Protein AF-K7S851-F1 (afdb_monomer_lite)

Radius of gyration: 23.48 Å; chains: 1; bounding box: 52×54×75 Å

Foldseek 3Di:
DFAAQVFWCWKDQQLAETFRHADDPCCCCFQFVFHAYQAWDWFALLRRQAQKIWTATNVPLKIKMKHFQLVQRDQQFPAQDGPSQAGQKIWTQADNVRTGDTDIDGRDCPGPPNDDDVPDDDDTDIDMDMDNDDVLVVLLCSLCPPLNLVLLVVVFAFPDDPVVLLVLLVVVCLDPLVCKDWDDAPNAIAIDSFQADDCLLVLVVSCVVPVDCCSVPVPNRRPVVVLVQQAACDPDLRWLFRQEHGHDPSGHWHVCVVVVHDAFTWTFLQRLLPSQLVNLLSVCVRVVPPPSSLVSLVRSLVSSVVQQDPQLWGQGTAGPVGRVDGRCPPDTQLALSLLSLVSNCVNVVDCVSLVSSVSNLVVNCVPCLNGVRHFAPHPNSPRHDFPCLLVQLVSLVSNCVVPVDVSSVVSSLSSLSSCSSFFHSDNRFDQDWHQHNNDTGGRSLLDSGLFGAGHGRDRGCSSPQNGFLPLVQLVVLVVSCVVPVSCSSNSSSCSSPTNNCQQAAPRSSDGDGTSSCGNPVPDPPD

Structure (mmCIF, N/CA/C/O backbone):
data_AF-K7S851-F1
#
_entry.id   AF-K7S851-F1
#
loop_
_atom_site.group_PDB
_atom_site.id
_atom_site.type_symbol
_atom_site.label_atom_id
_atom_site.label_alt_id
_atom_site.label_comp_id
_atom_site.label_asym_id
_atom_site.label_entity_id
_atom_site.label_seq_id
_atom_site.pdbx_PDB_ins_code
_atom_site.Cartn_x
_atom_site.Cartn_y
_atom_site.Cartn_z
_atom_site.occupancy
_atom_site.B_iso_or_equiv
_atom_site.auth_seq_id
_atom_site.auth_comp_id
_atom_site.auth_asym_id
_atom_site.auth_atom_id
_atom_site.pdbx_PDB_model_num
ATOM 1 N N . MET A 1 1 ? -15.948 -12.733 27.374 1.00 77.50 1 MET A N 1
ATOM 2 C CA . MET A 1 1 ? -16.079 -14.044 26.696 1.00 77.50 1 MET A CA 1
ATOM 3 C C . MET A 1 1 ? -14.698 -14.449 26.226 1.00 77.50 1 MET A C 1
ATOM 5 O O . MET A 1 1 ? -14.023 -13.599 25.668 1.00 77.50 1 MET A O 1
ATOM 9 N N . THR A 1 2 ? -14.264 -15.684 26.476 1.00 90.19 2 THR A N 1
ATOM 10 C CA . THR A 1 2 ? -12.914 -16.140 26.118 1.00 90.19 2 THR A CA 1
ATOM 11 C C . THR A 1 2 ? -12.945 -17.190 25.012 1.00 90.19 2 THR A C 1
ATOM 13 O O . THR A 1 2 ? -13.870 -18.002 24.938 1.00 90.19 2 THR A O 1
ATOM 16 N N . VAL A 1 3 ? -11.921 -17.178 24.162 1.00 92.69 3 VAL A N 1
ATOM 17 C CA . VAL A 1 3 ? -11.652 -18.208 23.149 1.00 92.69 3 VAL A CA 1
ATOM 18 C C . VAL A 1 3 ? -10.383 -18.946 23.577 1.00 92.69 3 VAL A C 1
ATOM 20 O O . VAL A 1 3 ? -9.446 -18.330 24.073 1.00 92.69 3 VAL A O 1
ATOM 23 N N . ALA A 1 4 ? -10.331 -20.271 23.456 1.00 94.25 4 ALA A N 1
ATOM 24 C CA . ALA A 1 4 ? -9.075 -20.981 23.697 1.00 94.25 4 ALA A CA 1
ATOM 25 C C . ALA A 1 4 ? -8.138 -20.788 22.496 1.00 94.25 4 ALA A C 1
ATOM 27 O O . ALA A 1 4 ? -8.605 -20.786 21.361 1.00 94.25 4 ALA A O 1
ATOM 28 N N . ASP A 1 5 ? -6.823 -20.713 22.708 1.00 94.81 5 ASP A N 1
ATOM 29 C CA . ASP A 1 5 ? -5.848 -20.523 21.618 1.00 94.81 5 ASP A CA 1
ATOM 30 C C . ASP A 1 5 ? -5.997 -21.562 20.490 1.00 94.81 5 ASP A C 1
ATOM 32 O O . ASP A 1 5 ? -5.941 -21.219 19.310 1.00 94.81 5 ASP A O 1
ATOM 36 N N . ARG A 1 6 ? -6.288 -22.824 20.836 1.00 94.88 6 ARG A N 1
ATOM 37 C CA . ARG A 1 6 ? -6.556 -23.901 19.861 1.00 94.88 6 ARG A CA 1
ATOM 38 C C . ARG A 1 6 ? -7.828 -23.688 19.027 1.00 94.88 6 ARG A C 1
ATOM 40 O O . ARG A 1 6 ? -7.929 -24.207 17.918 1.00 94.88 6 ARG A O 1
ATOM 47 N N . ASP A 1 7 ? -8.777 -22.926 19.559 1.00 95.44 7 ASP A N 1
ATOM 48 C CA . ASP A 1 7 ? -10.079 -22.660 18.953 1.00 95.44 7 ASP A CA 1
ATOM 49 C C . ASP A 1 7 ? -10.088 -21.326 18.178 1.00 95.44 7 ASP A C 1
ATOM 51 O O . ASP A 1 7 ? -11.099 -20.995 17.567 1.00 95.44 7 ASP A O 1
ATOM 55 N N . LEU A 1 8 ? -8.986 -20.561 18.147 1.00 95.62 8 LEU A N 1
ATOM 56 C CA . LEU A 1 8 ? -8.885 -19.279 17.433 1.00 95.62 8 LEU A CA 1
ATOM 57 C C . LEU A 1 8 ? -9.081 -19.455 15.924 1.00 95.62 8 LEU A C 1
ATOM 59 O O . LEU A 1 8 ? -8.150 -19.870 15.246 1.00 95.62 8 LEU A O 1
ATOM 63 N N . ALA A 1 9 ? -10.228 -19.079 15.362 1.00 95.06 9 ALA A N 1
ATOM 64 C CA . ALA A 1 9 ? -10.413 -19.031 13.911 1.00 95.06 9 ALA A CA 1
ATOM 65 C C . ALA A 1 9 ? -9.713 -17.819 13.299 1.00 95.06 9 ALA A C 1
ATOM 67 O O . ALA A 1 9 ? -8.955 -17.991 12.346 1.00 95.06 9 ALA A O 1
ATOM 68 N N . TRP A 1 10 ? -9.964 -16.638 13.872 1.00 96.44 10 TRP A N 1
ATOM 69 C CA . TRP A 1 10 ? -9.387 -15.351 13.482 1.00 96.44 10 TRP A CA 1
ATOM 70 C C . TRP A 1 10 ? -9.315 -14.409 14.682 1.00 96.44 10 TRP A C 1
ATOM 72 O O . TRP A 1 10 ? -10.234 -14.379 15.497 1.00 96.44 10 TRP A O 1
ATOM 82 N N . GLY A 1 11 ? -8.248 -13.620 14.767 1.00 97.31 11 GLY A N 1
ATOM 83 C CA . GLY A 1 11 ? -8.153 -12.461 15.647 1.00 97.31 11 GLY A CA 1
ATOM 84 C C . GLY A 1 11 ? -7.817 -11.226 14.829 1.00 97.31 11 GLY A C 1
ATOM 85 O O . GLY A 1 11 ? -6.876 -11.265 14.033 1.00 97.31 11 GLY A O 1
ATOM 86 N N . VAL A 1 12 ? -8.612 -10.168 14.990 1.00 98.12 12 VAL A N 1
ATOM 87 C CA . VAL A 1 12 ? -8.534 -8.948 14.184 1.00 98.12 12 VAL A CA 1
ATOM 88 C C . VAL A 1 12 ? -8.573 -7.697 15.059 1.00 98.12 12 VAL A C 1
ATOM 90 O O . VAL A 1 12 ? -9.517 -7.497 15.822 1.00 98.12 12 VAL A O 1
ATOM 93 N N . VAL A 1 13 ? -7.567 -6.841 14.895 1.00 98.44 13 VAL A N 1
ATOM 94 C CA . VAL A 1 13 ? -7.595 -5.424 15.271 1.00 98.44 13 VAL A CA 1
ATOM 95 C C . VAL A 1 13 ? -7.208 -4.632 14.018 1.00 98.44 13 VAL A C 1
ATOM 97 O O . VAL A 1 13 ? -6.073 -4.776 13.550 1.00 98.44 13 VAL A O 1
ATOM 100 N N . PRO A 1 14 ? -8.131 -3.854 13.424 1.00 97.69 14 PRO A N 1
ATOM 101 C CA . PRO A 1 14 ? -7.869 -3.104 12.197 1.00 97.69 14 PRO A CA 1
ATOM 102 C C . PRO A 1 14 ? -6.628 -2.207 12.324 1.00 97.69 14 PRO A C 1
ATOM 104 O O . PRO A 1 14 ? -6.408 -1.591 13.362 1.00 97.69 14 PRO A O 1
ATOM 107 N N . GLY A 1 15 ? -5.780 -2.197 11.291 1.00 96.56 15 GLY A N 1
ATOM 108 C CA . GLY A 1 15 ? -4.475 -1.522 11.288 1.00 96.56 15 GLY A CA 1
ATOM 109 C C . GLY A 1 15 ? -3.341 -2.199 12.069 1.00 96.56 15 GLY A C 1
ATOM 110 O O . GLY A 1 15 ? -2.198 -1.752 11.993 1.00 96.56 15 GLY A O 1
ATOM 111 N N . TYR A 1 16 ? -3.618 -3.318 12.745 1.00 97.12 16 TYR A N 1
ATOM 112 C CA . TYR A 1 16 ? -2.612 -4.136 13.418 1.00 97.12 16 TYR A CA 1
ATOM 113 C C . TYR A 1 16 ? -2.701 -5.595 12.961 1.00 97.12 16 TYR A C 1
ATOM 115 O O . TYR A 1 16 ? -2.183 -5.973 11.905 1.00 97.12 16 TYR A O 1
ATOM 123 N N . TRP A 1 17 ? -3.381 -6.437 13.731 1.00 96.81 17 TRP A N 1
ATOM 124 C CA . TRP A 1 17 ? -3.398 -7.879 13.519 1.00 96.81 17 TRP A CA 1
ATOM 125 C C . TRP A 1 17 ? -4.641 -8.314 12.764 1.00 96.81 17 TRP A C 1
ATOM 127 O O . TRP A 1 17 ? -5.736 -7.806 12.972 1.00 96.81 17 TRP A O 1
ATOM 137 N N . ALA A 1 18 ? -4.471 -9.316 11.919 1.00 95.75 18 ALA A N 1
ATOM 138 C CA . ALA A 1 18 ? -5.557 -10.059 11.311 1.00 95.75 18 ALA A CA 1
ATOM 139 C C . ALA A 1 18 ? -4.988 -11.430 10.988 1.00 95.75 18 ALA A C 1
ATOM 141 O O . ALA A 1 18 ? -4.297 -11.569 9.993 1.00 95.75 18 ALA A O 1
ATOM 142 N N . SER A 1 19 ? -5.162 -12.421 11.856 1.00 95.31 19 SER A N 1
ATOM 143 C CA . SER A 1 19 ? -4.559 -13.736 11.626 1.00 95.31 19 SER A CA 1
ATOM 144 C C . SER A 1 19 ? -5.373 -14.867 12.228 1.00 95.31 19 SER A C 1
ATOM 146 O O . SER A 1 19 ? -6.111 -14.687 13.194 1.00 95.31 19 SER A O 1
ATOM 148 N N . SER A 1 20 ? -5.221 -16.049 11.641 1.00 93.19 20 SER A N 1
ATOM 149 C CA . SER A 1 20 ? -5.881 -17.286 12.057 1.00 93.19 20 SER A CA 1
ATOM 150 C C . SER A 1 20 ? -5.022 -18.151 12.983 1.00 93.19 20 SER A C 1
ATOM 152 O O . SER A 1 20 ? -5.406 -19.277 13.319 1.00 93.19 20 SER A O 1
ATOM 154 N N . ARG A 1 21 ? -3.838 -17.649 13.361 1.00 93.50 21 ARG A N 1
ATOM 155 C CA . ARG A 1 21 ? -2.824 -18.353 14.151 1.00 93.50 21 ARG A CA 1
ATOM 156 C C . ARG A 1 21 ? -2.205 -17.413 15.173 1.00 93.50 21 ARG A C 1
ATOM 158 O O . ARG A 1 21 ? -2.046 -16.227 14.904 1.00 93.50 21 ARG A O 1
ATOM 165 N N . THR A 1 22 ? -1.826 -17.959 16.320 1.00 95.38 22 THR A N 1
ATOM 166 C CA . THR A 1 22 ? -0.988 -17.254 17.292 1.00 95.38 22 THR A CA 1
ATOM 167 C C . THR A 1 22 ? 0.465 -17.230 16.830 1.00 95.38 22 THR A C 1
ATOM 169 O O . THR A 1 22 ? 0.929 -18.216 16.256 1.00 95.38 22 THR A O 1
ATOM 172 N N . GLU A 1 23 ? 1.190 -16.166 17.147 1.00 95.19 23 GLU A N 1
ATOM 173 C CA . GLU A 1 23 ? 2.628 -16.041 16.906 1.00 95.19 23 GLU A CA 1
ATOM 174 C C . GLU A 1 23 ? 3.342 -15.721 18.225 1.00 95.19 23 GLU A C 1
ATOM 176 O O . GLU A 1 23 ? 2.871 -14.907 19.019 1.00 95.19 23 GLU A O 1
ATOM 181 N N . LYS A 1 24 ? 4.439 -16.443 18.472 1.00 95.44 24 LYS A N 1
ATOM 182 C CA . LYS A 1 24 ? 5.243 -16.362 19.702 1.00 95.44 24 LYS A CA 1
ATOM 183 C C . LYS A 1 24 ? 6.456 -15.459 19.535 1.00 95.44 24 LYS A C 1
ATOM 185 O O . LYS A 1 24 ? 7.070 -15.087 20.527 1.00 95.44 24 LYS A O 1
ATOM 190 N N . ASN A 1 25 ? 6.857 -15.188 18.296 1.00 94.94 25 ASN A N 1
ATOM 191 C CA . ASN A 1 25 ? 7.916 -14.241 18.022 1.00 94.94 25 ASN A CA 1
ATOM 192 C C . ASN A 1 25 ? 7.365 -12.815 18.165 1.00 94.94 25 ASN A C 1
ATOM 194 O O . ASN A 1 25 ? 6.592 -12.337 17.329 1.00 94.94 25 ASN A O 1
ATOM 198 N N . ASP A 1 26 ? 7.787 -12.143 19.232 1.00 91.88 26 ASP A N 1
ATOM 199 C CA . ASP A 1 26 ? 7.382 -10.772 19.531 1.00 91.88 26 ASP A CA 1
ATOM 200 C C . ASP A 1 26 ? 7.793 -9.797 18.419 1.00 91.88 26 ASP A C 1
ATOM 202 O O . ASP A 1 26 ? 7.025 -8.903 18.089 1.00 91.88 26 ASP A O 1
ATOM 206 N N . GLU A 1 27 ? 8.931 -10.008 17.749 1.00 90.44 27 GLU A N 1
ATOM 207 C CA . GLU A 1 27 ? 9.349 -9.177 16.613 1.00 90.44 27 GLU A CA 1
ATOM 208 C C . GLU A 1 27 ? 8.354 -9.288 15.448 1.00 90.44 27 GLU A C 1
ATOM 210 O O . GLU A 1 27 ? 7.947 -8.284 14.866 1.00 90.44 27 GLU A O 1
ATOM 215 N N . LEU A 1 28 ? 7.900 -10.505 15.130 1.00 93.75 28 LEU A N 1
ATOM 216 C CA . LEU A 1 28 ? 6.938 -10.729 14.047 1.00 93.75 28 LEU A CA 1
ATOM 217 C C . LEU A 1 28 ? 5.560 -10.141 14.370 1.00 93.75 28 LEU A C 1
ATOM 219 O O . LEU A 1 28 ? 4.929 -9.543 13.497 1.00 93.75 28 LEU A O 1
ATOM 223 N N . THR A 1 29 ? 5.100 -10.275 15.613 1.00 94.31 29 THR A N 1
ATOM 224 C CA . THR A 1 29 ? 3.786 -9.754 16.029 1.00 94.31 29 THR A CA 1
ATOM 225 C C . THR A 1 29 ? 3.780 -8.247 16.239 1.00 94.31 29 THR A C 1
ATOM 227 O O . THR A 1 29 ? 2.793 -7.597 15.895 1.00 94.31 29 T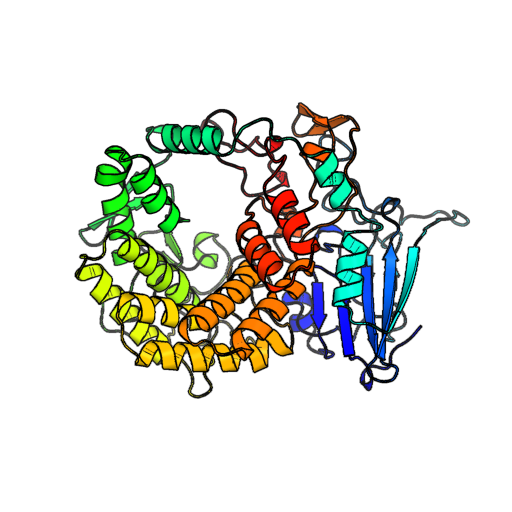HR A O 1
ATOM 230 N N . TYR A 1 30 ? 4.849 -7.681 16.793 1.00 94.00 30 TYR A N 1
ATOM 231 C CA . TYR A 1 30 ? 4.932 -6.263 17.121 1.00 94.00 30 TYR A CA 1
ATOM 232 C C . TYR A 1 30 ? 5.309 -5.434 15.887 1.00 94.00 30 TYR A C 1
ATOM 234 O O . TYR A 1 30 ? 4.546 -4.543 15.507 1.00 94.00 30 TYR A O 1
ATOM 242 N N . ASN A 1 31 ? 6.408 -5.776 15.199 1.00 90.88 31 ASN A N 1
ATOM 243 C CA . ASN A 1 31 ? 6.916 -4.979 14.074 1.00 90.88 31 ASN A CA 1
ATOM 244 C C . ASN A 1 31 ? 6.137 -5.238 12.781 1.00 90.88 31 ASN A C 1
ATOM 246 O O . ASN A 1 31 ? 5.752 -4.292 12.107 1.00 90.88 31 ASN A O 1
ATOM 250 N N . TYR A 1 32 ? 5.859 -6.500 12.441 1.00 93.44 32 TYR A N 1
ATOM 251 C CA . TYR A 1 32 ? 5.257 -6.869 11.144 1.00 93.44 32 TYR A CA 1
ATOM 252 C C . TYR A 1 32 ? 3.764 -7.218 11.228 1.00 93.44 32 TYR A C 1
ATOM 254 O O . TYR A 1 32 ? 3.105 -7.474 10.214 1.00 93.44 32 TYR A O 1
ATOM 262 N N . GLN A 1 33 ? 3.223 -7.257 12.449 1.00 94.06 33 GLN A N 1
ATOM 263 C CA . GLN A 1 33 ? 1.842 -7.635 12.743 1.00 94.06 33 GLN A CA 1
ATOM 264 C C . GLN A 1 33 ? 1.443 -9.002 12.163 1.00 94.06 33 GLN A C 1
ATOM 266 O O . GLN A 1 33 ? 0.302 -9.208 11.728 1.00 94.06 33 GLN A O 1
ATOM 271 N N . PHE A 1 34 ? 2.392 -9.940 12.145 1.00 94.69 34 PHE A N 1
ATOM 272 C CA . PHE A 1 34 ? 2.172 -11.324 11.743 1.00 94.69 34 PHE A CA 1
ATOM 273 C C . PHE A 1 34 ? 1.689 -12.149 12.928 1.00 94.69 34 PHE A C 1
ATOM 275 O O . PHE A 1 34 ? 2.313 -12.168 13.985 1.00 94.69 34 PHE A O 1
ATOM 282 N N . GLY A 1 35 ? 0.584 -12.866 12.726 1.00 94.81 35 GLY A N 1
ATOM 283 C CA . GLY A 1 35 ? -0.027 -13.682 13.772 1.00 94.81 35 GLY A CA 1
ATOM 284 C C . GLY A 1 35 ? -0.707 -12.879 14.887 1.00 94.81 35 GLY A C 1
ATOM 285 O O . GLY A 1 35 ? -0.561 -11.667 15.020 1.00 94.81 35 GLY A O 1
ATOM 286 N N . VAL A 1 36 ? -1.506 -13.583 15.685 1.00 96.75 36 VAL A N 1
ATOM 287 C CA . VAL A 1 36 ? -2.118 -13.056 16.908 1.00 96.75 36 VAL A CA 1
ATOM 288 C C . VAL A 1 36 ? -1.092 -13.135 18.046 1.00 96.75 36 VAL A C 1
ATOM 290 O O . VAL A 1 36 ? -0.610 -14.239 18.318 1.00 96.75 36 VAL A O 1
ATOM 293 N N . PRO A 1 37 ? -0.775 -12.026 18.741 1.00 96.88 37 PRO A N 1
ATOM 294 C CA . PRO A 1 37 ? 0.180 -12.040 19.846 1.00 96.88 37 PRO A CA 1
ATOM 295 C C . PRO A 1 37 ? -0.201 -13.051 20.929 1.00 96.88 37 PRO A C 1
ATOM 297 O O . PRO A 1 37 ? -1.386 -13.239 21.221 1.00 96.88 37 PRO A O 1
ATOM 300 N N . THR A 1 38 ? 0.782 -13.691 21.566 1.00 96.06 38 THR A N 1
ATOM 301 C CA . THR A 1 38 ? 0.547 -14.548 22.748 1.00 96.06 38 THR A CA 1
ATOM 302 C C . THR A 1 38 ? 0.476 -13.781 24.068 1.00 96.06 38 THR A C 1
ATOM 304 O O . THR A 1 38 ? 0.142 -14.364 25.096 1.00 96.06 38 THR A O 1
ATOM 307 N N . VAL A 1 39 ? 0.735 -12.474 24.035 1.00 95.19 39 VAL A N 1
ATOM 308 C CA . VAL A 1 39 ? 0.687 -11.550 25.178 1.00 95.19 39 VAL A CA 1
ATOM 309 C C . VAL A 1 39 ? -0.351 -10.443 24.930 1.00 95.19 39 VAL A C 1
ATOM 311 O O . VAL A 1 39 ? -0.714 -10.205 23.774 1.00 95.19 39 VAL A O 1
ATOM 314 N N . PRO A 1 40 ? -0.880 -9.773 25.971 1.00 95.38 40 PRO A N 1
ATOM 315 C CA . PRO A 1 40 ? -1.896 -8.733 25.811 1.00 95.38 40 PRO A CA 1
ATOM 316 C C . PRO A 1 40 ? -1.294 -7.401 25.340 1.00 95.38 40 PRO A C 1
ATOM 318 O O . PRO A 1 40 ? -1.225 -6.433 26.093 1.00 95.38 40 PRO A O 1
ATOM 321 N N . LEU A 1 41 ? -0.862 -7.349 24.077 1.00 96.00 41 LEU A N 1
ATOM 322 C CA . LEU A 1 41 ? -0.453 -6.099 23.434 1.00 96.00 41 LEU A CA 1
ATOM 323 C C . LEU A 1 41 ? -1.668 -5.186 23.248 1.00 96.00 41 LEU A C 1
ATOM 325 O O . LEU A 1 41 ? -2.724 -5.643 22.803 1.00 96.00 41 LEU A O 1
ATOM 329 N N . VAL A 1 42 ? -1.509 -3.909 23.588 1.00 95.75 42 VAL A N 1
ATOM 330 C CA . VAL A 1 42 ? -2.531 -2.866 23.431 1.00 95.75 42 VAL A CA 1
ATOM 331 C C . VAL A 1 42 ? -2.136 -1.981 22.259 1.00 95.75 42 VAL A C 1
ATOM 333 O O . VAL A 1 42 ? -0.983 -1.560 22.171 1.00 95.75 42 VAL A O 1
ATOM 336 N N . THR A 1 43 ? -3.053 -1.745 21.327 1.00 95.88 43 THR A N 1
ATOM 337 C CA . THR A 1 43 ? -2.800 -0.903 20.153 1.00 95.88 43 THR A CA 1
ATOM 338 C C . THR A 1 43 ? -2.808 0.583 20.483 1.00 95.88 43 THR A C 1
ATOM 340 O O . THR A 1 43 ? -3.437 1.016 21.450 1.00 95.88 43 THR A O 1
ATOM 343 N N . ASN A 1 44 ? -2.161 1.367 19.622 1.00 93.69 44 ASN A N 1
ATOM 344 C CA . ASN A 1 44 ? -2.291 2.815 19.614 1.00 93.69 44 ASN A CA 1
ATOM 345 C C . ASN A 1 44 ? -3.519 3.190 18.782 1.00 93.69 44 ASN A C 1
ATOM 347 O O . ASN A 1 44 ? -3.774 2.606 17.722 1.00 93.69 44 ASN A O 1
ATOM 351 N N . GLU A 1 45 ? -4.261 4.204 19.217 1.00 94.00 45 GLU A N 1
ATOM 352 C CA . GLU A 1 45 ? -5.459 4.654 18.501 1.00 94.00 45 GLU A CA 1
ATOM 353 C C . GLU A 1 45 ? -5.135 5.153 17.084 1.00 94.00 45 GLU A C 1
ATOM 355 O O . GLU A 1 45 ? -5.892 4.925 16.145 1.00 94.00 45 GLU A O 1
ATOM 360 N N . VAL A 1 46 ? -3.971 5.786 16.918 1.00 92.81 46 VAL A N 1
ATOM 361 C CA . VAL A 1 46 ? -3.551 6.452 15.678 1.00 92.81 46 VAL A CA 1
ATOM 362 C C . VAL A 1 46 ? -3.512 5.540 14.452 1.00 92.81 46 VAL A C 1
ATOM 364 O O . VAL A 1 46 ? -3.862 5.989 13.365 1.00 92.81 46 VAL A O 1
ATOM 367 N N . THR A 1 47 ? -3.119 4.275 14.600 1.00 94.38 47 THR A N 1
ATOM 368 C CA . THR A 1 47 ? -3.105 3.287 13.508 1.00 94.38 47 THR A CA 1
ATOM 369 C C . THR A 1 47 ? -4.241 2.280 13.613 1.00 94.38 47 THR A C 1
ATOM 371 O O . THR A 1 47 ? -4.443 1.511 12.680 1.00 94.38 47 THR A O 1
ATOM 374 N N . THR A 1 48 ? -5.035 2.306 14.687 1.00 96.69 48 THR A N 1
ATOM 375 C CA . THR A 1 48 ? -6.237 1.474 14.801 1.00 96.69 48 THR A CA 1
ATOM 376 C C . THR A 1 48 ? -7.331 2.059 13.905 1.00 96.69 48 THR A C 1
ATOM 378 O O . THR A 1 48 ? -8.019 2.993 14.296 1.00 96.69 48 THR A O 1
ATOM 381 N N . THR A 1 49 ? -7.493 1.543 12.6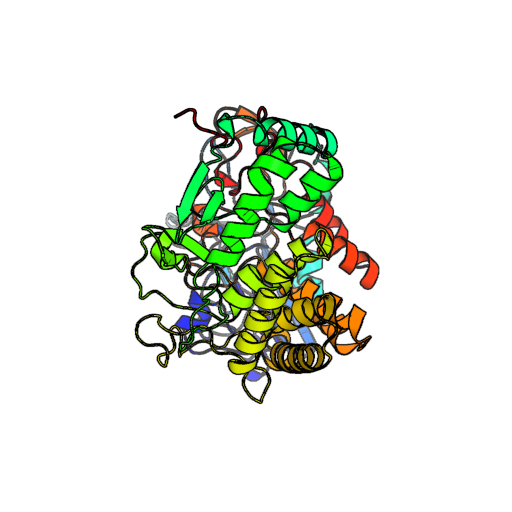86 1.00 96.62 49 THR A N 1
ATOM 382 C CA . THR A 1 49 ? -8.343 2.149 11.634 1.00 96.62 49 THR A CA 1
ATOM 383 C C . THR A 1 49 ? -9.851 2.055 11.890 1.00 96.62 49 THR A C 1
ATOM 385 O O . THR A 1 49 ? -10.597 2.886 11.378 1.00 96.62 49 THR A O 1
ATOM 388 N N . SER A 1 50 ? -10.273 1.114 12.739 1.00 97.06 50 SER A N 1
ATOM 389 C CA . SER A 1 50 ? -11.582 1.078 13.404 1.00 97.06 50 SER A CA 1
ATOM 390 C C . SER A 1 50 ? -11.377 0.620 14.846 1.00 97.06 50 SER A C 1
ATOM 392 O O . SER A 1 50 ? -10.696 -0.387 15.058 1.00 97.06 50 SER A O 1
ATOM 394 N N . LEU A 1 51 ? -11.971 1.290 15.844 1.00 97.25 51 LEU A N 1
ATOM 395 C CA . LEU A 1 51 ? -11.745 0.975 17.271 1.00 97.25 51 LEU A CA 1
ATOM 396 C C . LEU A 1 51 ? -12.558 -0.247 17.722 1.00 97.25 51 LEU A C 1
ATOM 398 O O . LEU A 1 51 ? -13.505 -0.171 18.511 1.00 97.25 51 LEU A O 1
ATOM 402 N N . VAL A 1 52 ? -12.180 -1.402 17.183 1.00 97.94 52 VAL A N 1
ATOM 403 C CA . VAL A 1 52 ? -12.805 -2.694 17.438 1.00 97.94 52 VAL A CA 1
ATOM 404 C C . VAL A 1 52 ? -11.747 -3.783 17.576 1.00 97.94 52 VAL A C 1
ATOM 406 O O . VAL A 1 52 ? -10.779 -3.843 16.821 1.00 97.94 52 VAL A O 1
ATOM 409 N N . SER A 1 53 ? -11.964 -4.685 18.526 1.00 98.31 53 SER A N 1
ATOM 410 C CA . SER A 1 53 ? -11.245 -5.954 18.629 1.00 98.31 53 SER A CA 1
ATOM 411 C C . SER A 1 53 ? -12.209 -7.092 18.330 1.00 98.31 53 SER A C 1
ATOM 413 O O . SER A 1 53 ? -13.296 -7.124 18.908 1.00 98.31 53 SER A O 1
ATOM 415 N N . ILE A 1 54 ? -11.846 -8.007 17.428 1.00 98.12 54 ILE A N 1
ATOM 416 C CA . ILE A 1 54 ? -12.709 -9.098 16.957 1.00 98.12 54 ILE A CA 1
ATOM 417 C C . ILE A 1 54 ? -11.992 -10.435 17.143 1.00 98.12 54 ILE A C 1
ATOM 419 O O . ILE A 1 54 ? -10.856 -10.610 16.701 1.00 98.12 54 ILE A O 1
ATOM 423 N N . LEU A 1 55 ? -12.681 -11.408 17.734 1.00 97.62 55 LEU A N 1
ATOM 424 C CA . LEU A 1 55 ? -12.277 -12.809 17.762 1.00 97.62 55 LEU A CA 1
ATOM 425 C C . LEU A 1 55 ? -13.344 -13.677 17.112 1.00 97.62 55 LEU A C 1
ATOM 427 O O . LEU A 1 55 ? -14.521 -13.564 17.435 1.00 97.62 55 LEU A O 1
ATOM 431 N N . GLN A 1 56 ? -12.922 -14.600 16.261 1.00 96.44 56 GLN A N 1
ATOM 432 C CA . GLN A 1 56 ? -13.762 -15.667 15.739 1.00 96.44 56 GLN A CA 1
ATOM 433 C C . GLN A 1 56 ? -13.304 -17.005 16.317 1.00 96.44 56 GLN A C 1
ATOM 435 O O . GLN A 1 56 ? -12.108 -17.299 16.347 1.00 96.44 56 GLN A O 1
ATOM 440 N N . SER A 1 57 ? -14.252 -17.828 16.754 1.00 94.88 57 SER A N 1
ATOM 441 C CA . SER A 1 57 ? -14.014 -19.147 17.344 1.00 94.88 57 SER A CA 1
ATOM 442 C C . SER A 1 57 ? -14.367 -20.255 16.350 1.00 94.88 57 SER A C 1
ATOM 444 O O . SER A 1 57 ? -15.452 -20.276 15.771 1.00 94.88 57 SER A O 1
ATOM 446 N N . ARG A 1 58 ? -13.447 -21.206 16.140 1.00 93.31 58 ARG A N 1
ATOM 447 C CA . ARG A 1 58 ? -13.675 -22.407 15.312 1.00 93.31 58 ARG A CA 1
ATOM 448 C C . ARG A 1 58 ? -14.652 -23.367 15.973 1.00 93.31 58 ARG A C 1
ATOM 450 O O . ARG A 1 58 ? -15.346 -24.093 15.274 1.00 93.31 58 ARG A O 1
ATOM 457 N N . ARG A 1 59 ? -14.671 -23.393 17.308 1.00 92.50 59 ARG A N 1
ATOM 458 C CA . ARG A 1 59 ? -15.432 -24.366 18.096 1.00 92.50 59 ARG A CA 1
ATOM 459 C C . ARG A 1 59 ? -16.937 -24.164 17.962 1.00 92.50 59 ARG A C 1
ATOM 461 O O . ARG A 1 59 ? -17.674 -25.135 17.863 1.00 92.50 59 ARG A O 1
ATOM 468 N N . ASP A 1 60 ? -17.378 -22.913 18.009 1.00 89.81 60 ASP A N 1
ATOM 469 C CA . ASP A 1 60 ? -18.797 -22.540 18.006 1.00 89.81 60 ASP A CA 1
ATOM 470 C C . ASP A 1 60 ? -19.206 -21.764 16.742 1.00 89.81 60 ASP A C 1
ATOM 472 O O . ASP A 1 60 ? -20.396 -21.559 16.513 1.00 89.81 60 ASP A O 1
ATOM 476 N N . GLY A 1 61 ? -18.246 -21.370 15.896 1.00 90.38 61 GLY A N 1
ATOM 477 C CA . GLY A 1 61 ? -18.506 -20.616 14.670 1.00 90.38 61 GLY A CA 1
ATOM 478 C C . GLY A 1 61 ? -18.933 -19.167 14.916 1.00 90.38 61 GLY A C 1
ATOM 479 O O . GLY A 1 61 ? -19.368 -18.499 13.977 1.00 90.38 61 GLY A O 1
ATOM 480 N N . LEU A 1 62 ? -18.822 -18.673 16.154 1.00 93.94 62 LEU A N 1
ATOM 481 C CA . LEU A 1 62 ? -19.212 -17.319 16.522 1.00 93.94 62 LEU A CA 1
ATOM 482 C C . LEU A 1 62 ? -18.049 -16.349 16.346 1.00 93.94 62 LEU A C 1
ATOM 484 O O . LEU A 1 62 ? -16.898 -16.649 16.677 1.00 93.94 62 LEU A O 1
ATOM 488 N N . SER A 1 63 ? -18.384 -15.149 15.884 1.00 95.81 63 SER A N 1
ATOM 489 C CA . SER A 1 63 ? -17.519 -13.981 15.991 1.00 95.81 63 SER A CA 1
ATOM 490 C C . SER A 1 63 ? -18.014 -13.077 17.115 1.00 95.81 63 SER A C 1
ATOM 492 O O . SER A 1 63 ? -19.212 -12.813 17.243 1.00 95.81 63 SER A O 1
ATOM 494 N N . VAL A 1 64 ? -17.077 -12.607 17.929 1.00 95.50 64 VAL A N 1
ATOM 495 C CA . VAL A 1 64 ? -17.299 -11.743 19.085 1.00 95.50 64 VAL A CA 1
ATOM 496 C C . VAL A 1 64 ? -16.430 -10.517 18.921 1.00 95.50 64 VAL A C 1
ATOM 498 O O . VAL A 1 64 ? -15.234 -10.648 18.666 1.00 95.50 64 VAL A O 1
ATOM 501 N N . ALA A 1 65 ? -17.000 -9.336 19.112 1.00 97.06 65 ALA A N 1
ATOM 502 C CA . ALA A 1 65 ? -16.246 -8.099 19.060 1.00 97.06 65 ALA A CA 1
ATOM 503 C C . ALA A 1 65 ? -16.533 -7.191 20.248 1.00 97.06 65 ALA A C 1
ATOM 505 O O . ALA A 1 65 ? -17.667 -7.129 20.721 1.00 97.06 65 ALA A O 1
ATOM 506 N N . ALA A 1 66 ? -15.502 -6.477 20.688 1.00 97.56 66 ALA A N 1
ATOM 507 C CA . ALA A 1 66 ? -15.606 -5.335 21.580 1.00 97.56 66 ALA A CA 1
ATOM 508 C C . ALA A 1 66 ? -15.357 -4.078 20.743 1.00 97.56 66 ALA A C 1
ATOM 510 O O . ALA A 1 66 ? -14.274 -3.914 20.183 1.00 97.56 66 ALA A O 1
ATOM 511 N N . LEU A 1 67 ? -16.376 -3.234 20.628 1.00 97.25 67 LEU A N 1
ATOM 512 C CA . LEU A 1 67 ? -16.399 -2.044 19.782 1.00 97.25 67 LEU A CA 1
ATOM 513 C C . LEU A 1 67 ? -16.570 -0.795 20.647 1.00 97.25 67 LEU A C 1
ATOM 515 O O . LEU A 1 67 ? -17.512 -0.730 21.438 1.00 97.25 67 LEU A O 1
ATOM 519 N N . ALA A 1 68 ? -15.687 0.190 20.505 1.00 97.38 68 ALA A N 1
ATOM 520 C CA . ALA A 1 68 ? -15.834 1.455 21.213 1.00 97.38 68 ALA A CA 1
ATOM 521 C C . ALA A 1 68 ? -17.005 2.256 20.627 1.00 97.38 68 ALA A C 1
ATOM 523 O O . ALA A 1 68 ? -17.233 2.246 19.417 1.00 97.38 68 ALA A O 1
ATOM 524 N N . GLU A 1 69 ? -17.757 2.973 21.466 1.00 95.88 69 GLU A N 1
ATOM 525 C CA . GLU A 1 69 ? -18.698 3.960 20.928 1.00 95.88 69 GLU A CA 1
ATOM 526 C C . GLU A 1 69 ? -17.926 5.069 20.190 1.00 95.88 69 GLU A C 1
ATOM 528 O O . GLU A 1 69 ? -16.918 5.539 20.724 1.00 95.88 69 GLU A O 1
ATOM 533 N N . PRO A 1 70 ? -18.407 5.571 19.031 1.00 95.00 70 PRO A N 1
ATOM 534 C CA . PRO A 1 70 ? -17.683 6.575 18.246 1.00 95.00 70 PRO A CA 1
ATOM 535 C C . PRO A 1 70 ? -17.288 7.836 19.022 1.00 95.00 70 PRO A C 1
ATOM 537 O O . PRO A 1 70 ? -16.270 8.446 18.726 1.00 95.00 70 PRO A O 1
ATOM 540 N N . ARG A 1 71 ? -18.060 8.201 20.054 1.00 92.81 71 ARG A N 1
ATOM 541 C CA . ARG A 1 71 ? -17.779 9.343 20.942 1.00 92.81 71 ARG A CA 1
ATOM 542 C C . ARG A 1 71 ? -16.510 9.203 21.790 1.00 92.81 71 ARG A C 1
ATOM 544 O O . ARG A 1 71 ? -16.129 10.172 22.432 1.00 92.81 71 ARG A O 1
ATOM 551 N N . LEU A 1 72 ? -15.934 8.003 21.876 1.00 94.44 72 LEU A N 1
ATOM 552 C CA . LEU A 1 72 ? -14.673 7.768 22.579 1.00 94.44 72 LEU A CA 1
ATOM 553 C C . LEU A 1 72 ? -13.453 8.009 21.686 1.00 94.44 72 LEU A C 1
ATOM 555 O O . LEU A 1 72 ? -12.367 8.187 22.228 1.00 94.44 72 LEU A O 1
ATOM 559 N N . ALA A 1 73 ? -13.620 8.014 20.358 1.00 93.69 73 ALA A N 1
ATOM 560 C CA . ALA A 1 73 ? -12.531 8.310 19.434 1.00 93.69 73 ALA A CA 1
ATOM 561 C C . ALA A 1 73 ? -12.018 9.734 19.670 1.00 93.69 73 ALA A C 1
ATOM 563 O O . ALA A 1 73 ? -12.810 10.653 19.911 1.00 93.69 73 ALA A O 1
ATOM 564 N N . ARG A 1 74 ? -10.706 9.936 19.591 1.00 93.25 74 ARG A N 1
ATOM 565 C CA . ARG A 1 74 ? -10.126 11.270 19.709 1.00 93.25 74 ARG A CA 1
ATOM 566 C C . ARG A 1 74 ? -10.498 12.112 18.491 1.00 93.25 74 ARG A C 1
ATOM 568 O O . ARG A 1 74 ? -10.564 11.640 17.352 1.00 93.25 74 ARG A O 1
ATOM 575 N N . ASP A 1 75 ? -10.592 13.407 18.721 1.00 92.38 75 ASP A N 1
ATOM 576 C CA . ASP A 1 75 ? -10.579 14.389 17.653 1.00 92.38 75 ASP A CA 1
ATOM 577 C C . ASP A 1 75 ? -9.127 14.617 17.192 1.00 92.38 75 ASP A C 1
ATOM 579 O O . ASP A 1 75 ? -8.358 15.121 18.003 1.00 92.38 75 ASP A O 1
ATOM 583 N N . PRO A 1 76 ? -8.718 14.262 15.950 1.00 90.62 76 PRO A N 1
ATOM 584 C CA . PRO A 1 76 ? -7.336 14.382 15.464 1.00 90.62 76 PRO A CA 1
ATOM 585 C C . PRO A 1 76 ? -6.823 15.825 15.365 1.00 90.62 76 PRO A C 1
ATOM 587 O O . PRO A 1 76 ? -5.619 16.016 15.162 1.00 90.62 76 PRO A O 1
ATOM 590 N N . TRP A 1 77 ? -7.726 16.808 15.430 1.00 90.56 77 TRP A N 1
ATOM 591 C CA . TRP A 1 77 ? -7.449 18.233 15.251 1.00 90.56 77 TRP A CA 1
ATOM 592 C C . TRP A 1 77 ? -8.401 19.075 16.116 1.00 90.56 77 TRP A C 1
ATOM 594 O O . TRP A 1 77 ? -9.167 19.904 15.625 1.00 90.56 77 TRP A O 1
ATOM 604 N N . GLU A 1 78 ? -8.417 18.798 17.422 1.00 89.88 78 GLU A N 1
ATOM 605 C CA . GLU A 1 78 ? -9.297 19.486 18.381 1.00 89.88 78 GLU A CA 1
ATOM 606 C C . GLU A 1 78 ? -9.000 20.992 18.492 1.00 89.88 78 GLU A C 1
ATOM 608 O O . GLU A 1 78 ? -9.897 21.805 18.722 1.00 89.88 78 GLU A O 1
ATOM 613 N N . SER A 1 79 ? -7.736 21.356 18.292 1.00 89.94 79 SER A N 1
ATOM 614 C CA . SER A 1 79 ? -7.235 22.727 18.203 1.00 89.94 79 SER A CA 1
ATOM 615 C C . SER A 1 79 ? -6.458 22.895 16.895 1.00 89.94 79 SER A C 1
ATOM 617 O O . SER A 1 79 ? -6.404 21.960 16.099 1.00 89.94 79 SER A O 1
ATOM 619 N N . ASP A 1 80 ? -5.827 24.049 16.664 1.00 91.94 80 ASP A N 1
ATOM 620 C CA . ASP A 1 80 ? -4.941 24.257 15.507 1.00 91.94 80 ASP A CA 1
ATOM 621 C C . ASP A 1 80 ? -3.585 23.532 15.657 1.00 91.94 80 ASP A C 1
ATOM 623 O O . ASP A 1 80 ? -2.506 24.090 15.470 1.00 91.94 80 ASP A O 1
ATOM 627 N N . ALA A 1 81 ? -3.644 22.278 16.094 1.00 89.81 81 ALA A N 1
ATOM 628 C CA . ALA A 1 81 ? -2.523 21.394 16.317 1.00 89.81 81 ALA A CA 1
ATOM 629 C C . ALA A 1 81 ? -3.001 19.943 16.254 1.00 89.81 81 ALA A C 1
ATOM 631 O O . ALA A 1 81 ? -4.122 19.598 16.638 1.00 89.81 81 ALA A O 1
ATOM 632 N N . THR A 1 82 ? -2.105 19.071 15.803 1.00 89.56 82 THR A N 1
ATOM 633 C CA . THR A 1 82 ? -2.395 17.645 15.740 1.00 89.56 82 THR A CA 1
ATOM 634 C C . THR A 1 82 ? -2.456 17.010 17.126 1.00 89.56 82 THR A C 1
ATOM 636 O O . THR A 1 82 ? -1.560 17.203 17.944 1.00 89.56 82 THR A O 1
ATOM 639 N N . THR A 1 83 ? -3.458 16.165 17.351 1.00 90.75 83 THR A N 1
ATOM 640 C CA . THR A 1 83 ? -3.567 15.286 18.530 1.00 90.75 83 THR A CA 1
ATOM 641 C C . THR A 1 83 ? -3.322 13.821 18.153 1.00 90.75 83 THR A C 1
ATOM 643 O O . THR A 1 83 ? -3.685 12.914 18.895 1.00 90.75 83 THR A O 1
ATOM 646 N N . LEU A 1 84 ? -2.710 13.547 16.987 1.00 88.19 84 LEU A N 1
ATOM 647 C CA . LEU A 1 84 ? -2.492 12.183 16.480 1.00 88.19 84 LEU A CA 1
ATOM 648 C C . LEU A 1 84 ? -1.879 11.243 17.536 1.00 88.19 84 LEU A C 1
ATOM 650 O O . LEU A 1 84 ? -2.265 10.078 17.582 1.00 88.19 84 LEU A O 1
ATOM 654 N N . SER A 1 85 ? -0.971 11.750 18.377 1.00 87.19 85 SER A N 1
ATOM 655 C CA . SER A 1 85 ? -0.277 11.001 19.433 1.00 87.19 85 SER A CA 1
ATOM 656 C C . SER A 1 85 ? -1.074 10.797 20.724 1.00 87.19 85 SER A C 1
ATOM 658 O O . SER A 1 85 ? -0.622 10.039 21.573 1.00 87.19 85 SER A O 1
ATOM 660 N N . THR A 1 86 ? -2.218 11.458 20.890 1.00 89.69 86 THR A N 1
ATOM 661 C CA . THR A 1 86 ? -3.126 11.239 22.019 1.00 89.69 86 THR A CA 1
ATOM 662 C C . THR A 1 86 ? -3.934 9.974 21.756 1.00 89.69 86 THR A C 1
ATOM 664 O O . THR A 1 86 ? -4.542 9.865 20.696 1.00 89.69 86 THR A O 1
ATOM 667 N N . TRP A 1 87 ? -3.969 9.008 22.676 1.00 90.69 87 TRP A N 1
ATOM 668 C CA . TRP A 1 87 ? -4.818 7.814 22.523 1.00 90.69 87 TRP A CA 1
ATOM 669 C C . TRP A 1 87 ? -5.880 7.768 23.612 1.00 90.69 87 TRP A C 1
ATOM 671 O O . TRP A 1 87 ? -5.566 7.709 24.798 1.00 90.69 87 TRP A O 1
ATOM 681 N N . HIS A 1 88 ? -7.145 7.747 23.214 1.00 94.00 88 HIS A N 1
ATOM 682 C CA . HIS A 1 88 ? -8.259 7.563 24.132 1.00 94.00 88 HIS A CA 1
ATOM 683 C C . HIS A 1 88 ? -8.569 6.080 24.305 1.00 94.00 88 HIS A C 1
ATOM 685 O O . HIS A 1 88 ? -8.756 5.617 25.432 1.00 94.00 88 HIS A O 1
ATOM 691 N N . VAL A 1 89 ? -8.600 5.330 23.201 1.00 96.12 89 VAL A N 1
ATOM 692 C CA . VAL A 1 89 ? -8.973 3.912 23.178 1.00 96.12 89 VAL A CA 1
ATOM 693 C C . VAL A 1 89 ? -7.832 3.058 22.636 1.00 96.12 89 VAL A C 1
ATOM 695 O O . VAL A 1 89 ? -7.383 3.232 21.506 1.00 96.12 89 VAL A O 1
ATOM 698 N N . GLY A 1 90 ? -7.423 2.065 23.421 1.00 96.56 90 GLY A N 1
ATOM 699 C CA . GLY A 1 90 ? -6.577 0.964 22.963 1.00 96.56 90 GLY A CA 1
ATOM 700 C C . GLY A 1 90 ? -7.404 -0.296 22.717 1.00 96.56 90 GLY A C 1
ATOM 701 O O . GLY A 1 90 ? -8.430 -0.508 23.367 1.00 96.56 90 GLY A O 1
ATOM 702 N N . ALA A 1 91 ? -6.956 -1.167 21.815 1.00 97.62 91 ALA A N 1
ATOM 703 C CA . ALA A 1 91 ? -7.574 -2.470 21.574 1.00 97.62 91 ALA A CA 1
ATOM 704 C C . ALA A 1 91 ? -6.570 -3.610 21.790 1.00 97.62 91 ALA A C 1
ATOM 706 O O . ALA A 1 91 ? -5.368 -3.453 21.593 1.00 97.62 91 ALA A O 1
ATOM 707 N N . SER A 1 92 ? -7.061 -4.780 22.196 1.00 97.62 92 SER A N 1
ATOM 708 C CA . SER A 1 92 ? -6.259 -6.000 22.306 1.00 97.62 92 SER A CA 1
ATOM 709 C C . SER A 1 92 ? -7.073 -7.233 21.937 1.00 97.62 92 SER A C 1
ATOM 711 O O . SER A 1 92 ? -8.292 -7.280 22.123 1.00 97.62 92 SER A O 1
ATOM 713 N N . LEU A 1 93 ? -6.389 -8.259 21.431 1.00 97.94 93 LEU A N 1
ATOM 714 C CA . LEU A 1 93 ? -6.963 -9.586 21.174 1.00 97.94 93 LEU A CA 1
ATOM 715 C C . LEU A 1 93 ? -6.985 -10.473 22.425 1.00 97.94 93 LEU A C 1
ATOM 717 O O . LEU A 1 93 ? -7.560 -11.565 22.401 1.00 97.94 93 LEU A O 1
ATOM 721 N N . ARG A 1 94 ? -6.362 -10.020 23.516 1.00 97.62 94 ARG A N 1
ATOM 722 C CA . ARG A 1 94 ? -6.317 -10.723 24.796 1.00 97.62 94 ARG A CA 1
ATOM 723 C C . ARG A 1 94 ? -6.813 -9.818 25.910 1.00 97.62 94 ARG A C 1
ATOM 725 O O . ARG A 1 94 ? -6.591 -8.611 25.899 1.00 97.62 94 ARG A O 1
ATOM 732 N N . ALA A 1 95 ? -7.453 -10.429 26.899 1.00 96.69 95 ALA A N 1
ATOM 733 C CA . ALA A 1 95 ? -7.653 -9.764 28.175 1.00 96.69 95 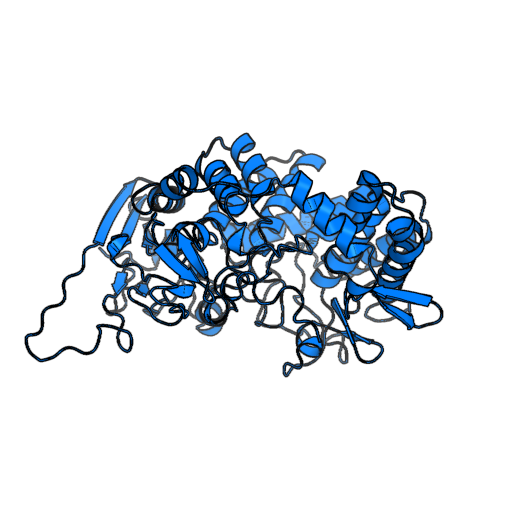ALA A CA 1
ATOM 734 C C . ALA A 1 95 ? -6.285 -9.441 28.788 1.00 96.69 95 ALA A C 1
ATOM 736 O O . ALA A 1 95 ? -5.331 -10.192 28.589 1.00 96.69 95 ALA A O 1
ATOM 737 N N . LEU A 1 96 ? -6.199 -8.390 29.608 1.00 92.69 96 LEU A N 1
ATOM 738 C CA . LEU A 1 96 ? -4.956 -8.047 30.318 1.00 92.69 96 LEU A CA 1
ATOM 739 C C . LEU A 1 96 ? -4.466 -9.178 31.246 1.00 92.69 96 LEU A C 1
ATOM 741 O O . LEU A 1 96 ? -3.294 -9.227 31.598 1.00 92.69 96 LEU A O 1
ATOM 745 N N . SER A 1 97 ? -5.346 -10.123 31.595 1.00 94.88 97 SER A N 1
ATOM 746 C CA . SER A 1 97 ? -5.011 -11.354 32.318 1.00 94.88 97 SER A CA 1
ATOM 747 C C . SER A 1 97 ? -4.403 -12.469 31.449 1.00 94.88 97 SER A C 1
ATOM 749 O O . SER A 1 97 ? -3.970 -13.479 31.999 1.00 94.88 97 SER A O 1
ATOM 751 N N . GLY A 1 98 ? -4.374 -12.329 30.116 1.00 95.06 98 GLY A N 1
ATOM 752 C CA . GLY A 1 98 ? -3.714 -13.245 29.172 1.00 95.06 98 GLY A CA 1
ATOM 753 C C . GLY A 1 98 ? -4.611 -14.026 28.187 1.00 95.06 98 GLY A C 1
ATOM 754 O O . GLY A 1 98 ? -4.209 -14.191 27.031 1.00 95.06 98 GLY A O 1
ATOM 755 N N . PRO A 1 99 ? -5.804 -14.535 28.551 1.00 96.69 99 PRO A N 1
ATOM 756 C CA . PRO A 1 99 ? -6.641 -15.309 27.625 1.00 96.69 99 PRO A CA 1
ATOM 757 C C . PRO A 1 99 ? -7.110 -14.506 26.405 1.00 96.69 99 PRO A C 1
ATOM 759 O O . PRO A 1 99 ? -7.351 -13.303 26.517 1.00 96.69 99 PRO A O 1
ATOM 762 N N . LEU A 1 100 ? -7.322 -15.173 25.261 1.00 97.62 100 LEU A N 1
ATOM 763 C CA . LEU A 1 100 ? -7.957 -14.540 24.100 1.00 97.62 100 LEU A CA 1
ATOM 764 C C . LEU A 1 100 ? -9.365 -14.071 24.474 1.00 97.62 100 LEU A C 1
ATOM 766 O O . LEU A 1 100 ? -10.232 -14.866 24.844 1.00 97.62 100 LEU A O 1
ATOM 770 N N . SER A 1 101 ? -9.572 -12.765 24.376 1.00 97.00 101 SER A N 1
ATOM 771 C CA . SER A 1 101 ? -10.838 -12.077 24.605 1.00 97.00 101 SER A CA 1
ATOM 772 C C . SER A 1 101 ? -10.754 -10.734 23.889 1.00 97.00 101 SER A C 1
ATOM 774 O O . SER A 1 101 ? -9.782 -10.010 24.134 1.00 97.00 101 SER A O 1
ATOM 776 N N . PRO A 1 102 ? -11.738 -10.358 23.049 1.00 96.88 102 PRO A N 1
ATOM 777 C CA . PRO A 1 102 ? -11.726 -9.032 22.456 1.00 96.88 102 PRO A CA 1
ATOM 778 C C . PRO A 1 102 ? -11.801 -8.001 23.582 1.00 96.88 102 PRO A C 1
ATOM 780 O O . PRO A 1 102 ? -12.683 -8.077 24.441 1.00 96.88 102 PRO A O 1
ATOM 783 N N . THR A 1 103 ? -10.830 -7.095 23.621 1.00 97.38 103 THR A N 1
ATOM 784 C CA . THR A 1 103 ? -10.611 -6.189 24.750 1.00 97.38 103 THR A CA 1
ATOM 785 C C . THR A 1 103 ? -10.410 -4.773 24.236 1.00 97.38 103 THR A C 1
ATOM 787 O O . THR A 1 103 ? -9.692 -4.558 23.260 1.00 97.38 103 THR A O 1
ATOM 790 N N . LEU A 1 104 ? -11.039 -3.818 24.916 1.00 97.12 104 LEU A N 1
ATOM 791 C CA . LEU A 1 104 ? -10.796 -2.388 24.766 1.00 97.12 104 LEU A CA 1
ATOM 792 C C . LEU A 1 104 ? -10.237 -1.848 26.082 1.00 97.12 104 LEU A C 1
ATOM 794 O O . LEU A 1 104 ? -10.628 -2.310 27.155 1.00 97.12 104 LEU A O 1
ATOM 798 N N . VAL A 1 105 ? -9.344 -0.871 25.992 1.00 95.94 105 VAL A N 1
ATOM 799 C CA . VAL A 1 105 ? -8.716 -0.194 27.128 1.00 95.94 105 VAL A CA 1
ATOM 800 C C . VAL A 1 105 ? -9.069 1.287 27.047 1.00 95.94 105 VAL A C 1
ATOM 802 O O . VAL A 1 105 ? -8.769 1.931 26.046 1.00 95.94 105 VAL A O 1
ATOM 805 N N . TYR A 1 106 ? -9.725 1.807 28.086 1.00 94.75 106 TYR A N 1
ATOM 806 C CA . TYR A 1 106 ? -10.080 3.219 28.231 1.00 94.75 106 TYR A CA 1
ATOM 807 C C . TYR A 1 106 ? -10.136 3.594 29.726 1.00 94.75 106 TYR A C 1
ATOM 809 O O . TYR A 1 106 ? -10.780 2.867 30.490 1.00 94.75 106 TYR A O 1
ATOM 817 N N . PRO A 1 107 ? -9.536 4.719 30.154 1.00 93.06 107 PRO A N 1
ATOM 818 C CA . PRO A 1 107 ? -8.549 5.489 29.398 1.00 93.06 107 PRO A CA 1
ATOM 819 C C . PRO A 1 107 ? -7.277 4.644 29.226 1.00 93.06 107 PRO A C 1
ATOM 821 O O . PRO A 1 107 ? -7.017 3.731 30.016 1.00 93.06 107 PRO A O 1
ATOM 824 N N . VAL A 1 108 ? -6.487 4.902 28.186 1.00 93.69 108 VAL A N 1
ATOM 825 C CA . VAL A 1 108 ? -5.230 4.165 27.987 1.00 93.69 108 VAL A CA 1
ATOM 826 C C . VAL A 1 108 ? -4.209 4.611 29.045 1.00 93.69 108 VAL A C 1
ATOM 828 O O . VAL A 1 108 ? -3.938 5.805 29.143 1.00 93.69 108 VAL A O 1
ATOM 831 N N . PRO A 1 109 ? -3.624 3.704 29.854 1.00 89.81 109 PRO A N 1
ATOM 832 C CA . PRO A 1 109 ? -2.628 4.086 30.853 1.00 89.81 109 PRO A CA 1
ATOM 833 C C . PRO A 1 109 ? -1.462 4.878 30.249 1.00 89.81 109 PRO A C 1
ATOM 835 O O . PRO A 1 109 ? -0.880 4.465 29.247 1.00 89.81 109 PRO A O 1
ATOM 838 N N . GLY A 1 110 ? -1.121 6.010 30.867 1.00 90.62 110 GLY A N 1
ATOM 839 C CA . GLY A 1 110 ? -0.077 6.917 30.377 1.00 90.62 110 GLY A CA 1
ATOM 840 C C . GLY A 1 110 ? -0.538 7.882 29.280 1.00 90.62 110 GLY A C 1
ATOM 841 O O . GLY A 1 110 ? 0.277 8.657 28.790 1.00 90.62 110 GLY A O 1
ATOM 842 N N . GLN A 1 111 ? -1.820 7.854 28.907 1.00 92.81 111 GLN A N 1
ATOM 843 C CA . GLN A 1 111 ? -2.432 8.761 27.933 1.00 92.81 111 GLN A CA 1
ATOM 844 C C . GLN A 1 111 ? -3.429 9.716 28.598 1.00 92.81 111 GLN A C 1
ATOM 846 O O . GLN A 1 111 ? -3.654 9.676 29.815 1.00 92.81 111 GLN A O 1
ATOM 851 N N . GLU A 1 112 ? -4.019 10.595 27.792 1.00 88.19 112 GLU A N 1
ATOM 852 C CA . GLU A 1 112 ? -5.013 11.565 28.238 1.00 88.19 112 GLU A CA 1
ATOM 853 C C . GLU A 1 112 ? -6.172 10.901 29.001 1.00 88.19 112 GLU A C 1
ATOM 855 O O . GLU A 1 112 ? -6.660 9.825 28.653 1.00 88.19 112 GLU A O 1
ATOM 860 N N . GLY A 1 113 ? -6.574 11.529 30.108 1.00 88.38 113 GLY A N 1
ATOM 861 C CA . GLY A 1 113 ? -7.638 11.034 30.982 1.00 88.38 113 GLY A CA 1
ATOM 862 C C . GLY A 1 113 ? -7.264 9.845 31.877 1.00 88.38 113 GLY A C 1
ATOM 863 O O . GLY A 1 113 ? -8.109 9.416 32.658 1.00 88.38 113 GLY A O 1
ATOM 864 N N . SER A 1 114 ? -6.034 9.312 31.808 1.00 92.38 114 SER A N 1
ATOM 865 C CA . SER A 1 114 ? -5.630 8.135 32.602 1.00 92.38 114 SER A CA 1
ATOM 866 C C . SER A 1 114 ? -5.102 8.425 34.007 1.00 92.38 114 SER A C 1
ATOM 868 O O . SER A 1 114 ? -5.090 7.523 34.846 1.00 92.38 114 SER A O 1
ATOM 870 N N . HIS A 1 115 ? -4.701 9.666 34.293 1.00 93.38 115 HIS A N 1
ATOM 871 C CA . HIS A 1 115 ? -4.356 10.092 35.647 1.00 93.38 115 HIS A CA 1
ATOM 872 C C . HIS A 1 115 ? -5.638 10.419 36.422 1.00 93.38 115 HIS A C 1
ATOM 874 O O . HIS A 1 115 ? -6.312 11.401 36.111 1.00 93.38 115 HIS A O 1
ATOM 880 N N . LEU A 1 116 ? -5.971 9.590 37.413 1.00 91.88 116 LEU A N 1
ATOM 881 C CA . LEU A 1 116 ? -7.210 9.680 38.184 1.00 91.88 116 LEU A CA 1
ATOM 882 C C . LEU A 1 116 ? -6.920 9.848 39.673 1.00 91.88 116 LEU A C 1
ATOM 884 O O . LEU A 1 116 ? -6.092 9.127 40.232 1.00 91.88 116 LEU A O 1
ATOM 888 N N . ASP A 1 117 ? -7.660 10.742 40.319 1.00 94.81 117 ASP A N 1
ATOM 889 C CA . ASP A 1 117 ? -7.653 10.865 41.773 1.00 94.81 117 ASP A CA 1
ATOM 890 C C . ASP A 1 117 ? -8.418 9.707 42.432 1.00 94.81 117 ASP A C 1
ATOM 892 O O . ASP A 1 117 ? -9.310 9.083 41.846 1.00 94.81 117 ASP A O 1
ATOM 896 N N . ALA A 1 118 ? -8.102 9.420 43.696 1.00 94.62 118 ALA A N 1
ATOM 897 C CA . ALA A 1 118 ? -8.813 8.398 44.457 1.00 94.62 118 ALA A CA 1
ATOM 898 C C . ALA A 1 118 ? -10.319 8.722 44.538 1.00 94.62 118 ALA A C 1
ATOM 900 O O . ALA A 1 118 ? -10.719 9.779 45.018 1.00 94.62 118 ALA A O 1
ATOM 901 N N . GLY A 1 119 ? -11.159 7.792 44.076 1.00 94.75 119 GLY A N 1
ATOM 902 C CA . GLY A 1 119 ? -12.614 7.969 44.014 1.00 94.75 119 GLY A CA 1
ATOM 903 C C . GLY A 1 119 ? -13.122 8.680 42.753 1.00 94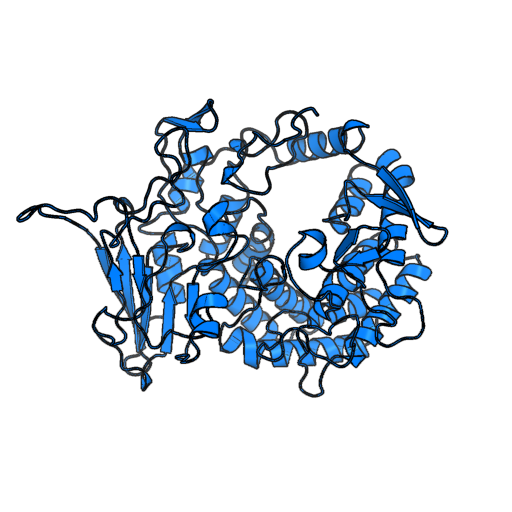.75 119 GLY A C 1
ATOM 904 O O . GLY A 1 119 ? -14.336 8.728 42.541 1.00 94.75 119 GLY A O 1
ATOM 905 N N . GLN A 1 120 ? -12.236 9.174 41.882 1.00 95.12 120 GLN A N 1
ATOM 906 C CA . GLN A 1 120 ? -12.632 9.696 40.578 1.00 95.12 120 GLN A CA 1
ATOM 907 C C . GLN A 1 120 ? -13.203 8.566 39.716 1.00 95.12 120 GLN A C 1
ATOM 909 O O . GLN A 1 120 ? -12.617 7.494 39.574 1.00 95.12 120 GLN A O 1
ATOM 914 N N . THR A 1 121 ? -14.376 8.808 39.139 1.00 92.81 121 THR A N 1
ATOM 915 C CA . THR A 1 121 ? -15.052 7.840 38.271 1.00 92.81 121 THR A CA 1
ATOM 916 C C . THR A 1 121 ? -14.758 8.152 36.811 1.00 92.81 121 THR A C 1
ATOM 918 O O . THR A 1 121 ? -14.851 9.304 36.391 1.00 92.81 121 THR A O 1
ATOM 921 N N . VAL A 1 122 ? -14.487 7.114 36.021 1.00 90.81 122 VAL A N 1
ATOM 922 C CA . VAL A 1 122 ? -14.455 7.195 34.558 1.00 90.81 122 VAL A CA 1
ATOM 923 C C . VAL A 1 122 ? -15.620 6.403 33.987 1.00 90.81 122 VAL A C 1
ATOM 925 O O . VAL A 1 122 ? -15.925 5.305 34.446 1.00 90.81 122 VAL A O 1
ATOM 928 N N . THR A 1 123 ? -16.281 6.966 32.977 1.00 91.44 123 THR A N 1
ATOM 929 C CA . THR A 1 123 ? -17.372 6.301 32.261 1.00 91.44 123 THR A CA 1
ATOM 930 C C . THR A 1 123 ? -16.977 6.087 30.810 1.00 91.44 123 THR A C 1
ATOM 932 O O . THR A 1 123 ? -16.668 7.040 30.102 1.00 91.44 123 THR A O 1
ATOM 935 N N . ALA A 1 124 ? -17.063 4.842 30.352 1.00 92.62 124 ALA A N 1
ATOM 936 C CA . ALA A 1 124 ? -16.907 4.471 28.954 1.00 92.62 124 ALA A CA 1
ATOM 937 C C . ALA A 1 124 ? -18.162 3.744 28.469 1.00 92.62 124 ALA A C 1
ATOM 939 O O . ALA A 1 124 ? -18.858 3.087 29.245 1.00 92.62 124 ALA A O 1
ATOM 940 N N . SER A 1 125 ? -18.445 3.834 27.173 1.00 94.50 125 SER A N 1
ATOM 941 C CA . SER A 1 125 ? -19.458 2.999 26.533 1.00 94.50 125 SER A CA 1
ATOM 942 C C . SER A 1 125 ? -18.855 2.245 25.367 1.00 94.50 125 SER A C 1
ATOM 944 O O . SER A 1 125 ? -18.069 2.783 24.592 1.00 94.50 125 SER A O 1
ATOM 946 N N . TYR A 1 126 ? -19.255 0.992 25.256 1.00 94.06 126 TYR A N 1
ATOM 947 C CA . TYR A 1 126 ? -18.811 0.070 24.231 1.00 94.06 126 TYR A CA 1
ATOM 948 C C . TYR A 1 126 ? -19.975 -0.852 23.872 1.00 94.06 126 TYR A C 1
ATOM 950 O O . TYR A 1 126 ? -20.942 -0.988 24.628 1.00 94.06 126 TYR A O 1
ATOM 958 N N . ARG A 1 127 ? -19.860 -1.520 22.730 1.00 94.69 127 ARG A N 1
ATOM 959 C CA . ARG A 1 127 ? -20.800 -2.537 22.266 1.00 94.69 127 ARG A CA 1
ATOM 960 C C . ARG A 1 127 ? -20.097 -3.880 22.213 1.00 94.69 127 ARG A C 1
ATOM 962 O O . ARG A 1 127 ? -18.983 -3.981 21.698 1.00 94.69 127 ARG A O 1
ATOM 969 N N . TYR A 1 128 ? -20.777 -4.913 22.697 1.00 93.38 128 TYR A N 1
ATOM 970 C CA . TYR A 1 128 ? -20.430 -6.280 22.343 1.00 93.38 128 TYR A CA 1
ATOM 971 C C . TYR A 1 128 ? -21.259 -6.704 21.141 1.00 93.38 128 TYR A C 1
ATOM 973 O O . TYR A 1 128 ? -22.487 -6.639 21.172 1.00 93.38 128 TYR A O 1
ATOM 981 N N . ILE A 1 129 ? -20.582 -7.156 20.093 1.00 93.38 129 ILE A N 1
ATOM 982 C CA . ILE A 1 129 ? -21.224 -7.786 18.942 1.00 93.38 129 ILE A CA 1
ATOM 983 C C . ILE A 1 129 ? -20.968 -9.280 19.067 1.00 93.38 129 ILE A C 1
ATOM 985 O O . ILE A 1 129 ? -19.819 -9.694 19.191 1.00 93.38 129 ILE A O 1
ATOM 989 N N . VAL A 1 130 ? -22.027 -10.083 19.034 1.00 93.00 130 VAL A N 1
ATOM 990 C CA . VAL A 1 130 ? -21.943 -11.545 18.965 1.00 93.00 130 VAL A CA 1
ATOM 991 C C . VAL A 1 130 ? -22.779 -11.974 17.774 1.00 93.00 130 VAL A C 1
ATOM 993 O O . VAL A 1 130 ? -23.970 -11.674 17.725 1.00 93.00 130 VAL A O 1
ATOM 996 N N . SER A 1 131 ? -22.160 -12.633 16.800 1.00 91.31 131 SER A N 1
ATOM 997 C CA . SER A 1 131 ? -22.848 -13.014 15.568 1.00 91.31 131 SER A CA 1
ATOM 998 C C . SER A 1 131 ? -22.365 -14.365 15.039 1.00 91.31 131 SER A C 1
ATOM 1000 O O . SER A 1 131 ? -21.153 -14.617 15.049 1.00 91.31 131 SER A O 1
ATOM 1002 N N . PRO A 1 132 ? -23.273 -15.225 14.534 1.00 88.12 132 PRO A N 1
ATOM 1003 C CA . PRO A 1 132 ? -22.892 -16.295 13.625 1.00 88.12 132 PRO A CA 1
ATOM 1004 C C . PRO A 1 132 ? -22.466 -15.653 12.300 1.00 88.12 132 PRO A C 1
ATOM 1006 O O . PRO A 1 132 ? -23.286 -15.131 11.548 1.00 88.12 132 PRO A O 1
ATOM 1009 N N . GLY A 1 133 ? -21.169 -15.627 12.021 1.00 75.19 133 GLY A N 1
ATOM 1010 C CA . GLY A 1 133 ? -20.656 -14.918 10.854 1.00 75.19 133 GLY A CA 1
ATOM 1011 C C . GLY A 1 133 ? -19.156 -14.703 10.918 1.00 75.19 133 GLY A C 1
ATOM 1012 O O . GLY A 1 133 ? -18.503 -15.032 11.910 1.00 75.19 133 GLY A O 1
ATOM 1013 N N . SER A 1 134 ? -18.604 -14.170 9.834 1.00 90.00 134 SER A N 1
ATOM 1014 C CA . SER A 1 134 ? -17.171 -13.943 9.709 1.00 90.00 134 SER A CA 1
ATOM 1015 C C . SER A 1 134 ? -16.769 -12.571 10.252 1.00 90.00 134 SER A C 1
ATOM 1017 O O . SER A 1 134 ? -17.572 -11.631 10.285 1.00 90.00 134 SER A O 1
ATOM 1019 N N . TRP A 1 135 ? -15.512 -12.439 10.673 1.00 93.56 135 TRP A N 1
ATOM 1020 C CA . TRP A 1 135 ? -14.973 -11.162 11.140 1.00 93.56 135 TRP A CA 1
ATOM 1021 C C . TRP A 1 135 ? -15.088 -10.064 10.068 1.00 93.56 135 TRP A C 1
ATOM 1023 O O . TRP A 1 135 ? -15.271 -8.902 10.420 1.00 93.56 135 TRP A O 1
ATOM 1033 N N . GLU A 1 136 ? -15.048 -10.415 8.775 1.00 94.38 136 GLU A N 1
ATOM 1034 C CA . GLU A 1 136 ? -15.197 -9.468 7.662 1.00 94.38 136 GLU A CA 1
ATOM 1035 C C . GLU A 1 136 ? -16.557 -8.767 7.701 1.00 94.38 136 GLU A C 1
ATOM 1037 O O . GLU A 1 136 ? -16.643 -7.567 7.444 1.00 94.38 136 GLU A O 1
ATOM 1042 N N . GLN A 1 137 ? -17.623 -9.501 8.040 1.00 92.62 137 GLN A N 1
ATOM 1043 C CA . GLN A 1 137 ? -18.960 -8.925 8.155 1.00 92.62 137 GLN A CA 1
ATOM 1044 C C . GLN A 1 137 ? -19.043 -7.961 9.339 1.00 92.62 137 GLN A C 1
ATOM 1046 O O . GLN A 1 137 ? -19.635 -6.890 9.203 1.00 92.62 137 GLN A O 1
ATOM 1051 N N . ILE A 1 138 ? -18.441 -8.315 10.482 1.00 94.81 138 ILE A N 1
ATOM 1052 C CA . ILE A 1 138 ? -18.380 -7.424 11.648 1.00 94.81 138 ILE A CA 1
ATOM 1053 C C . ILE A 1 138 ? -17.588 -6.164 11.303 1.00 94.81 138 ILE A C 1
ATOM 1055 O O . ILE A 1 138 ? -18.091 -5.073 11.537 1.00 94.81 138 ILE A O 1
ATOM 1059 N N . ALA A 1 139 ? -16.407 -6.294 10.692 1.00 95.31 139 ALA A N 1
ATOM 1060 C CA . ALA A 1 139 ? -15.591 -5.153 10.282 1.00 95.31 139 ALA A CA 1
ATOM 1061 C C . ALA A 1 139 ? -16.359 -4.219 9.333 1.00 95.31 139 ALA A C 1
ATOM 1063 O O . ALA A 1 139 ? -16.473 -3.027 9.603 1.00 95.31 139 ALA A O 1
ATOM 1064 N N . ALA A 1 140 ? -16.973 -4.759 8.275 1.00 94.25 140 ALA A N 1
ATOM 1065 C CA . ALA A 1 140 ? -17.773 -3.961 7.347 1.00 94.25 140 ALA A CA 1
ATOM 1066 C C . ALA A 1 140 ? -18.979 -3.295 8.032 1.00 94.25 140 ALA A C 1
ATOM 1068 O O . ALA A 1 140 ? -19.287 -2.142 7.736 1.00 94.25 140 ALA A O 1
ATOM 1069 N N . THR A 1 141 ? -19.641 -4.000 8.958 1.00 92.06 141 THR A N 1
ATOM 1070 C CA . THR A 1 141 ? -20.764 -3.449 9.729 1.00 92.06 141 THR A CA 1
ATOM 1071 C C . THR A 1 141 ? -20.289 -2.287 10.586 1.00 92.06 141 THR A C 1
ATOM 1073 O O . THR A 1 141 ? -20.837 -1.206 10.422 1.00 92.06 141 THR A O 1
ATOM 1076 N N . THR A 1 142 ? -19.225 -2.464 11.375 1.00 94.25 142 THR A N 1
ATOM 1077 C CA . THR A 1 142 ? -18.614 -1.430 12.227 1.00 94.25 142 THR A CA 1
ATOM 1078 C C . THR A 1 142 ? -18.348 -0.130 11.465 1.00 94.25 142 THR A C 1
ATOM 1080 O O . THR A 1 142 ? -18.752 0.940 11.927 1.00 94.25 142 THR A O 1
ATOM 1083 N N . MET A 1 143 ? -17.763 -0.221 10.263 1.00 95.56 143 MET A N 1
ATOM 1084 C CA . MET A 1 143 ? -17.497 0.947 9.410 1.00 95.56 143 MET A CA 1
ATOM 1085 C C . MET A 1 143 ? -18.787 1.661 8.974 1.00 95.56 143 MET A C 1
ATOM 1087 O O . MET A 1 143 ? -18.835 2.886 8.839 1.00 95.56 143 MET A O 1
ATOM 1091 N N . THR A 1 144 ? -19.862 0.910 8.725 1.00 91.94 144 THR A N 1
ATOM 1092 C CA . THR A 1 144 ? -21.151 1.475 8.292 1.00 91.94 144 THR A CA 1
ATOM 1093 C C . THR A 1 144 ? -22.043 1.952 9.437 1.00 91.94 144 THR A C 1
ATOM 1095 O O . THR A 1 144 ? -22.767 2.927 9.254 1.00 91.94 144 THR A O 1
ATOM 1098 N N . ASP A 1 145 ? -21.992 1.288 10.587 1.00 90.38 145 ASP A N 1
ATOM 1099 C CA . ASP A 1 145 ? -22.768 1.526 11.803 1.00 90.38 145 ASP A CA 1
ATOM 1100 C C . ASP A 1 145 ? -22.023 0.840 12.968 1.00 90.38 145 ASP A C 1
ATOM 1102 O O . ASP A 1 145 ? -21.878 -0.388 12.957 1.00 90.38 145 ASP A O 1
ATOM 1106 N N . PRO A 1 146 ? -21.505 1.585 13.962 1.00 91.62 146 PRO A N 1
ATOM 1107 C CA . PRO A 1 146 ? -21.866 2.955 14.337 1.00 91.62 146 PRO A CA 1
ATOM 1108 C C . PRO A 1 146 ? -20.988 4.077 13.785 1.00 91.62 146 PRO A C 1
ATOM 1110 O O . PRO A 1 146 ? -21.393 5.234 13.896 1.00 91.62 146 PRO A O 1
ATOM 1113 N N . TYR A 1 147 ? -19.816 3.797 13.207 1.00 93.06 147 TYR A N 1
ATOM 1114 C CA . TYR A 1 147 ? -18.906 4.871 12.776 1.00 93.06 147 TYR A CA 1
ATOM 1115 C C . TYR A 1 147 ? -19.453 5.690 11.607 1.00 93.06 147 TYR A C 1
ATOM 1117 O O . TYR A 1 147 ? -19.286 6.914 11.560 1.00 93.06 147 TYR A O 1
ATOM 1125 N N . GLY A 1 148 ? -20.198 5.035 10.716 1.00 88.12 148 GLY A N 1
ATOM 1126 C CA . GLY A 1 148 ? -21.042 5.721 9.753 1.00 88.12 148 GLY A CA 1
ATOM 1127 C C . GLY A 1 148 ? -20.274 6.395 8.625 1.00 88.12 148 GLY A C 1
ATOM 1128 O O . GLY A 1 148 ? -20.518 7.570 8.361 1.00 88.12 148 GLY A O 1
ATOM 1129 N N . VAL A 1 149 ? -19.440 5.662 7.874 1.00 93.06 149 VAL A N 1
ATOM 1130 C CA . VAL A 1 149 ? -18.761 6.159 6.647 1.00 93.06 149 VAL A CA 1
ATOM 1131 C C . VAL A 1 149 ? -19.711 6.934 5.714 1.00 93.06 149 VAL A C 1
ATOM 1133 O O . VAL A 1 149 ? -19.338 7.930 5.095 1.00 93.06 149 VAL A O 1
ATOM 1136 N N . ARG A 1 150 ? -20.987 6.538 5.636 1.00 92.06 150 ARG A N 1
ATOM 1137 C CA . ARG A 1 150 ? -21.998 7.239 4.825 1.00 92.06 150 ARG A CA 1
ATOM 1138 C C . ARG A 1 150 ? -22.289 8.666 5.284 1.00 92.06 150 ARG A C 1
ATOM 1140 O O . ARG A 1 150 ? -22.655 9.490 4.450 1.00 92.06 150 ARG A O 1
ATOM 1147 N N . ARG A 1 151 ? -22.112 8.974 6.568 1.00 92.25 151 ARG A N 1
ATOM 1148 C CA . ARG A 1 151 ? -22.242 10.332 7.101 1.00 92.25 151 ARG A CA 1
ATOM 1149 C C . ARG A 1 151 ? -21.180 11.248 6.506 1.00 92.25 151 ARG A C 1
ATOM 1151 O O . ARG A 1 151 ? -21.523 12.341 6.073 1.00 92.25 151 ARG A O 1
ATOM 1158 N N . TYR A 1 152 ? -19.937 10.776 6.369 1.00 94.81 152 TYR A N 1
ATOM 1159 C CA . TYR A 1 152 ? -18.916 11.513 5.621 1.00 94.81 152 TYR A CA 1
ATOM 1160 C C . TYR A 1 152 ? -19.376 11.785 4.186 1.00 94.81 152 TYR A C 1
ATOM 1162 O O . TYR A 1 152 ? -19.365 12.927 3.748 1.00 94.81 152 TYR A O 1
ATOM 1170 N N . LEU A 1 153 ? -19.877 10.774 3.470 1.00 95.06 153 LEU A N 1
ATOM 1171 C CA . LEU A 1 153 ? -20.335 10.938 2.082 1.00 95.06 153 LEU A CA 1
ATOM 1172 C C . LEU A 1 153 ? -21.499 11.931 1.917 1.00 95.06 153 LEU A C 1
ATOM 1174 O O . LEU A 1 153 ? -21.636 12.541 0.853 1.00 95.06 153 LEU A O 1
ATOM 1178 N N . GLN A 1 154 ? -22.342 12.084 2.942 1.00 95.31 154 GLN A N 1
ATOM 1179 C CA . GLN A 1 154 ? -23.413 13.084 2.978 1.00 95.31 154 GLN A CA 1
ATOM 1180 C C . GLN A 1 154 ? -22.873 14.503 3.178 1.00 95.31 154 GLN A C 1
ATOM 1182 O O . GLN A 1 154 ? -23.473 15.444 2.656 1.00 95.31 154 GLN A O 1
ATOM 1187 N N . LEU A 1 155 ? -21.742 14.661 3.869 1.00 95.38 155 LEU A N 1
ATOM 1188 C CA . LEU A 1 155 ? -21.076 15.943 4.116 1.00 95.38 155 LEU A CA 1
ATOM 1189 C C . LEU A 1 155 ? -20.116 16.333 2.988 1.00 95.38 155 LEU A C 1
ATOM 1191 O O . LEU A 1 155 ? -20.127 17.480 2.559 1.00 95.38 155 LEU A O 1
ATOM 1195 N N . ALA A 1 156 ? -19.350 15.378 2.460 1.00 93.75 156 ALA A N 1
ATOM 1196 C CA . ALA A 1 156 ? -18.282 15.605 1.496 1.00 93.75 156 ALA A CA 1
ATOM 1197 C C . ALA A 1 156 ? -18.788 16.332 0.242 1.00 93.75 156 ALA A C 1
ATOM 1199 O O . ALA A 1 156 ? -19.677 15.857 -0.482 1.00 93.75 156 ALA A O 1
ATOM 1200 N N . ARG A 1 157 ? -18.210 17.498 -0.030 1.00 92.06 157 ARG A N 1
ATOM 1201 C CA . ARG A 1 157 ? -18.415 18.285 -1.251 1.00 92.06 157 ARG A CA 1
ATOM 1202 C C . ARG A 1 157 ? -17.056 18.531 -1.880 1.00 92.06 157 ARG A C 1
ATOM 1204 O O . ARG A 1 157 ? -16.118 18.824 -1.155 1.00 92.06 157 ARG A O 1
ATOM 1211 N N . ALA A 1 158 ? -16.976 18.353 -3.193 1.00 90.19 158 ALA A N 1
ATOM 1212 C CA . ALA A 1 158 ? -15.813 18.783 -3.949 1.00 90.19 158 ALA A CA 1
ATOM 1213 C C . ALA A 1 158 ? -16.001 20.270 -4.250 1.00 90.19 158 ALA A C 1
ATOM 1215 O O . ALA A 1 158 ? -17.039 20.646 -4.801 1.00 90.19 158 ALA A O 1
ATOM 1216 N N . GLU A 1 159 ? -15.051 21.088 -3.824 1.00 89.25 159 GLU A N 1
ATOM 1217 C CA . GLU A 1 159 ? -15.014 22.515 -4.170 1.00 89.25 159 GLU A CA 1
ATOM 1218 C C . GLU A 1 159 ? -14.385 22.715 -5.541 1.00 89.25 159 GLU A C 1
ATOM 1220 O O . GLU A 1 159 ? -14.773 23.619 -6.278 1.00 89.25 159 GLU A O 1
ATOM 1225 N N . ASP A 1 160 ? -13.486 21.804 -5.903 1.00 87.44 160 ASP A N 1
ATOM 1226 C CA . ASP A 1 160 ? -12.848 21.756 -7.195 1.00 87.44 160 ASP A CA 1
ATOM 1227 C C . ASP A 1 160 ? -13.159 20.446 -7.933 1.00 87.44 160 ASP A C 1
ATOM 1229 O O . ASP A 1 160 ? -13.204 19.353 -7.359 1.00 87.44 160 ASP A O 1
ATOM 1233 N N . SER A 1 161 ? -13.399 20.540 -9.240 1.00 88.88 161 SER A N 1
ATOM 1234 C CA . SER A 1 161 ? -13.626 19.345 -10.054 1.00 88.88 161 SER A CA 1
ATOM 1235 C C . SER A 1 161 ? -12.302 18.632 -10.326 1.00 88.88 161 SER A C 1
ATOM 1237 O O . SER A 1 161 ? -11.282 19.275 -10.561 1.00 88.88 161 SER A O 1
ATOM 1239 N N . LEU A 1 162 ? -12.318 17.296 -10.387 1.00 86.25 162 LEU A N 1
ATOM 1240 C CA . LEU A 1 162 ? -11.110 16.526 -10.701 1.00 86.25 162 LEU A CA 1
ATOM 1241 C C . LEU A 1 162 ? -10.495 16.938 -12.051 1.00 86.25 162 LEU A C 1
ATOM 1243 O O . LEU A 1 162 ? -9.278 16.995 -12.169 1.00 86.25 162 LEU A O 1
ATOM 1247 N N . SER A 1 163 ? -11.319 17.273 -13.048 1.00 89.12 163 SER A N 1
ATOM 1248 C CA . SER A 1 163 ? -10.844 17.750 -14.352 1.00 89.12 163 SER A CA 1
ATOM 1249 C C . SER A 1 163 ? -10.143 19.103 -14.254 1.00 89.12 163 SER A C 1
ATOM 1251 O O . SER A 1 163 ? -9.057 19.261 -14.794 1.00 89.12 163 SER A O 1
ATOM 1253 N N . HIS A 1 164 ? -10.728 20.077 -13.552 1.00 91.44 164 HIS A N 1
ATOM 1254 C CA . HIS A 1 164 ? -10.081 21.377 -13.349 1.00 91.44 164 HIS A CA 1
ATOM 1255 C C . HIS A 1 164 ? -8.774 21.235 -12.557 1.00 91.44 164 HIS A C 1
ATOM 1257 O O . HIS A 1 164 ? -7.773 21.854 -12.904 1.00 91.44 164 HIS A O 1
ATOM 1263 N N . ARG A 1 165 ? -8.744 20.337 -11.570 1.00 90.88 165 ARG A N 1
ATOM 1264 C CA . ARG A 1 165 ? -7.532 19.994 -10.828 1.00 90.88 165 ARG A CA 1
ATOM 1265 C C . ARG A 1 165 ? -6.437 19.374 -11.703 1.00 90.88 165 ARG A C 1
ATOM 1267 O O . ARG A 1 165 ? -5.283 19.760 -11.573 1.00 90.88 165 ARG A O 1
ATOM 1274 N N . ILE A 1 166 ? -6.788 18.443 -12.595 1.00 90.06 166 ILE A N 1
ATOM 1275 C CA . ILE A 1 166 ? -5.847 17.844 -13.559 1.00 90.06 166 ILE A CA 1
ATOM 1276 C C . ILE A 1 166 ? -5.256 18.917 -14.482 1.00 90.06 166 ILE A C 1
ATOM 1278 O O . ILE A 1 166 ? -4.056 18.885 -14.726 1.00 90.06 166 ILE A O 1
ATOM 1282 N N . HIS A 1 167 ? -6.057 19.886 -14.943 1.00 92.00 167 HIS A N 1
ATOM 1283 C CA . HIS A 1 167 ? -5.539 21.002 -15.741 1.00 92.00 167 HIS A CA 1
ATOM 1284 C C . HIS A 1 167 ? -4.555 21.871 -14.950 1.00 92.00 167 HIS A C 1
ATOM 1286 O O . HIS A 1 167 ? -3.491 22.171 -15.467 1.00 92.00 167 HIS A O 1
ATOM 1292 N N . ARG A 1 168 ? -4.826 22.199 -13.678 1.00 92.81 168 ARG A N 1
ATOM 1293 C CA . ARG A 1 168 ? -3.840 22.934 -12.863 1.00 92.81 168 ARG A CA 1
ATOM 1294 C C . ARG A 1 168 ? -2.555 22.147 -12.631 1.00 92.81 168 ARG A C 1
ATOM 1296 O O . ARG A 1 168 ? -1.480 22.724 -12.730 1.00 92.81 168 ARG A O 1
ATOM 1303 N N . MET A 1 169 ? -2.657 20.835 -12.388 1.00 91.94 169 MET A N 1
ATOM 1304 C CA . MET A 1 169 ? -1.471 19.978 -12.303 1.00 91.94 169 MET A CA 1
ATOM 1305 C C . MET A 1 169 ? -0.680 20.027 -13.604 1.00 91.94 169 MET A C 1
ATOM 1307 O O . MET A 1 169 ? 0.527 20.209 -13.552 1.00 91.94 169 MET A O 1
ATOM 1311 N N . HIS A 1 170 ? -1.348 19.888 -14.753 1.00 92.94 170 HIS A N 1
ATOM 1312 C CA . HIS A 1 170 ? -0.732 20.018 -16.070 1.00 92.94 170 HIS A CA 1
ATOM 1313 C C . HIS A 1 170 ? -0.011 21.364 -16.230 1.00 92.94 170 HIS A C 1
ATOM 1315 O O . HIS A 1 170 ? 1.182 21.393 -16.528 1.00 92.94 170 HIS A O 1
ATOM 1321 N N . ASP A 1 171 ? -0.724 22.463 -15.986 1.00 92.44 171 ASP A N 1
ATOM 1322 C CA . ASP A 1 171 ? -0.206 23.817 -16.158 1.00 92.44 171 ASP A CA 1
ATOM 1323 C C . ASP A 1 171 ? 0.998 24.046 -15.252 1.00 92.44 171 ASP A C 1
ATOM 1325 O O . ASP A 1 171 ? 2.011 24.564 -15.703 1.00 92.44 171 ASP A O 1
ATOM 1329 N N . PHE A 1 172 ? 0.934 23.587 -14.002 1.00 91.69 172 PHE A N 1
ATOM 1330 C CA . PHE A 1 172 ? 2.045 23.678 -13.070 1.00 91.69 172 PHE A CA 1
ATOM 1331 C C . PHE A 1 172 ? 3.238 22.838 -13.503 1.00 91.69 172 PHE A C 1
ATOM 1333 O O . PHE A 1 172 ? 4.366 23.334 -13.488 1.00 91.69 172 PHE A O 1
ATOM 1340 N N . ILE A 1 173 ? 3.016 21.572 -13.885 1.00 88.75 173 ILE A N 1
ATOM 1341 C CA . ILE A 1 173 ? 4.141 20.708 -14.215 1.00 88.75 173 ILE A CA 1
ATOM 1342 C C . ILE A 1 173 ? 4.916 21.326 -15.363 1.00 88.75 173 ILE A C 1
ATOM 1344 O O . ILE A 1 173 ? 6.124 21.328 -15.244 1.00 88.75 173 ILE A O 1
ATOM 1348 N N . VAL A 1 174 ? 4.311 21.920 -16.394 1.00 90.12 174 VAL A N 1
ATOM 1349 C CA . VAL A 1 174 ? 5.056 22.484 -17.539 1.00 90.12 174 VAL A CA 1
ATOM 1350 C C . VAL A 1 174 ? 5.819 23.787 -17.246 1.00 90.12 174 VAL A C 1
ATOM 1352 O O . VAL A 1 174 ? 6.602 24.228 -18.087 1.00 90.12 174 VAL A O 1
ATOM 1355 N N . LEU A 1 175 ? 5.674 24.375 -16.054 1.00 88.50 175 LEU A N 1
ATOM 1356 C CA . LEU A 1 175 ? 6.412 25.573 -15.642 1.00 88.50 175 LEU A CA 1
ATOM 1357 C C . LEU A 1 175 ? 7.833 25.257 -15.137 1.00 88.50 175 LEU A C 1
ATOM 1359 O O . LEU A 1 175 ? 8.100 24.145 -14.663 1.00 88.50 175 LEU A O 1
ATOM 1363 N N . PRO A 1 176 ? 8.743 26.255 -15.150 1.00 83.81 176 PRO A N 1
ATOM 1364 C CA . PRO A 1 176 ? 10.047 26.159 -14.485 1.00 83.81 176 PRO A CA 1
ATOM 1365 C C . PRO A 1 176 ? 9.961 25.806 -12.989 1.00 83.81 176 PRO A C 1
ATOM 1367 O O . PRO A 1 176 ? 10.863 25.162 -12.457 1.00 83.81 176 PRO A O 1
ATOM 1370 N N . ASP A 1 177 ? 8.857 26.163 -12.329 1.00 84.19 177 ASP A N 1
ATOM 1371 C CA . ASP A 1 177 ? 8.643 25.977 -10.886 1.00 84.19 177 ASP A CA 1
ATOM 1372 C C . ASP A 1 177 ? 8.345 24.520 -10.490 1.00 84.19 177 ASP A C 1
ATOM 1374 O O . ASP A 1 177 ? 8.362 24.171 -9.309 1.00 84.19 177 ASP A O 1
ATOM 1378 N N . SER A 1 178 ? 8.161 23.633 -11.472 1.00 84.19 178 SER A N 1
ATOM 1379 C CA . SER A 1 178 ? 7.933 22.194 -11.280 1.00 84.19 178 SER A CA 1
ATOM 1380 C C . SER A 1 178 ? 9.128 21.417 -10.718 1.00 84.19 178 SER A C 1
ATOM 1382 O O . SER A 1 178 ? 9.072 20.191 -10.649 1.00 84.19 178 SER A O 1
ATOM 1384 N N . LYS A 1 179 ? 10.226 22.104 -10.360 1.00 86.62 179 LYS A N 1
ATOM 1385 C CA . LYS A 1 179 ? 11.488 21.535 -9.841 1.00 86.62 179 LYS A CA 1
ATOM 1386 C C . LYS A 1 179 ? 12.113 20.465 -10.749 1.00 86.62 179 LYS A C 1
ATOM 1388 O O . LYS A 1 179 ? 12.996 19.712 -10.330 1.00 86.62 179 LYS A O 1
ATOM 1393 N N . TRP A 1 180 ? 11.689 20.417 -12.010 1.00 91.19 180 TRP A N 1
ATOM 1394 C CA . TRP A 1 180 ? 12.244 19.526 -13.013 1.00 91.19 180 TRP A CA 1
ATOM 1395 C C . TRP A 1 180 ? 13.722 19.835 -13.246 1.00 91.19 180 TRP A C 1
ATOM 1397 O O . TRP A 1 180 ? 14.099 20.979 -13.499 1.00 91.19 180 TRP A O 1
ATOM 1407 N N . HIS A 1 181 ? 14.561 18.807 -13.199 1.00 91.75 181 HIS A N 1
ATOM 1408 C CA . HIS A 1 181 ? 15.976 18.933 -13.509 1.00 91.75 181 HIS A CA 1
ATOM 1409 C C . HIS A 1 181 ? 16.480 17.734 -14.297 1.00 91.75 181 HIS A C 1
ATOM 1411 O O . HIS A 1 181 ? 15.946 16.626 -14.225 1.00 91.75 181 HIS A O 1
ATOM 1417 N N . THR A 1 182 ? 17.558 17.978 -15.036 1.00 95.00 182 THR A N 1
ATOM 1418 C CA . THR A 1 182 ? 18.262 16.970 -15.820 1.00 95.00 182 THR A CA 1
ATOM 1419 C C . THR A 1 182 ? 19.720 16.886 -15.410 1.00 95.00 182 THR A C 1
ATOM 1421 O O . THR A 1 182 ? 20.326 17.893 -15.038 1.00 95.00 182 THR A O 1
ATOM 1424 N N . TRP A 1 183 ? 20.304 15.699 -15.518 1.00 95.69 183 TRP A N 1
ATOM 1425 C CA . TRP A 1 183 ? 21.718 15.477 -15.225 1.00 95.69 183 TRP A CA 1
ATOM 1426 C C . TRP A 1 183 ? 22.304 14.378 -16.107 1.00 95.69 183 TRP A C 1
ATOM 1428 O O . TRP A 1 183 ? 21.585 13.515 -16.609 1.00 95.69 183 TRP A O 1
ATOM 1438 N N . GLU A 1 184 ? 23.624 14.396 -16.274 1.00 97.00 184 GLU A N 1
ATOM 1439 C CA . GLU A 1 184 ? 24.344 13.376 -17.034 1.00 97.00 184 GLU A CA 1
ATOM 1440 C C . GLU A 1 184 ? 24.704 12.178 -16.154 1.00 97.00 184 GLU A C 1
ATOM 1442 O O . GLU A 1 184 ? 25.260 12.325 -15.064 1.00 97.00 184 GLU A O 1
ATOM 1447 N N . TYR A 1 185 ? 24.438 10.975 -16.655 1.00 96.31 185 TYR A N 1
ATOM 1448 C CA . TYR A 1 185 ? 24.833 9.720 -16.028 1.00 96.31 185 TYR A CA 1
ATOM 1449 C C . TYR A 1 185 ? 25.163 8.676 -17.093 1.00 96.31 185 TYR A C 1
ATOM 1451 O O . TYR A 1 185 ? 24.324 8.332 -17.922 1.00 96.31 185 TYR A O 1
ATOM 1459 N N . GLN A 1 186 ? 26.397 8.162 -17.076 1.00 93.50 186 GLN A N 1
ATOM 1460 C CA . GLN A 1 186 ? 26.862 7.109 -17.995 1.00 93.50 186 GLN A CA 1
ATOM 1461 C C . GLN A 1 186 ? 26.562 7.396 -19.485 1.00 93.50 186 GLN A C 1
ATOM 1463 O O . GLN A 1 186 ? 26.191 6.502 -20.244 1.00 93.50 186 GLN A O 1
ATOM 1468 N N . GLY A 1 187 ? 26.718 8.655 -19.910 1.00 94.88 187 GLY A N 1
ATOM 1469 C CA . GLY A 1 187 ? 26.482 9.078 -21.296 1.00 94.88 187 GLY A CA 1
ATOM 1470 C C . GLY A 1 187 ? 25.005 9.205 -21.686 1.00 94.88 187 GLY A C 1
ATOM 1471 O O . GLY A 1 187 ? 24.695 9.215 -22.877 1.00 94.88 187 GLY A O 1
ATOM 1472 N N . LYS A 1 188 ? 24.095 9.267 -20.708 1.00 95.94 188 LYS A N 1
ATOM 1473 C CA . LYS A 1 188 ? 22.679 9.588 -20.899 1.00 95.94 188 LYS A CA 1
ATOM 1474 C C . LYS A 1 188 ? 22.308 10.800 -20.052 1.00 95.94 188 LYS A C 1
ATOM 1476 O O . LYS A 1 188 ? 22.647 10.854 -18.871 1.00 95.94 188 LYS A O 1
ATOM 1481 N N . THR A 1 189 ? 21.491 11.679 -20.614 1.00 97.81 189 THR A N 1
ATOM 1482 C CA . THR A 1 189 ? 20.774 12.696 -19.845 1.00 97.81 189 THR A CA 1
ATOM 1483 C C . THR A 1 189 ? 19.557 12.052 -19.179 1.00 97.81 189 THR A C 1
ATOM 1485 O O . THR A 1 189 ? 18.688 11.500 -19.865 1.00 97.81 189 THR A O 1
ATOM 1488 N N . LEU A 1 190 ? 19.507 12.079 -17.849 1.00 96.94 190 LEU A N 1
ATOM 1489 C CA . LEU A 1 190 ? 18.376 11.631 -17.031 1.00 96.94 190 LEU A CA 1
ATOM 1490 C C . LEU A 1 190 ? 17.548 12.843 -16.587 1.00 96.94 190 LEU A C 1
ATOM 1492 O O . LEU A 1 190 ? 18.050 13.965 -16.627 1.00 96.94 190 LEU A O 1
ATOM 1496 N N . GLY A 1 191 ? 16.306 12.624 -16.143 1.00 94.38 191 GLY A N 1
ATOM 1497 C CA . GLY A 1 191 ? 15.456 13.707 -15.645 1.00 94.38 191 GLY A CA 1
ATOM 1498 C C . GLY A 1 191 ? 14.370 13.251 -14.675 1.00 94.38 191 GLY A C 1
ATOM 1499 O O . GLY A 1 191 ? 13.790 12.174 -14.842 1.00 94.38 191 GLY A O 1
ATOM 1500 N N . ALA A 1 192 ? 14.130 14.075 -13.654 1.00 92.38 192 ALA A N 1
ATOM 1501 C CA . ALA A 1 192 ? 13.118 13.903 -12.610 1.00 92.38 192 ALA A CA 1
ATOM 1502 C C . ALA A 1 192 ? 12.924 15.221 -11.820 1.00 92.38 192 ALA A C 1
ATOM 1504 O O . ALA A 1 192 ? 13.672 16.178 -12.001 1.00 92.38 192 ALA A O 1
ATOM 1505 N N . GLU A 1 193 ? 11.927 15.274 -10.927 1.00 84.50 193 GLU A N 1
ATOM 1506 C CA . GLU A 1 193 ? 11.738 16.388 -9.970 1.00 84.50 193 GLU A CA 1
ATOM 1507 C C . GLU A 1 193 ? 12.729 16.328 -8.787 1.00 84.50 193 GLU A C 1
ATOM 1509 O O . GLU A 1 193 ? 13.066 17.334 -8.167 1.00 84.50 193 GLU A O 1
ATOM 1514 N N . SER A 1 194 ? 13.216 15.128 -8.462 1.00 82.12 194 SER A N 1
ATOM 1515 C CA . SER A 1 194 ? 14.166 14.829 -7.380 1.00 82.12 194 SER A CA 1
ATOM 1516 C C . SER A 1 194 ? 15.009 13.611 -7.777 1.00 82.12 194 SER A C 1
ATOM 1518 O O . SER A 1 194 ? 15.200 13.329 -8.954 1.00 82.12 194 SER A O 1
ATOM 1520 N N . GLY A 1 195 ? 15.457 12.809 -6.814 1.00 84.56 195 GLY A N 1
ATOM 1521 C CA . GLY A 1 195 ? 16.173 11.561 -7.083 1.00 84.56 195 GLY A CA 1
ATOM 1522 C C . GLY A 1 195 ? 15.345 10.465 -7.773 1.00 84.56 195 GLY A C 1
ATOM 1523 O O . GLY A 1 195 ? 15.896 9.400 -8.038 1.00 84.56 195 GLY A O 1
ATOM 1524 N N . LYS A 1 196 ? 14.044 10.652 -8.046 1.00 88.62 196 LYS A N 1
ATOM 1525 C CA . LYS A 1 196 ? 13.148 9.616 -8.596 1.00 88.62 196 LYS A CA 1
ATOM 1526 C C . LYS A 1 196 ? 11.948 10.218 -9.350 1.00 88.62 196 LYS A C 1
ATOM 1528 O O . LYS A 1 196 ? 11.337 11.151 -8.835 1.00 88.62 196 LYS A O 1
ATOM 1533 N N . PRO A 1 197 ? 11.554 9.666 -10.515 1.00 89.25 197 PRO A N 1
ATOM 1534 C CA . PRO A 1 197 ? 10.224 9.862 -11.087 1.00 89.25 197 PRO A CA 1
ATOM 1535 C C . PRO A 1 197 ? 9.238 8.862 -10.453 1.00 89.25 197 PRO A C 1
ATOM 1537 O O . PRO A 1 197 ? 9.368 7.652 -10.659 1.00 89.25 197 PRO A O 1
ATOM 1540 N N . SER A 1 198 ? 8.290 9.353 -9.649 1.00 75.56 198 SER A N 1
ATOM 1541 C CA . SER A 1 198 ? 7.447 8.504 -8.786 1.00 75.56 198 SER A CA 1
ATOM 1542 C C . SER A 1 198 ? 6.339 7.738 -9.521 1.00 75.56 198 SER A C 1
ATOM 1544 O O . SER A 1 198 ? 6.145 6.567 -9.218 1.00 75.56 198 SER A O 1
ATOM 1546 N N . ASP A 1 199 ? 5.667 8.344 -10.510 1.00 84.19 199 ASP A N 1
ATOM 1547 C CA . ASP A 1 199 ? 4.540 7.728 -11.235 1.00 84.19 199 ASP A CA 1
ATOM 1548 C C . ASP A 1 199 ? 4.713 7.820 -12.760 1.00 84.19 199 ASP A C 1
ATOM 1550 O O . ASP A 1 199 ? 4.086 8.629 -13.448 1.00 84.19 199 ASP A O 1
ATOM 1554 N N . VAL A 1 200 ? 5.564 6.958 -13.323 1.00 91.06 200 VAL A N 1
ATOM 1555 C CA . VAL A 1 200 ? 5.899 6.985 -14.761 1.00 91.06 200 VAL A CA 1
ATOM 1556 C C . VAL A 1 200 ? 4.682 6.771 -15.660 1.00 91.06 200 VAL A C 1
ATOM 1558 O O . VAL A 1 200 ? 4.526 7.468 -16.659 1.00 91.06 200 VAL A O 1
ATOM 1561 N N . GLY A 1 201 ? 3.772 5.864 -15.293 1.00 89.88 201 GLY A N 1
ATOM 1562 C CA . GLY A 1 201 ? 2.544 5.652 -16.065 1.00 89.88 201 GLY A CA 1
ATOM 1563 C C . GLY A 1 201 ? 1.676 6.912 -16.158 1.00 89.88 201 GLY A C 1
ATOM 1564 O O . GLY A 1 201 ? 1.134 7.204 -17.223 1.00 89.88 201 GLY A O 1
ATOM 1565 N N . ALA A 1 202 ? 1.594 7.697 -15.078 1.00 90.94 202 ALA A N 1
ATOM 1566 C CA . ALA A 1 202 ? 0.817 8.934 -15.056 1.00 90.94 202 ALA A CA 1
ATOM 1567 C C . ALA A 1 202 ? 1.408 10.005 -15.984 1.00 90.94 202 ALA A C 1
ATOM 1569 O O . ALA A 1 202 ? 0.652 10.745 -16.607 1.00 90.94 202 ALA A O 1
ATOM 1570 N N . MET A 1 203 ? 2.736 10.053 -16.139 1.00 93.31 203 MET A N 1
ATOM 1571 C CA . MET A 1 203 ? 3.393 10.997 -17.052 1.00 93.31 203 MET A CA 1
ATOM 1572 C C . MET A 1 203 ? 3.011 10.738 -18.515 1.00 93.31 203 MET A C 1
ATOM 1574 O O . MET A 1 203 ? 2.652 11.673 -19.228 1.00 93.31 203 MET A O 1
ATOM 1578 N N . TRP A 1 204 ? 3.014 9.472 -18.948 1.00 94.62 204 TRP A N 1
ATOM 1579 C CA . TRP A 1 204 ? 2.582 9.104 -20.302 1.00 94.62 204 TRP A CA 1
ATOM 1580 C C . TRP A 1 204 ? 1.076 9.282 -20.505 1.00 94.62 204 TRP A C 1
ATOM 1582 O O . TRP A 1 204 ? 0.649 9.724 -21.570 1.00 94.62 204 TRP A O 1
ATOM 1592 N N . MET A 1 205 ? 0.261 8.993 -19.484 1.00 93.44 205 MET A N 1
ATOM 1593 C CA . MET A 1 205 ? -1.174 9.289 -19.533 1.00 93.44 205 MET A CA 1
ATOM 1594 C C . MET A 1 205 ? -1.427 10.791 -19.688 1.00 93.44 205 MET A C 1
ATOM 1596 O O . MET A 1 205 ? -2.238 11.170 -20.526 1.00 93.44 205 MET A O 1
ATOM 1600 N N . MET A 1 206 ? -0.721 11.639 -18.932 1.00 92.50 206 MET A N 1
ATOM 1601 C CA . MET A 1 206 ? -0.836 13.094 -19.042 1.00 92.50 206 MET A CA 1
ATOM 1602 C C . MET A 1 206 ? -0.445 13.568 -20.442 1.00 92.50 206 MET A C 1
ATOM 1604 O O . MET A 1 206 ? -1.238 14.241 -21.089 1.00 92.50 206 MET A O 1
ATOM 1608 N N . ALA A 1 207 ? 0.711 13.130 -20.952 1.00 94.12 207 ALA A N 1
ATOM 1609 C CA . ALA A 1 207 ? 1.147 13.451 -22.309 1.00 94.12 207 ALA A CA 1
ATOM 1610 C C . ALA A 1 207 ? 0.105 13.044 -23.359 1.00 94.12 207 ALA A C 1
ATOM 1612 O O . ALA A 1 207 ? -0.195 13.807 -24.272 1.00 94.12 207 ALA A O 1
ATOM 1613 N N . LYS A 1 208 ? -0.506 11.861 -23.209 1.00 92.88 208 LYS A N 1
ATOM 1614 C CA . LYS A 1 208 ? -1.532 11.387 -24.142 1.00 92.88 208 LYS A CA 1
ATOM 1615 C C . LYS A 1 208 ? -2.839 12.178 -24.056 1.00 92.88 208 LYS A C 1
ATOM 1617 O O . LYS A 1 208 ? -3.551 12.266 -25.055 1.00 92.88 208 LYS A O 1
ATOM 1622 N N . LEU A 1 209 ? -3.173 12.692 -22.875 1.00 92.19 209 LEU A N 1
ATOM 1623 C CA . LEU A 1 209 ? -4.375 13.490 -22.645 1.00 92.19 209 LEU A CA 1
ATOM 1624 C C . LEU A 1 209 ? -4.230 14.926 -23.158 1.00 92.19 209 LEU A C 1
ATOM 1626 O O . LEU A 1 209 ? -5.237 15.494 -23.576 1.00 92.19 209 LEU A O 1
ATOM 1630 N N . THR A 1 210 ? -3.025 15.503 -23.119 1.00 92.94 210 THR A N 1
ATOM 1631 C CA . THR A 1 210 ? -2.814 16.934 -23.401 1.00 92.94 210 THR A CA 1
ATOM 1632 C C . THR A 1 210 ? -2.073 17.230 -24.700 1.00 92.94 210 THR A C 1
ATOM 1634 O O . THR A 1 210 ? -2.211 18.335 -25.213 1.00 92.94 210 THR A O 1
ATOM 1637 N N . ASP A 1 211 ? -1.333 16.263 -25.251 1.00 94.38 211 ASP A N 1
ATOM 1638 C CA . ASP A 1 211 ? -0.447 16.443 -26.415 1.00 94.38 211 ASP A CA 1
ATOM 1639 C C . ASP A 1 211 ? 0.583 17.576 -26.216 1.00 94.38 211 ASP A C 1
ATOM 1641 O O . ASP A 1 211 ? 1.007 18.247 -27.158 1.00 94.38 211 ASP A O 1
ATOM 1645 N N . ASP A 1 212 ? 0.969 17.821 -24.957 1.00 96.00 212 ASP A N 1
ATOM 1646 C CA . ASP A 1 212 ? 1.837 18.937 -24.597 1.00 96.00 212 ASP A CA 1
ATOM 1647 C C . ASP A 1 212 ? 3.302 18.674 -25.014 1.00 96.00 212 ASP A C 1
ATOM 1649 O O . ASP A 1 212 ? 3.907 17.675 -24.592 1.00 96.00 212 ASP A O 1
ATOM 1653 N N . PRO A 1 213 ? 3.915 19.570 -25.813 1.00 96.06 213 PRO A N 1
ATOM 1654 C CA . PRO A 1 213 ? 5.252 19.357 -26.351 1.00 96.06 213 PRO A CA 1
ATOM 1655 C C . PRO A 1 213 ? 6.359 19.427 -25.295 1.00 96.06 213 PRO A C 1
ATOM 1657 O O . PRO A 1 213 ? 7.395 18.800 -25.505 1.00 96.06 213 PRO A O 1
ATOM 1660 N N . ILE A 1 214 ? 6.170 20.138 -24.178 1.00 95.06 214 ILE A N 1
ATOM 1661 C CA . ILE A 1 214 ? 7.150 20.181 -23.082 1.00 95.06 214 ILE A CA 1
ATOM 1662 C C . ILE A 1 214 ? 7.183 18.816 -22.401 1.00 95.06 214 ILE A C 1
ATOM 1664 O O . ILE A 1 214 ? 8.256 18.277 -22.138 1.00 95.06 214 ILE A O 1
ATOM 1668 N N . ILE A 1 215 ? 6.024 18.207 -22.143 1.00 95.19 215 ILE A N 1
ATOM 1669 C CA . ILE A 1 215 ? 5.991 16.858 -21.567 1.00 95.19 215 ILE A CA 1
ATOM 1670 C C . ILE A 1 215 ? 6.627 15.863 -22.544 1.00 95.19 215 ILE A C 1
ATOM 1672 O O . ILE A 1 215 ? 7.554 15.140 -22.169 1.00 95.19 215 ILE A O 1
ATOM 1676 N N . ILE A 1 216 ? 6.167 15.858 -23.797 1.00 96.62 216 ILE A N 1
ATOM 1677 C CA . ILE A 1 216 ? 6.562 14.871 -24.811 1.00 96.62 216 ILE A CA 1
ATOM 1678 C C . ILE A 1 216 ? 8.046 14.974 -25.174 1.00 96.62 216 ILE A C 1
ATOM 1680 O O . ILE A 1 216 ? 8.718 13.946 -25.228 1.00 96.62 216 ILE A O 1
ATOM 1684 N N . ASN A 1 217 ? 8.567 16.178 -25.416 1.00 95.75 217 ASN A N 1
ATOM 1685 C CA . ASN A 1 217 ? 9.923 16.354 -25.945 1.00 95.75 217 ASN A CA 1
ATOM 1686 C C . ASN A 1 217 ? 10.956 16.629 -24.849 1.00 95.75 217 ASN A C 1
ATOM 1688 O O . ASN A 1 217 ? 12.087 16.156 -24.952 1.00 95.75 217 ASN A O 1
ATOM 1692 N N . ASP A 1 218 ? 10.563 17.324 -23.777 1.00 93.62 218 ASP A N 1
ATOM 1693 C CA . ASP A 1 218 ? 11.512 17.842 -22.785 1.00 93.62 218 ASP A CA 1
ATOM 1694 C C . ASP A 1 218 ? 11.479 17.067 -21.457 1.00 93.62 218 ASP A C 1
ATOM 1696 O O . ASP A 1 218 ? 12.233 17.392 -20.536 1.00 93.62 218 ASP A O 1
ATOM 1700 N N . ARG A 1 219 ? 10.631 16.031 -21.326 1.00 94.62 219 ARG A N 1
ATOM 1701 C CA . ARG A 1 219 ? 10.534 15.217 -20.094 1.00 94.62 219 ARG A CA 1
ATOM 1702 C C . ARG A 1 219 ? 10.562 13.725 -20.333 1.00 94.62 219 ARG A C 1
ATOM 1704 O O . ARG A 1 219 ? 11.447 13.051 -19.804 1.00 94.62 219 ARG A O 1
ATOM 1711 N N . LEU A 1 220 ? 9.611 13.197 -21.106 1.00 96.25 220 LEU A N 1
ATOM 1712 C CA . LEU A 1 220 ? 9.473 11.749 -21.296 1.00 96.25 220 LEU A CA 1
ATOM 1713 C C . LEU A 1 220 ? 10.776 11.074 -21.774 1.00 96.25 220 LEU A C 1
ATOM 1715 O O . LEU A 1 220 ? 11.122 10.033 -21.206 1.00 96.25 220 LEU A O 1
ATOM 1719 N N . PRO A 1 221 ? 11.576 11.654 -22.699 1.00 97.38 221 PRO A N 1
ATOM 1720 C CA . PRO A 1 221 ? 12.841 11.049 -23.121 1.00 97.38 221 PRO A CA 1
ATOM 1721 C C . PRO A 1 221 ? 13.851 10.895 -21.975 1.00 97.38 221 PRO A C 1
ATOM 1723 O O . PRO A 1 221 ? 14.572 9.897 -21.902 1.00 97.38 221 PRO A O 1
ATOM 1726 N N . TYR A 1 222 ? 13.875 11.840 -21.034 1.00 97.38 222 TYR A N 1
ATOM 1727 C CA . TYR A 1 222 ? 14.781 11.804 -19.887 1.00 97.38 222 TYR A CA 1
ATOM 1728 C C . TYR A 1 222 ? 14.299 10.847 -18.789 1.00 97.38 222 TYR A C 1
ATOM 1730 O O . TYR A 1 222 ? 15.120 10.175 -18.164 1.00 97.38 222 TYR A O 1
ATOM 1738 N N . VAL A 1 223 ? 12.981 10.694 -18.603 1.00 97.06 223 VAL A N 1
ATOM 1739 C CA . VAL A 1 223 ? 12.410 9.646 -17.730 1.00 97.06 223 VAL A CA 1
ATOM 1740 C C . VAL A 1 223 ? 12.667 8.257 -18.302 1.00 97.06 223 VAL A C 1
ATOM 1742 O O . VAL A 1 223 ? 13.055 7.340 -17.577 1.00 97.06 223 VAL A O 1
ATOM 1745 N N . ARG A 1 224 ? 12.511 8.094 -19.619 1.00 97.38 224 ARG A N 1
ATOM 1746 C CA . ARG A 1 224 ? 12.881 6.868 -20.333 1.00 97.38 224 ARG A CA 1
ATOM 1747 C C . ARG A 1 224 ? 14.348 6.520 -20.074 1.00 97.38 224 ARG A C 1
ATOM 1749 O O . ARG A 1 224 ? 14.653 5.391 -19.690 1.00 97.38 224 ARG A O 1
ATOM 1756 N N . ASN A 1 225 ? 15.253 7.487 -20.232 1.00 97.81 225 ASN A N 1
ATOM 1757 C CA . ASN A 1 225 ? 16.673 7.296 -19.935 1.00 97.81 225 ASN A CA 1
ATOM 1758 C C . ASN A 1 225 ? 16.918 6.951 -18.463 1.00 97.81 225 ASN A C 1
ATOM 1760 O O . ASN A 1 225 ? 17.734 6.072 -18.186 1.00 97.81 225 ASN A O 1
ATOM 1764 N N . TYR A 1 226 ? 16.194 7.580 -17.531 1.00 97.56 226 TYR A N 1
ATOM 1765 C CA . TYR A 1 226 ? 16.264 7.250 -16.106 1.00 97.56 226 TYR A CA 1
ATOM 1766 C C . TYR A 1 226 ? 15.943 5.770 -15.878 1.00 97.56 226 TYR A C 1
ATOM 1768 O O . TYR A 1 226 ? 16.708 5.071 -15.217 1.00 97.56 226 TYR A O 1
ATOM 1776 N N . LYS A 1 227 ? 14.863 5.251 -16.477 1.00 96.88 227 LYS A N 1
ATOM 1777 C CA . LYS A 1 227 ? 14.479 3.835 -16.335 1.00 96.88 227 LYS A CA 1
ATOM 1778 C C . LYS A 1 227 ? 15.470 2.870 -16.976 1.00 96.88 227 LYS A C 1
ATOM 1780 O O . LYS A 1 227 ? 15.696 1.792 -16.432 1.00 96.88 227 LYS A O 1
ATOM 1785 N N . LEU A 1 228 ? 16.118 3.263 -18.071 1.00 97.19 228 LEU A N 1
ATOM 1786 C CA . LEU A 1 228 ? 17.232 2.499 -18.639 1.00 97.19 228 LEU A CA 1
ATOM 1787 C C . LEU A 1 228 ? 18.441 2.450 -17.700 1.00 97.19 228 LEU A C 1
ATOM 1789 O O . LEU A 1 228 ? 19.057 1.396 -17.565 1.00 97.19 228 LEU A O 1
ATOM 1793 N N . ALA A 1 229 ? 18.781 3.576 -17.071 1.00 97.00 229 ALA A N 1
ATOM 1794 C CA . ALA A 1 229 ? 19.918 3.695 -16.161 1.00 97.00 229 ALA A CA 1
ATOM 1795 C C . ALA A 1 229 ? 19.678 3.015 -14.803 1.00 97.00 229 ALA A C 1
ATOM 1797 O O . ALA A 1 229 ? 20.623 2.530 -14.187 1.00 97.00 229 ALA A O 1
ATOM 1798 N N . GLN A 1 230 ? 18.422 2.941 -14.356 1.00 97.00 230 GLN A N 1
ATOM 1799 C CA . GLN A 1 230 ? 18.021 2.313 -13.092 1.00 97.00 230 GLN A CA 1
ATOM 1800 C C . GLN A 1 230 ? 18.240 0.789 -13.076 1.00 97.00 230 GLN A C 1
ATOM 1802 O O . GLN A 1 230 ? 18.227 0.169 -12.010 1.00 97.00 230 GLN A O 1
ATOM 1807 N N . GLN A 1 231 ? 18.442 0.168 -14.240 1.00 97.50 231 GLN A N 1
ATOM 1808 C CA . GLN A 1 231 ? 18.649 -1.268 -14.384 1.00 97.50 231 GLN A CA 1
ATOM 1809 C C . GLN A 1 231 ? 20.136 -1.621 -14.530 1.00 97.50 231 GLN A C 1
ATOM 1811 O O . GLN A 1 231 ? 20.860 -1.008 -15.314 1.00 97.50 231 GLN A O 1
ATOM 1816 N N . GLU A 1 232 ? 20.576 -2.689 -13.862 1.00 96.88 232 GLU A N 1
ATOM 1817 C CA . GLU A 1 232 ? 21.912 -3.250 -14.072 1.00 96.88 232 GLU A CA 1
ATOM 1818 C C . GLU A 1 232 ? 22.043 -3.791 -15.500 1.00 96.88 232 GLU A C 1
ATOM 1820 O O . GLU A 1 232 ? 21.341 -4.724 -15.909 1.00 96.88 232 GLU A O 1
ATOM 1825 N N . SER A 1 233 ? 22.963 -3.203 -16.257 1.00 92.12 233 SER A N 1
ATOM 1826 C CA . SER A 1 233 ? 23.185 -3.515 -17.666 1.00 92.12 233 SER A CA 1
ATOM 1827 C C . SER A 1 233 ? 24.393 -4.414 -17.911 1.00 92.12 233 SER A C 1
ATOM 1829 O O . SER A 1 233 ? 24.517 -4.971 -19.002 1.00 92.12 233 SER A O 1
ATOM 1831 N N . THR A 1 234 ? 25.260 -4.571 -16.913 1.00 90.75 234 THR A N 1
ATOM 1832 C CA . THR A 1 234 ? 26.476 -5.375 -16.991 1.00 90.75 234 THR A CA 1
ATOM 1833 C C . THR A 1 234 ? 26.226 -6.827 -16.590 1.00 90.75 234 THR A C 1
ATOM 1835 O O . THR A 1 234 ? 25.272 -7.172 -15.885 1.00 90.75 234 THR A O 1
ATOM 1838 N N . SER A 1 235 ? 27.102 -7.716 -17.059 1.00 85.06 235 SER A N 1
ATOM 1839 C CA . SER A 1 235 ? 27.125 -9.103 -16.605 1.00 85.06 235 SER A CA 1
ATOM 1840 C C . SER A 1 235 ? 27.605 -9.154 -15.155 1.00 85.06 235 SER A C 1
ATOM 1842 O O . SER A 1 235 ? 28.749 -8.808 -14.867 1.00 85.06 235 SER A O 1
ATOM 1844 N N . GLY A 1 236 ? 26.751 -9.611 -14.245 1.00 92.56 236 GLY A N 1
ATOM 1845 C CA . GLY A 1 236 ? 27.067 -9.674 -12.824 1.00 92.56 236 GLY A CA 1
ATOM 1846 C C . GLY A 1 236 ? 25.944 -10.313 -12.009 1.00 92.56 236 GLY A C 1
ATOM 1847 O O . GLY A 1 236 ? 24.917 -10.708 -12.569 1.00 92.56 236 GLY A O 1
ATOM 1848 N N . PRO A 1 237 ? 26.100 -10.399 -10.677 1.00 95.06 237 PRO A N 1
ATOM 1849 C CA . PRO A 1 237 ? 25.117 -11.034 -9.796 1.00 95.06 237 PRO A CA 1
ATOM 1850 C C . PRO A 1 237 ? 23.737 -10.363 -9.855 1.00 95.06 237 PRO A C 1
ATOM 1852 O O . PRO A 1 237 ? 22.723 -11.021 -9.610 1.00 95.06 237 PRO A O 1
ATOM 1855 N N . PHE A 1 238 ? 23.686 -9.083 -10.230 1.00 97.31 238 PHE A N 1
ATOM 1856 C CA . PHE A 1 238 ? 22.460 -8.303 -10.380 1.00 97.31 238 PHE A CA 1
ATOM 1857 C C . PHE A 1 238 ? 22.086 -7.998 -11.833 1.00 97.31 238 PHE A C 1
ATOM 1859 O O . PHE A 1 238 ? 21.130 -7.265 -12.034 1.00 97.31 238 PHE A O 1
ATOM 1866 N N . GLY A 1 239 ? 22.759 -8.585 -12.833 1.00 97.94 239 GLY A N 1
ATOM 1867 C CA . GLY A 1 239 ? 22.470 -8.352 -14.255 1.00 97.94 239 GLY A CA 1
ATOM 1868 C C . GLY A 1 239 ? 20.975 -8.439 -14.577 1.00 97.94 239 GLY A C 1
ATOM 1869 O O . GLY A 1 239 ? 20.356 -9.477 -14.342 1.00 97.94 239 GLY A O 1
ATOM 1870 N N . GLY A 1 240 ? 20.394 -7.345 -15.077 1.00 97.81 240 GLY A N 1
ATOM 1871 C CA . GLY A 1 240 ? 18.967 -7.211 -15.385 1.00 97.81 240 GLY A CA 1
ATOM 1872 C C . GLY A 1 240 ? 18.071 -6.731 -14.235 1.00 97.81 240 GLY A C 1
ATOM 1873 O O . GLY A 1 240 ? 16.912 -6.417 -14.484 1.00 97.81 240 GLY A O 1
ATOM 1874 N N . ALA A 1 241 ? 18.548 -6.635 -12.996 1.00 98.25 241 ALA A N 1
ATOM 1875 C CA . ALA A 1 241 ? 17.738 -6.186 -11.861 1.00 98.25 241 ALA A CA 1
ATOM 1876 C C . ALA A 1 241 ? 17.622 -4.657 -11.793 1.00 98.25 241 ALA A C 1
ATOM 1878 O O . ALA A 1 241 ? 18.491 -3.938 -12.288 1.00 98.25 241 ALA A O 1
ATOM 1879 N N . ALA A 1 242 ? 16.588 -4.161 -11.108 1.00 97.50 242 ALA A N 1
ATOM 1880 C CA . ALA A 1 242 ? 16.577 -2.775 -10.641 1.00 97.50 242 ALA A CA 1
ATOM 1881 C C . ALA A 1 242 ? 17.672 -2.584 -9.584 1.00 97.50 242 ALA A C 1
ATOM 1883 O O . ALA A 1 242 ? 17.739 -3.347 -8.618 1.00 97.50 242 ALA A O 1
ATOM 1884 N N . LEU A 1 243 ? 18.509 -1.563 -9.746 1.00 96.00 243 LEU A N 1
ATOM 1885 C CA . LEU A 1 243 ? 19.605 -1.289 -8.822 1.00 96.00 243 LEU A CA 1
ATOM 1886 C C . LEU A 1 243 ? 19.142 -0.607 -7.540 1.00 96.00 243 LEU A C 1
ATOM 1888 O O . LEU A 1 243 ? 19.836 -0.713 -6.542 1.00 96.00 243 LEU A O 1
ATOM 1892 N N . GLY A 1 244 ? 17.992 0.049 -7.535 1.00 93.81 244 GLY A N 1
ATOM 1893 C CA . GLY A 1 244 ? 17.469 0.782 -6.390 1.00 93.81 244 GLY A CA 1
ATOM 1894 C C . GLY A 1 244 ? 16.272 1.614 -6.813 1.00 93.81 244 GLY A C 1
ATOM 1895 O O . GLY A 1 244 ? 15.915 1.641 -7.991 1.00 93.81 244 GLY A O 1
ATOM 1896 N N . GLU A 1 245 ? 15.647 2.285 -5.859 1.00 91.75 245 GLU A N 1
ATOM 1897 C CA . GLU A 1 245 ? 14.427 3.063 -6.096 1.00 91.75 245 GLU A CA 1
ATOM 1898 C C . GLU A 1 245 ? 14.742 4.522 -6.418 1.00 91.75 245 GLU A C 1
ATOM 1900 O O . GLU A 1 245 ? 14.032 5.141 -7.210 1.00 91.75 245 GLU A O 1
ATOM 1905 N N . TYR A 1 246 ? 15.818 5.036 -5.817 1.00 93.12 246 TYR A N 1
ATOM 1906 C CA . TYR A 1 246 ? 16.228 6.432 -5.870 1.00 93.12 246 TYR A CA 1
ATOM 1907 C C . TYR A 1 246 ? 17.633 6.567 -6.446 1.00 93.12 246 TYR A C 1
ATOM 1909 O O . TYR A 1 246 ? 18.492 5.710 -6.242 1.00 93.12 246 TYR A O 1
ATOM 1917 N N . PHE A 1 247 ? 17.875 7.686 -7.114 1.00 94.25 247 PHE A N 1
ATOM 1918 C CA . PHE A 1 247 ? 19.188 8.131 -7.549 1.00 94.25 247 PHE A CA 1
ATOM 1919 C C . PHE A 1 247 ? 19.758 9.122 -6.527 1.00 94.25 247 PHE A C 1
ATOM 1921 O O . PHE A 1 247 ? 19.113 10.120 -6.197 1.00 94.25 247 PHE A O 1
ATOM 1928 N N . LYS A 1 248 ? 20.955 8.843 -6.008 1.00 92.00 248 LYS A N 1
ATOM 1929 C CA . LYS A 1 248 ? 21.669 9.667 -5.023 1.00 92.00 248 LYS A CA 1
ATOM 1930 C C . LYS A 1 248 ? 23.171 9.431 -5.141 1.00 92.00 248 LYS A C 1
ATOM 1932 O O . LYS A 1 248 ? 23.594 8.302 -5.358 1.00 92.00 248 LYS A O 1
ATOM 1937 N N . ASP A 1 249 ? 23.967 10.491 -5.005 1.00 91.81 249 ASP A N 1
ATOM 1938 C CA . ASP A 1 249 ? 25.437 10.424 -5.001 1.00 91.81 249 ASP A CA 1
ATOM 1939 C C . ASP A 1 249 ? 26.017 9.616 -6.180 1.00 91.81 249 ASP A C 1
ATOM 1941 O O . ASP A 1 249 ? 26.924 8.800 -6.029 1.00 91.81 249 ASP A O 1
ATOM 1945 N N . ASN A 1 250 ? 25.470 9.854 -7.380 1.00 92.62 250 ASN A N 1
ATOM 1946 C CA . ASN A 1 250 ? 25.855 9.186 -8.628 1.00 92.62 250 ASN A CA 1
ATOM 1947 C C . ASN A 1 250 ? 25.616 7.657 -8.644 1.00 92.62 250 ASN A C 1
ATOM 1949 O O . ASN A 1 250 ? 26.294 6.921 -9.366 1.00 92.62 250 ASN A O 1
ATOM 1953 N N . ALA A 1 251 ? 24.648 7.169 -7.865 1.00 93.94 251 ALA A N 1
ATOM 1954 C CA . ALA A 1 251 ? 24.267 5.763 -7.800 1.00 93.94 251 ALA A CA 1
ATOM 1955 C C . ALA A 1 251 ? 22.755 5.575 -7.605 1.00 93.94 251 ALA A C 1
ATOM 1957 O O . ALA A 1 251 ? 22.062 6.438 -7.070 1.00 93.94 251 ALA A O 1
ATOM 1958 N N . PHE A 1 252 ? 22.249 4.410 -8.014 1.00 95.81 252 PHE A N 1
ATOM 1959 C CA . PHE A 1 252 ? 20.910 3.954 -7.645 1.00 95.81 252 PHE A CA 1
ATOM 1960 C C . PHE A 1 252 ? 20.978 3.161 -6.343 1.00 95.81 252 PHE A C 1
ATOM 1962 O O . PHE A 1 252 ? 21.748 2.204 -6.242 1.00 95.81 252 PHE A O 1
ATOM 1969 N N . VAL A 1 253 ? 20.165 3.5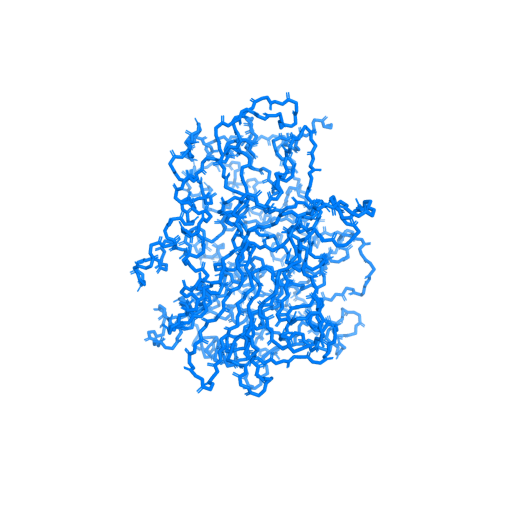51 -5.366 1.00 94.94 253 VAL A N 1
ATOM 1970 C CA . VAL A 1 253 ? 20.216 3.044 -3.990 1.00 94.94 253 VAL A CA 1
ATOM 1971 C C . VAL A 1 253 ? 18.821 2.682 -3.477 1.00 94.94 253 VAL A C 1
ATOM 1973 O O . VAL A 1 253 ? 17.808 3.140 -4.023 1.00 94.94 253 VAL A O 1
ATOM 1976 N N . SER A 1 254 ? 18.749 1.838 -2.444 1.00 93.81 254 SER A N 1
ATOM 1977 C CA . SER A 1 254 ? 17.487 1.580 -1.738 1.00 93.81 254 SER A CA 1
ATOM 1978 C C . SER A 1 254 ? 17.013 2.814 -0.958 1.00 93.81 254 SER A C 1
ATOM 1980 O O . SER A 1 254 ? 17.777 3.760 -0.723 1.00 93.81 254 SER A O 1
ATOM 1982 N N . GLU A 1 255 ? 15.747 2.821 -0.553 1.00 90.56 255 GLU A N 1
ATOM 1983 C CA . GLU A 1 255 ? 15.156 3.960 0.147 1.00 90.56 255 GLU A CA 1
ATOM 1984 C C . GLU A 1 255 ? 15.777 4.188 1.538 1.00 90.56 255 GLU A C 1
ATOM 1986 O O . GLU A 1 255 ? 16.057 5.335 1.885 1.00 90.56 255 GLU A O 1
ATOM 1991 N N . ILE A 1 256 ? 16.160 3.134 2.269 1.00 89.44 256 ILE A N 1
ATOM 1992 C CA . ILE A 1 256 ? 16.970 3.213 3.504 1.00 89.44 256 ILE A CA 1
ATOM 1993 C C . ILE A 1 256 ? 18.202 4.110 3.314 1.00 89.44 256 ILE A C 1
ATOM 1995 O O . ILE A 1 256 ? 18.455 4.999 4.129 1.00 89.44 256 ILE A O 1
ATOM 1999 N N . VAL A 1 257 ? 18.975 3.905 2.243 1.00 90.75 257 VAL A N 1
ATOM 2000 C CA . VAL A 1 257 ? 20.200 4.684 1.981 1.00 90.75 257 VAL A CA 1
ATOM 2001 C C . VAL A 1 257 ? 19.855 6.112 1.566 1.00 90.75 257 VAL A C 1
ATOM 2003 O O . VAL A 1 257 ? 20.489 7.078 2.012 1.00 90.75 257 VAL A O 1
ATOM 2006 N N . TRP A 1 258 ? 18.832 6.265 0.724 1.00 90.81 258 TRP A N 1
ATOM 2007 C CA . TRP A 1 258 ? 18.365 7.574 0.285 1.00 90.81 258 TRP A CA 1
ATOM 2008 C C . TRP A 1 258 ? 17.935 8.441 1.477 1.00 90.81 258 TRP A C 1
ATOM 2010 O O . TRP A 1 258 ? 18.460 9.547 1.643 1.00 90.81 258 TRP A O 1
ATOM 2020 N N . ALA A 1 259 ? 17.116 7.879 2.369 1.00 86.81 259 ALA A N 1
ATOM 2021 C CA . ALA A 1 259 ? 16.618 8.491 3.599 1.00 86.81 259 ALA A CA 1
ATOM 2022 C C . ALA A 1 259 ? 17.683 8.635 4.707 1.00 86.81 259 ALA A C 1
ATOM 2024 O O . ALA A 1 259 ? 17.374 9.099 5.805 1.00 86.81 259 ALA A O 1
ATOM 2025 N N . GLY A 1 260 ? 18.936 8.231 4.456 1.00 86.06 260 GLY A N 1
ATOM 2026 C CA . GLY A 1 260 ? 20.033 8.342 5.423 1.00 86.06 260 GLY A CA 1
ATOM 2027 C C . GLY A 1 260 ? 19.855 7.456 6.658 1.00 86.06 260 GLY A C 1
ATOM 2028 O O . GLY A 1 260 ? 20.394 7.756 7.724 1.00 86.06 260 GLY A O 1
ATOM 2029 N N . ARG A 1 261 ? 19.076 6.377 6.542 1.00 84.12 261 ARG A N 1
ATOM 2030 C CA . ARG A 1 261 ? 18.875 5.396 7.610 1.00 84.12 261 ARG A CA 1
ATOM 2031 C C . ARG A 1 261 ? 20.097 4.487 7.716 1.00 84.12 261 ARG A C 1
ATOM 2033 O O . ARG A 1 261 ? 20.784 4.205 6.735 1.00 84.12 261 ARG A O 1
ATOM 2040 N N . SER A 1 262 ? 20.372 3.998 8.922 1.00 77.81 262 SER A N 1
ATOM 2041 C CA . SER A 1 262 ? 21.436 3.021 9.133 1.00 77.81 262 SER A CA 1
ATOM 2042 C C . SER A 1 262 ? 21.052 1.675 8.510 1.00 77.81 262 SER A C 1
ATOM 2044 O O . SER A 1 262 ? 20.004 1.102 8.797 1.00 77.81 262 SER A O 1
ATOM 2046 N N . GLY A 1 263 ? 21.914 1.138 7.651 1.00 81.50 263 GLY A N 1
ATOM 2047 C CA . GLY A 1 263 ? 21.691 -0.165 7.039 1.00 81.50 263 GLY A CA 1
ATOM 2048 C C . GLY A 1 263 ? 22.572 -0.392 5.821 1.00 81.50 263 GLY A C 1
ATOM 2049 O O . GLY A 1 263 ? 23.023 0.548 5.178 1.00 81.50 263 GLY A O 1
ATOM 2050 N N . LYS A 1 264 ? 22.821 -1.665 5.501 1.00 89.56 264 LYS A N 1
ATOM 2051 C CA . LYS A 1 264 ? 23.446 -2.029 4.226 1.00 89.56 264 LYS A CA 1
ATOM 2052 C C . LYS A 1 264 ? 22.445 -1.858 3.091 1.00 89.56 264 LYS A C 1
ATOM 2054 O O . LYS A 1 264 ? 21.317 -2.350 3.224 1.00 89.56 264 LYS A O 1
ATOM 2059 N N . ASP A 1 265 ? 22.894 -1.232 2.011 1.00 95.06 265 ASP A N 1
ATOM 2060 C CA . ASP A 1 265 ? 22.180 -1.177 0.740 1.00 95.06 265 ASP A CA 1
ATOM 2061 C C . ASP A 1 265 ? 21.957 -2.592 0.185 1.00 95.06 265 ASP A C 1
ATOM 2063 O O . ASP A 1 265 ? 22.708 -3.536 0.479 1.00 95.06 265 ASP A O 1
ATOM 2067 N N . TYR A 1 266 ? 20.902 -2.760 -0.598 1.00 96.44 266 TYR A N 1
ATOM 2068 C CA . TYR A 1 266 ? 20.496 -4.059 -1.107 1.00 96.44 266 TYR A CA 1
ATOM 2069 C C . TYR A 1 266 ? 19.702 -3.940 -2.405 1.00 96.44 266 TYR A C 1
ATOM 2071 O O . TYR A 1 266 ? 19.156 -2.896 -2.749 1.00 96.44 266 TYR A O 1
ATOM 2079 N N . VAL A 1 267 ? 19.628 -5.058 -3.119 1.00 97.31 267 VAL A N 1
ATOM 2080 C CA . VAL A 1 267 ? 18.793 -5.223 -4.308 1.00 97.31 267 VAL A CA 1
ATOM 2081 C C . VAL A 1 267 ? 17.674 -6.203 -3.979 1.00 97.31 267 VAL A C 1
ATOM 2083 O O . VAL A 1 267 ? 17.899 -7.210 -3.304 1.00 97.31 267 VAL A O 1
ATOM 2086 N N . SER A 1 268 ? 16.462 -5.928 -4.458 1.00 97.56 268 SER A N 1
ATOM 2087 C CA . SER A 1 268 ? 15.291 -6.762 -4.190 1.00 97.56 268 SER A CA 1
ATOM 2088 C C . SER A 1 268 ? 14.573 -7.208 -5.465 1.00 97.56 268 SER A C 1
ATOM 2090 O O . SER A 1 268 ? 14.407 -6.410 -6.396 1.00 97.56 268 SER A O 1
ATOM 2092 N N . PRO A 1 269 ? 14.045 -8.447 -5.494 1.00 98.31 269 PRO A N 1
ATOM 2093 C CA . PRO A 1 269 ? 13.068 -8.863 -6.496 1.00 98.31 269 PRO A CA 1
ATOM 2094 C C . PRO A 1 269 ? 11.868 -7.903 -6.629 1.00 98.31 269 PRO A C 1
ATOM 2096 O O . PRO A 1 269 ? 11.408 -7.658 -7.750 1.00 98.31 269 PRO A O 1
ATOM 2099 N N . ILE A 1 270 ? 11.389 -7.294 -5.530 1.00 97.88 270 ILE A N 1
ATOM 2100 C CA . ILE A 1 270 ? 10.259 -6.348 -5.600 1.00 97.88 270 ILE A CA 1
ATOM 2101 C C . ILE A 1 270 ? 10.643 -5.044 -6.311 1.00 97.88 270 ILE A C 1
ATOM 2103 O O . ILE A 1 270 ? 9.842 -4.507 -7.072 1.00 97.88 270 ILE A O 1
ATOM 2107 N N . PHE A 1 271 ? 11.891 -4.582 -6.166 1.00 97.19 271 PHE A N 1
ATOM 2108 C CA . PHE A 1 271 ? 12.383 -3.401 -6.885 1.00 97.19 271 PHE A CA 1
ATOM 2109 C C . PHE A 1 271 ? 12.361 -3.647 -8.391 1.00 97.19 271 PHE A C 1
ATOM 2111 O O . PHE A 1 271 ? 11.917 -2.801 -9.158 1.00 97.19 271 PHE A O 1
ATOM 2118 N N . THR A 1 272 ? 12.778 -4.844 -8.815 1.00 98.38 272 THR A N 1
ATOM 2119 C CA . THR A 1 272 ? 12.719 -5.247 -10.228 1.00 98.38 272 THR A CA 1
ATOM 2120 C C . THR A 1 272 ? 11.268 -5.292 -10.713 1.00 98.38 272 THR A C 1
ATOM 2122 O O . THR A 1 272 ? 10.961 -4.820 -11.806 1.00 98.38 272 THR A O 1
ATOM 2125 N N . THR A 1 273 ? 10.348 -5.771 -9.878 1.00 98.38 273 THR A N 1
ATOM 2126 C CA . THR A 1 273 ? 8.915 -5.804 -10.196 1.00 98.38 273 THR A CA 1
ATOM 2127 C C . THR A 1 273 ? 8.3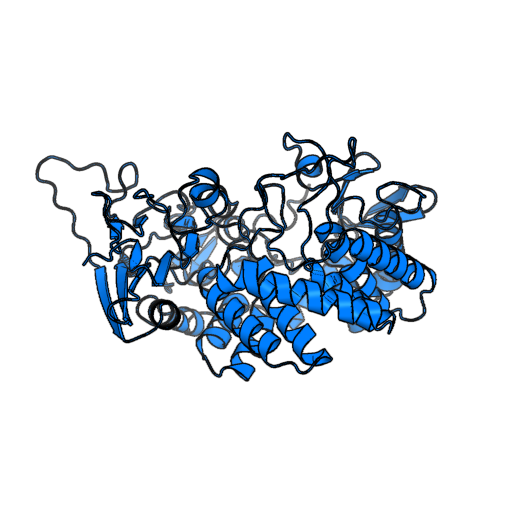32 -4.414 -10.446 1.00 98.38 273 THR A C 1
ATOM 2129 O O . THR A 1 273 ? 7.701 -4.216 -11.482 1.00 98.38 273 THR A O 1
ATOM 2132 N N . PHE A 1 274 ? 8.559 -3.448 -9.555 1.00 95.38 274 PHE A N 1
ATOM 2133 C CA . PHE A 1 274 ? 7.997 -2.102 -9.710 1.00 95.38 274 PHE A CA 1
ATOM 2134 C C . PHE A 1 274 ? 8.795 -1.239 -10.685 1.00 95.38 274 PHE A C 1
ATOM 2136 O O . PHE A 1 274 ? 8.273 -0.820 -11.716 1.00 95.38 274 PHE A O 1
ATOM 2143 N N . TYR A 1 275 ? 10.079 -1.037 -10.406 1.00 95.44 275 TYR A N 1
ATOM 2144 C CA . TYR A 1 275 ? 10.877 0.008 -11.047 1.00 95.44 275 TYR A CA 1
ATOM 2145 C C . TYR A 1 275 ? 11.442 -0.377 -12.410 1.00 95.44 275 TYR A C 1
ATOM 2147 O O . TYR A 1 275 ? 11.961 0.479 -13.123 1.00 95.44 275 TYR A O 1
ATOM 2155 N N . THR A 1 276 ? 11.324 -1.651 -12.796 1.00 96.19 276 THR A N 1
ATOM 2156 C CA . THR A 1 276 ? 11.624 -2.079 -14.167 1.00 96.19 276 THR A CA 1
ATOM 2157 C C . THR A 1 276 ? 10.396 -2.683 -14.832 1.00 96.19 276 THR A C 1
ATOM 2159 O O . THR A 1 276 ? 9.891 -2.107 -15.784 1.00 96.19 276 THR A O 1
ATOM 2162 N N . LEU A 1 277 ? 9.851 -3.796 -14.340 1.00 98.19 277 LEU A N 1
ATOM 2163 C CA . LEU A 1 277 ? 8.817 -4.533 -15.071 1.00 98.19 277 LEU A CA 1
ATOM 2164 C C . LEU A 1 277 ? 7.487 -3.775 -15.178 1.00 98.19 277 LEU A C 1
ATOM 2166 O O . LEU A 1 277 ? 6.903 -3.753 -16.261 1.00 98.19 277 LEU A O 1
ATOM 2170 N N . ALA A 1 278 ? 7.012 -3.152 -14.098 1.00 96.69 278 ALA A N 1
ATOM 2171 C CA . ALA A 1 278 ? 5.783 -2.360 -14.125 1.00 96.69 278 ALA A CA 1
ATOM 2172 C C . ALA A 1 278 ? 5.992 -0.996 -14.803 1.00 96.69 278 ALA A C 1
ATOM 2174 O O . ALA A 1 278 ? 5.249 -0.672 -15.726 1.00 96.69 278 ALA A O 1
ATOM 2175 N N . ASP A 1 279 ? 7.018 -0.233 -14.417 1.00 96.06 279 ASP A N 1
ATOM 2176 C CA . ASP A 1 279 ? 7.280 1.096 -14.992 1.00 96.06 279 ASP A CA 1
ATOM 2177 C C . ASP A 1 279 ? 7.606 1.047 -16.489 1.00 96.06 279 ASP A C 1
ATOM 2179 O O . ASP A 1 279 ? 6.988 1.759 -17.281 1.00 96.06 279 ASP A O 1
ATOM 2183 N N . VAL A 1 280 ? 8.530 0.176 -16.908 1.00 97.19 280 VAL A N 1
ATOM 2184 C CA . VAL A 1 280 ? 8.857 0.008 -18.335 1.00 97.19 280 VAL A CA 1
ATOM 2185 C C . VAL A 1 280 ? 7.681 -0.612 -19.082 1.00 97.19 280 VAL A C 1
ATOM 2187 O O . VAL A 1 280 ? 7.416 -0.238 -20.222 1.00 97.19 280 VAL A O 1
ATOM 2190 N N . GLY A 1 281 ? 6.940 -1.522 -18.440 1.00 96.62 281 GLY A N 1
ATOM 2191 C CA . GLY A 1 281 ? 5.703 -2.059 -18.996 1.00 96.62 281 GLY A CA 1
ATOM 2192 C C . GLY A 1 281 ? 4.687 -0.959 -19.305 1.00 96.62 281 GLY A C 1
ATOM 2193 O O . GLY A 1 281 ? 4.128 -0.956 -20.396 1.00 96.62 281 GLY A O 1
ATOM 2194 N N . ASN A 1 282 ? 4.510 0.003 -18.395 1.00 95.06 282 ASN A N 1
ATOM 2195 C CA . ASN A 1 282 ? 3.641 1.162 -18.596 1.00 95.06 282 ASN A CA 1
ATOM 2196 C C . ASN A 1 282 ? 4.117 2.053 -19.744 1.00 95.06 282 ASN A C 1
ATOM 2198 O O . ASN A 1 282 ? 3.287 2.431 -20.563 1.00 95.06 282 ASN A O 1
ATOM 2202 N N . ILE A 1 283 ? 5.418 2.347 -19.854 1.00 96.75 283 ILE A N 1
ATOM 2203 C CA . ILE A 1 283 ? 5.952 3.108 -21.001 1.00 96.75 283 ILE A CA 1
ATOM 2204 C C . ILE A 1 283 ? 5.606 2.390 -22.313 1.00 96.75 283 ILE A C 1
ATOM 2206 O O . ILE A 1 283 ? 5.060 2.990 -23.235 1.00 96.75 283 ILE A O 1
ATOM 2210 N N . LEU A 1 284 ? 5.838 1.077 -22.374 1.00 97.19 284 LEU A N 1
ATOM 2211 C CA . LEU A 1 284 ? 5.608 0.261 -23.570 1.00 97.19 284 LEU A CA 1
ATOM 2212 C C . LEU A 1 284 ? 4.124 0.072 -23.937 1.00 97.19 284 LEU A C 1
ATOM 2214 O O . LEU A 1 284 ? 3.845 -0.400 -25.039 1.00 97.19 284 LEU A O 1
ATOM 2218 N N . LEU A 1 285 ? 3.174 0.444 -23.065 1.00 94.31 285 LEU A N 1
ATOM 2219 C CA . LEU A 1 285 ? 1.755 0.544 -23.441 1.00 94.31 285 LEU A CA 1
ATOM 2220 C C . LEU A 1 285 ? 1.505 1.688 -24.430 1.00 94.31 285 LEU A C 1
ATOM 2222 O O . LEU A 1 285 ? 0.595 1.591 -25.250 1.00 94.31 285 LEU A O 1
ATOM 2226 N N . PHE A 1 286 ? 2.294 2.759 -24.344 1.00 93.94 286 PHE A N 1
ATOM 2227 C CA . PHE A 1 286 ? 2.168 3.944 -25.190 1.00 93.94 286 PHE A CA 1
ATOM 2228 C C . PHE A 1 286 ? 3.220 3.948 -26.303 1.00 93.94 286 PHE A C 1
ATOM 2230 O O . PHE A 1 286 ? 2.884 4.194 -27.458 1.00 93.94 286 PHE A O 1
ATOM 2237 N N . ASP A 1 287 ? 4.455 3.562 -25.977 1.00 94.12 287 ASP A N 1
ATOM 2238 C CA . ASP A 1 287 ? 5.603 3.571 -26.888 1.00 94.12 287 ASP A CA 1
ATOM 2239 C C . ASP A 1 287 ? 5.993 2.146 -27.280 1.00 94.12 287 ASP A C 1
ATOM 2241 O O . ASP A 1 287 ? 7.093 1.653 -27.018 1.00 94.12 287 ASP A O 1
ATOM 2245 N N . SER A 1 288 ? 5.050 1.442 -27.901 1.00 95.25 288 SER A N 1
ATOM 2246 C CA . SER A 1 288 ? 5.185 0.005 -28.136 1.00 95.25 288 SER A CA 1
ATOM 2247 C C . SER A 1 288 ? 6.327 -0.382 -29.083 1.00 95.25 288 SER A C 1
ATOM 2249 O O . SER A 1 288 ? 6.690 -1.552 -29.110 1.00 95.25 288 SER A O 1
ATOM 2251 N N . ASP A 1 289 ? 6.936 0.546 -29.822 1.00 96.00 289 ASP A N 1
ATOM 2252 C CA . ASP A 1 289 ? 8.028 0.264 -30.767 1.00 96.00 289 ASP A CA 1
ATOM 2253 C C . ASP A 1 289 ? 9.432 0.421 -30.165 1.00 96.00 289 ASP A C 1
ATOM 2255 O O . ASP A 1 289 ? 10.436 0.191 -30.842 1.00 96.00 289 ASP A O 1
ATOM 2259 N N . ASP A 1 290 ? 9.535 0.740 -28.873 1.00 97.81 290 ASP A N 1
ATOM 2260 C CA . ASP A 1 290 ? 10.821 0.895 -28.204 1.00 97.81 290 ASP A CA 1
ATOM 2261 C C . ASP A 1 290 ? 11.548 -0.447 -27.990 1.00 97.81 290 ASP A C 1
ATOM 2263 O O . ASP A 1 290 ? 11.334 -1.191 -27.024 1.00 97.81 290 ASP A O 1
ATOM 2267 N N . VAL A 1 291 ? 12.449 -0.762 -28.921 1.00 97.88 291 VAL A N 1
ATOM 2268 C CA . VAL A 1 291 ? 13.219 -2.013 -28.931 1.00 97.88 291 VAL A CA 1
ATOM 2269 C C . VAL A 1 291 ? 14.189 -2.111 -27.748 1.00 97.88 291 VAL A C 1
ATOM 2271 O O . VAL A 1 291 ? 14.404 -3.209 -27.218 1.00 97.88 291 VAL A O 1
ATOM 2274 N N . GLU A 1 292 ? 14.771 -0.994 -27.305 1.00 97.81 292 GLU A N 1
ATOM 2275 C CA . GLU A 1 292 ? 15.727 -0.983 -26.192 1.00 97.81 292 GLU A CA 1
ATOM 2276 C C . GLU A 1 292 ? 15.000 -1.297 -24.881 1.00 97.81 292 GLU A C 1
ATOM 2278 O O . GLU A 1 292 ? 15.408 -2.211 -24.160 1.00 97.81 292 GLU A O 1
ATOM 2283 N N . LEU A 1 293 ? 13.871 -0.633 -24.614 1.00 98.00 293 LEU A N 1
ATOM 2284 C CA . LEU A 1 293 ? 13.053 -0.907 -23.432 1.00 98.00 293 LEU A CA 1
ATOM 2285 C C . LEU A 1 293 ? 12.479 -2.326 -23.438 1.00 98.00 293 LEU A C 1
ATOM 2287 O O . LEU A 1 293 ? 12.512 -2.990 -22.404 1.00 98.00 293 LEU A O 1
ATOM 2291 N N . LYS A 1 294 ? 12.030 -2.856 -24.584 1.00 98.25 294 LYS A N 1
ATOM 2292 C CA . LYS A 1 294 ? 11.610 -4.270 -24.675 1.00 98.25 294 LYS A CA 1
ATOM 2293 C C . LYS A 1 294 ? 12.740 -5.235 -24.324 1.00 98.25 294 LYS A C 1
ATOM 2295 O O . LYS A 1 294 ? 12.513 -6.244 -23.653 1.00 98.25 294 LYS A O 1
ATOM 2300 N N . THR A 1 295 ? 13.959 -4.942 -24.773 1.00 98.12 295 THR A N 1
ATOM 2301 C CA . THR A 1 295 ? 15.148 -5.752 -24.465 1.00 98.12 295 THR A CA 1
ATOM 2302 C C . THR A 1 295 ? 15.458 -5.713 -22.969 1.00 98.12 295 THR A C 1
ATOM 2304 O O . THR A 1 295 ? 15.681 -6.754 -22.350 1.00 98.12 295 THR A O 1
ATOM 2307 N N . ARG A 1 296 ? 15.389 -4.523 -22.373 1.00 97.94 296 ARG A N 1
ATOM 2308 C CA . ARG A 1 296 ? 15.603 -4.266 -20.942 1.00 97.94 296 ARG A CA 1
ATOM 2309 C C . ARG A 1 296 ? 14.552 -4.944 -20.069 1.00 97.94 296 ARG A C 1
ATOM 2311 O O . ARG A 1 296 ? 14.897 -5.631 -19.109 1.00 97.94 296 ARG A O 1
ATOM 2318 N N . LEU A 1 297 ? 13.284 -4.863 -20.461 1.00 98.56 297 LEU A N 1
ATOM 2319 C CA . LEU A 1 297 ? 12.175 -5.538 -19.791 1.00 98.56 297 LEU A CA 1
ATOM 2320 C C . LEU A 1 297 ? 12.330 -7.066 -19.838 1.00 98.56 297 LEU A C 1
ATOM 2322 O O . LEU A 1 297 ? 12.116 -7.729 -18.824 1.00 98.56 297 LEU A O 1
ATOM 2326 N N . ARG A 1 298 ? 12.781 -7.639 -20.965 1.00 98.69 298 ARG A N 1
ATOM 2327 C CA . ARG A 1 298 ? 13.104 -9.075 -21.045 1.00 98.69 298 ARG A CA 1
ATOM 2328 C C . ARG A 1 298 ? 14.234 -9.464 -20.093 1.00 98.69 298 ARG A C 1
ATOM 2330 O O . ARG A 1 298 ? 14.089 -10.445 -19.368 1.00 98.69 298 ARG A O 1
ATOM 2337 N N . ALA A 1 299 ? 15.316 -8.685 -20.050 1.00 98.62 299 ALA A N 1
ATOM 2338 C CA . ALA A 1 299 ? 16.426 -8.929 -19.129 1.00 98.62 299 ALA A CA 1
ATOM 2339 C C . ALA A 1 299 ? 15.977 -8.880 -17.657 1.00 98.62 299 ALA A C 1
ATOM 2341 O O . ALA A 1 299 ? 16.356 -9.749 -16.874 1.00 98.62 299 ALA A O 1
ATOM 2342 N N . ALA A 1 300 ? 15.108 -7.930 -17.293 1.00 98.75 300 ALA A N 1
ATOM 2343 C CA . ALA A 1 300 ? 14.512 -7.862 -15.958 1.00 98.75 300 ALA A CA 1
ATOM 2344 C C . ALA A 1 300 ? 13.634 -9.073 -15.643 1.00 98.75 300 ALA A C 1
ATOM 2346 O O . ALA A 1 300 ? 13.704 -9.623 -14.545 1.00 98.75 300 ALA A O 1
ATOM 2347 N N . ALA A 1 301 ? 12.831 -9.524 -16.605 1.00 98.81 301 ALA A N 1
ATOM 2348 C CA . ALA A 1 301 ? 11.935 -10.655 -16.411 1.00 98.81 301 ALA A CA 1
ATOM 2349 C C . ALA A 1 301 ? 12.714 -11.972 -16.266 1.00 98.81 301 ALA A C 1
ATOM 2351 O O . ALA A 1 301 ? 12.383 -12.797 -15.414 1.00 98.81 301 ALA A O 1
ATOM 2352 N N . ASP A 1 302 ? 13.774 -12.154 -17.055 1.00 98.62 302 ASP A N 1
ATOM 2353 C CA . ASP A 1 302 ? 14.676 -13.304 -16.948 1.00 98.62 302 ASP A CA 1
ATOM 2354 C C . ASP A 1 302 ? 15.472 -13.269 -15.636 1.00 98.62 302 ASP A C 1
ATOM 2356 O O . ASP A 1 302 ? 15.617 -14.299 -14.971 1.00 98.62 302 ASP A O 1
ATOM 2360 N N . LYS A 1 303 ? 15.905 -12.082 -15.195 1.00 98.50 303 LYS A N 1
ATOM 2361 C CA . LYS A 1 303 ? 16.535 -11.908 -13.885 1.00 98.50 303 LYS A CA 1
ATOM 2362 C C . LYS A 1 303 ? 15.579 -12.254 -12.747 1.00 98.50 303 LYS A C 1
ATOM 2364 O O . LYS A 1 303 ? 15.939 -13.049 -11.879 1.00 98.50 303 LYS A O 1
ATOM 2369 N N . LEU A 1 304 ? 14.354 -11.737 -12.771 1.00 98.75 304 LEU A N 1
ATOM 2370 C CA . LEU A 1 304 ? 13.339 -12.075 -11.776 1.00 98.75 304 LEU A CA 1
ATOM 2371 C C . LEU A 1 304 ? 13.064 -13.587 -11.762 1.00 98.75 304 LEU A C 1
ATOM 2373 O O . LEU A 1 304 ? 12.979 -14.183 -10.694 1.00 98.75 304 LEU A O 1
ATOM 2377 N N . ALA A 1 305 ? 13.010 -14.232 -12.932 1.00 98.75 305 ALA A N 1
ATOM 2378 C CA . ALA A 1 305 ? 12.832 -15.681 -13.034 1.00 98.75 305 ALA A CA 1
ATOM 2379 C C . ALA A 1 305 ? 13.989 -16.464 -12.397 1.00 98.75 305 ALA A C 1
ATOM 2381 O O . ALA A 1 305 ? 13.742 -17.504 -11.796 1.00 98.75 305 ALA A O 1
ATOM 2382 N N . SER A 1 306 ? 15.225 -15.957 -12.473 1.00 97.94 306 SER A N 1
ATOM 2383 C CA . SER A 1 306 ? 16.388 -16.586 -11.826 1.00 97.94 306 SER A CA 1
ATOM 2384 C C . SER A 1 306 ? 16.347 -16.543 -10.293 1.00 97.94 306 SER A C 1
ATOM 2386 O O . SER A 1 306 ? 17.017 -17.347 -9.651 1.00 97.94 306 SER A O 1
ATOM 2388 N N . TRP A 1 307 ? 15.569 -15.624 -9.710 1.00 98.25 307 TRP A N 1
ATOM 2389 C CA . TRP A 1 307 ? 15.365 -15.513 -8.262 1.00 98.25 307 TRP A CA 1
ATOM 2390 C C . TRP A 1 307 ? 14.110 -16.222 -7.760 1.00 98.25 307 TRP A C 1
ATOM 2392 O O . TRP A 1 307 ? 13.939 -16.357 -6.551 1.00 98.25 307 TRP A O 1
ATOM 2402 N N . GLN A 1 308 ? 13.222 -16.657 -8.657 1.00 98.75 308 GLN A N 1
ATOM 2403 C CA . GLN A 1 308 ? 12.044 -17.402 -8.244 1.00 98.75 308 GLN A CA 1
ATOM 2404 C C . GLN A 1 308 ? 12.458 -18.816 -7.828 1.00 98.75 308 GLN A C 1
ATOM 2406 O O . GLN A 1 308 ? 12.949 -19.601 -8.644 1.00 98.75 308 GLN A O 1
ATOM 2411 N N . HIS A 1 309 ? 12.205 -19.160 -6.569 1.00 98.56 309 HIS A N 1
ATOM 2412 C CA . HIS A 1 309 ? 12.408 -20.508 -6.049 1.00 98.56 309 HIS A CA 1
ATOM 2413 C C . HIS A 1 309 ? 11.461 -21.509 -6.725 1.00 98.56 309 HIS A C 1
ATOM 2415 O O . HIS A 1 309 ? 10.426 -21.149 -7.293 1.00 98.56 309 HIS A O 1
ATOM 2421 N N . ALA A 1 310 ? 11.788 -22.801 -6.651 1.00 98.06 310 ALA A N 1
ATOM 2422 C CA . ALA A 1 310 ? 11.013 -23.853 -7.317 1.00 98.06 310 ALA A CA 1
ATOM 2423 C C . ALA A 1 310 ? 9.536 -23.909 -6.873 1.00 98.06 310 ALA A C 1
ATOM 2425 O O . ALA A 1 310 ? 8.666 -24.259 -7.671 1.00 98.06 310 ALA A O 1
ATOM 2426 N N . ASP A 1 311 ? 9.251 -23.539 -5.621 1.00 97.94 311 ASP A N 1
ATOM 2427 C CA . ASP A 1 311 ? 7.898 -23.472 -5.058 1.00 97.94 311 ASP A CA 1
ATOM 2428 C C . ASP A 1 311 ? 7.129 -22.195 -5.442 1.00 97.94 311 ASP A C 1
ATOM 2430 O O . ASP A 1 311 ? 5.946 -22.084 -5.129 1.00 97.94 311 ASP A O 1
ATOM 2434 N N . GLY A 1 312 ? 7.772 -21.253 -6.139 1.00 98.44 312 GLY A N 1
ATOM 2435 C CA . GLY A 1 312 ? 7.208 -19.972 -6.559 1.00 98.44 312 GLY A CA 1
ATOM 2436 C C . GLY A 1 312 ? 7.569 -18.785 -5.664 1.00 98.44 312 GLY A C 1
ATOM 2437 O O . GLY A 1 312 ? 7.253 -17.655 -6.043 1.00 98.44 312 GLY A O 1
ATOM 2438 N N . SER A 1 313 ? 8.219 -19.016 -4.521 1.00 98.56 313 SER A N 1
ATOM 2439 C CA . SER A 1 313 ? 8.617 -17.968 -3.574 1.00 98.56 313 SER A CA 1
ATOM 2440 C C . SER A 1 313 ? 9.835 -17.158 -4.022 1.00 98.56 313 SER A C 1
ATOM 2442 O O . SER A 1 313 ? 10.481 -17.472 -5.023 1.00 98.56 313 SER A O 1
ATOM 2444 N N . PHE A 1 314 ? 10.143 -16.112 -3.256 1.00 98.62 314 PHE A N 1
ATOM 2445 C CA . PHE A 1 314 ? 11.310 -15.251 -3.429 1.00 98.62 314 PHE A CA 1
ATOM 2446 C C . PHE A 1 314 ? 11.955 -14.946 -2.078 1.00 98.62 314 PHE A C 1
ATOM 2448 O O . PHE A 1 314 ? 11.286 -14.956 -1.039 1.00 98.62 314 PHE A O 1
ATOM 2455 N N . ASP A 1 315 ? 13.240 -14.603 -2.110 1.00 98.19 315 ASP A N 1
ATOM 2456 C CA . ASP A 1 315 ? 13.888 -13.933 -0.986 1.00 98.19 315 ASP A CA 1
ATOM 2457 C C . ASP A 1 315 ? 13.526 -12.441 -0.976 1.00 98.19 315 ASP A C 1
ATOM 2459 O O . ASP A 1 315 ? 13.310 -11.822 -2.020 1.00 98.19 315 ASP A O 1
ATOM 2463 N N . VAL A 1 316 ? 13.502 -11.823 0.208 1.00 97.56 316 VAL A N 1
ATOM 2464 C CA . VAL A 1 316 ? 13.096 -10.413 0.342 1.00 97.56 316 VAL A CA 1
ATOM 2465 C C . VAL A 1 316 ? 14.101 -9.456 -0.307 1.00 97.56 316 VAL A C 1
ATOM 2467 O O . VAL A 1 316 ? 13.699 -8.426 -0.854 1.00 97.56 316 VAL A O 1
ATOM 2470 N N . GLY A 1 317 ? 15.394 -9.778 -0.268 1.00 97.00 317 GLY A N 1
ATOM 2471 C CA . GLY A 1 317 ? 16.453 -8.973 -0.873 1.00 97.00 317 GLY A CA 1
ATOM 2472 C C . GLY A 1 317 ? 17.855 -9.481 -0.546 1.00 97.00 317 GLY A C 1
ATOM 2473 O O . GLY A 1 317 ? 18.044 -10.259 0.392 1.00 97.00 317 GLY A O 1
ATOM 2474 N N . TYR A 1 318 ? 18.834 -9.002 -1.308 1.00 97.69 318 TYR A N 1
ATOM 2475 C CA . TYR A 1 318 ? 20.233 -9.430 -1.280 1.00 97.69 318 TYR A CA 1
ATOM 2476 C C . TYR A 1 318 ? 21.142 -8.228 -1.031 1.00 97.69 318 TYR A C 1
ATOM 2478 O O . TYR A 1 318 ? 21.028 -7.214 -1.721 1.00 97.69 318 TYR A O 1
ATOM 2486 N N . VAL A 1 319 ? 22.047 -8.328 -0.057 1.00 97.06 319 VAL A N 1
ATOM 2487 C CA . VAL A 1 319 ? 22.984 -7.246 0.289 1.00 97.06 319 VAL A CA 1
ATOM 2488 C C . VAL A 1 319 ? 23.855 -6.905 -0.921 1.00 97.06 319 VAL A C 1
ATOM 2490 O O . VAL A 1 319 ? 24.461 -7.799 -1.510 1.00 97.06 319 VAL A O 1
ATOM 2493 N N . ARG A 1 320 ? 23.956 -5.619 -1.280 1.00 95.31 320 ARG A N 1
ATOM 2494 C CA . ARG A 1 320 ? 24.631 -5.192 -2.519 1.00 95.31 320 ARG A CA 1
ATOM 2495 C C . ARG A 1 320 ? 26.099 -5.625 -2.565 1.00 95.31 320 ARG A C 1
ATOM 2497 O O . ARG A 1 320 ? 26.520 -6.254 -3.529 1.00 95.31 320 ARG A O 1
ATOM 2504 N N . ASP A 1 321 ? 26.839 -5.377 -1.487 1.00 94.75 321 ASP A N 1
ATOM 2505 C CA . ASP A 1 321 ? 28.275 -5.698 -1.398 1.00 94.75 321 ASP A CA 1
ATOM 2506 C C . ASP A 1 321 ? 28.553 -7.179 -1.086 1.00 94.75 321 ASP A C 1
ATOM 2508 O O . ASP A 1 321 ? 29.700 -7.621 -1.046 1.00 94.75 321 ASP A O 1
ATOM 2512 N N . SER A 1 322 ? 27.506 -7.971 -0.832 1.00 96.19 322 SER A N 1
ATOM 2513 C CA . SER A 1 322 ? 27.603 -9.415 -0.613 1.00 96.19 322 SER A CA 1
ATOM 2514 C C . SER A 1 322 ? 26.372 -10.105 -1.211 1.00 96.19 322 SER A C 1
ATOM 2516 O O . SER A 1 322 ? 25.458 -10.476 -0.473 1.00 96.19 322 SER A O 1
ATOM 2518 N N . PRO A 1 323 ? 26.324 -10.283 -2.546 1.00 94.44 323 PRO A N 1
ATOM 2519 C CA . PRO A 1 323 ? 25.105 -10.660 -3.274 1.00 94.44 323 PRO A CA 1
ATOM 2520 C C . PRO A 1 323 ? 24.505 -12.030 -2.930 1.00 94.44 323 PRO A C 1
ATOM 2522 O O . PRO A 1 323 ? 23.389 -12.331 -3.341 1.00 94.44 323 PRO A O 1
ATOM 2525 N N . THR A 1 324 ? 25.231 -12.873 -2.196 1.00 94.25 324 THR A N 1
ATOM 2526 C CA . THR A 1 324 ? 24.747 -14.163 -1.678 1.00 94.25 324 THR A CA 1
ATOM 2527 C C . THR A 1 324 ? 24.154 -14.061 -0.270 1.00 94.25 324 THR A C 1
ATOM 2529 O O . THR A 1 324 ? 23.563 -15.020 0.218 1.00 94.25 324 THR A O 1
ATOM 2532 N N . THR A 1 325 ? 24.300 -12.913 0.394 1.00 97.44 325 THR A N 1
ATOM 2533 C CA . THR A 1 325 ? 23.791 -12.670 1.744 1.00 97.44 325 THR A CA 1
ATOM 2534 C C . THR A 1 325 ? 22.391 -12.072 1.675 1.00 97.44 325 THR A C 1
ATOM 2536 O O . THR A 1 325 ? 22.189 -11.000 1.098 1.00 97.44 325 THR A O 1
ATOM 2539 N N . LEU A 1 326 ? 21.426 -12.733 2.316 1.00 97.00 326 LEU A N 1
ATOM 2540 C CA . LEU A 1 326 ? 20.067 -12.212 2.447 1.00 97.00 326 LEU A CA 1
ATOM 2541 C C . LEU A 1 326 ? 20.043 -10.982 3.358 1.00 97.00 326 LEU A C 1
ATOM 2543 O O . LEU A 1 326 ? 20.629 -10.982 4.440 1.00 97.00 326 LEU A O 1
ATOM 2547 N N . LYS A 1 327 ? 19.321 -9.943 2.937 1.00 95.25 327 LYS A N 1
ATOM 2548 C CA . LYS A 1 327 ? 19.114 -8.724 3.729 1.00 95.25 327 LYS A CA 1
ATOM 2549 C C . LYS A 1 327 ? 18.166 -8.961 4.912 1.00 95.25 327 LYS A C 1
ATOM 2551 O O . LYS A 1 327 ? 18.408 -8.420 5.987 1.00 95.25 327 LYS A O 1
ATOM 2556 N N . TYR A 1 328 ? 17.125 -9.773 4.710 1.00 94.19 328 TYR A N 1
ATOM 2557 C CA . TYR A 1 328 ? 16.104 -10.097 5.715 1.00 94.19 328 TYR A CA 1
ATOM 2558 C C . TYR A 1 328 ? 15.907 -11.621 5.827 1.00 94.19 328 TYR A C 1
ATOM 2560 O O . TYR A 1 328 ? 14.882 -12.139 5.382 1.00 94.19 328 TYR A O 1
ATOM 2568 N N . PRO A 1 329 ? 16.884 -12.374 6.370 1.00 94.44 329 PRO A N 1
ATOM 2569 C CA . PRO A 1 329 ? 16.818 -13.839 6.438 1.00 94.44 329 PRO A CA 1
ATOM 2570 C C . PRO A 1 329 ? 15.673 -14.370 7.318 1.00 94.44 329 PRO A C 1
ATOM 2572 O O . PRO A 1 329 ? 15.291 -15.531 7.202 1.00 94.44 329 PRO A O 1
ATOM 2575 N N . GLN A 1 330 ? 15.130 -13.535 8.204 1.00 91.62 330 GLN A N 1
ATOM 2576 C CA . GLN A 1 330 ? 14.008 -13.856 9.085 1.00 91.62 330 GLN A CA 1
ATOM 2577 C C . GLN A 1 330 ? 12.636 -13.679 8.419 1.00 91.62 330 GLN A C 1
ATOM 2579 O O . GLN A 1 330 ? 11.628 -14.128 8.965 1.00 91.62 330 GLN A O 1
ATOM 2584 N N . LEU A 1 331 ? 12.580 -13.017 7.259 1.00 94.44 331 LEU A N 1
ATOM 2585 C CA . LEU A 1 331 ? 11.338 -12.693 6.566 1.00 94.44 331 LEU A CA 1
ATOM 2586 C C . LEU A 1 331 ? 11.147 -13.566 5.330 1.00 94.44 331 LEU A C 1
ATOM 2588 O O . LEU A 1 331 ? 12.089 -13.940 4.636 1.00 94.44 331 LEU A O 1
ATOM 2592 N N . LYS A 1 332 ? 9.880 -13.837 5.027 1.00 94.44 332 LYS A N 1
ATOM 2593 C CA . LYS A 1 332 ? 9.455 -14.400 3.746 1.00 94.44 332 LYS A CA 1
ATOM 2594 C C . LYS A 1 332 ? 8.883 -13.291 2.881 1.00 94.44 332 LYS A C 1
ATOM 2596 O O . LYS A 1 332 ? 8.260 -12.365 3.403 1.00 94.44 332 LYS A O 1
ATOM 2601 N N . ASP A 1 333 ? 9.044 -13.410 1.568 1.00 96.94 333 ASP A N 1
ATOM 2602 C CA . ASP A 1 333 ? 8.518 -12.418 0.638 1.00 96.94 333 ASP A CA 1
ATOM 2603 C C . ASP A 1 333 ? 6.999 -12.551 0.453 1.00 96.94 333 ASP A C 1
ATOM 2605 O O . ASP A 1 333 ? 6.508 -13.137 -0.509 1.00 96.94 333 ASP A O 1
ATOM 2609 N N . TYR A 1 334 ? 6.230 -12.003 1.393 1.00 97.06 334 TYR A N 1
ATOM 2610 C CA . TYR A 1 334 ? 4.768 -11.927 1.314 1.00 97.06 334 TYR A CA 1
ATOM 2611 C C . TYR A 1 334 ? 4.269 -10.726 0.496 1.00 97.06 334 TYR A C 1
ATOM 2613 O O . TYR A 1 334 ? 3.199 -10.183 0.779 1.00 97.06 334 TYR A O 1
ATOM 2621 N N . ARG A 1 335 ? 5.035 -10.296 -0.510 1.00 98.00 335 ARG A N 1
ATOM 2622 C CA . ARG A 1 335 ? 4.643 -9.253 -1.470 1.00 98.00 335 ARG A CA 1
ATOM 2623 C C . ARG A 1 335 ? 4.209 -9.892 -2.783 1.00 98.00 335 ARG A C 1
ATOM 2625 O O . ARG A 1 335 ? 4.509 -11.048 -3.077 1.00 98.00 335 ARG A O 1
ATOM 2632 N N . ALA A 1 336 ? 3.516 -9.123 -3.615 1.00 97.88 336 ALA A N 1
ATOM 2633 C CA . ALA A 1 336 ? 3.110 -9.558 -4.950 1.00 97.88 336 ALA A CA 1
ATOM 2634 C C . ALA A 1 336 ? 4.254 -9.459 -5.984 1.00 97.88 336 ALA A C 1
ATOM 2636 O O . ALA A 1 336 ? 4.028 -9.066 -7.124 1.00 97.88 336 ALA A O 1
ATOM 2637 N N . THR A 1 337 ? 5.482 -9.836 -5.610 1.00 98.62 337 THR A N 1
ATOM 2638 C CA . THR A 1 337 ? 6.688 -9.806 -6.463 1.00 98.62 337 THR A CA 1
ATOM 2639 C C . THR A 1 337 ? 6.485 -10.541 -7.792 1.00 98.62 337 THR A C 1
ATOM 2641 O O . THR A 1 337 ? 6.947 -10.126 -8.849 1.00 98.62 337 THR A O 1
ATOM 2644 N N . TRP A 1 338 ? 5.701 -11.616 -7.784 1.00 98.69 338 TRP A N 1
ATOM 2645 C CA . TRP A 1 338 ? 5.365 -12.378 -8.987 1.00 98.69 338 TRP A CA 1
ATOM 2646 C C . TRP A 1 338 ? 4.612 -11.566 -10.059 1.00 98.69 338 TRP A C 1
ATOM 2648 O O . TRP A 1 338 ? 4.588 -11.985 -11.218 1.00 98.69 338 TRP A O 1
ATOM 2658 N N . TYR A 1 339 ? 4.014 -10.417 -9.716 1.00 98.75 339 TYR A N 1
ATOM 2659 C CA . TYR A 1 339 ? 3.264 -9.575 -10.653 1.00 98.75 339 TYR A CA 1
ATOM 2660 C C . TYR A 1 339 ? 4.137 -9.047 -11.800 1.00 98.75 339 TYR A C 1
ATOM 2662 O O . TYR A 1 339 ? 3.649 -8.898 -12.921 1.00 98.75 339 TYR A O 1
ATOM 2670 N N . GLY A 1 340 ? 5.446 -8.878 -11.579 1.00 98.56 340 GLY A N 1
ATOM 2671 C CA . GLY A 1 340 ? 6.381 -8.469 -12.631 1.00 98.56 340 GLY A CA 1
ATOM 2672 C C . GLY A 1 340 ? 6.377 -9.419 -13.834 1.00 98.56 340 GLY A C 1
ATOM 2673 O O . GLY A 1 340 ? 6.499 -8.983 -14.979 1.00 98.56 340 GLY A O 1
ATOM 2674 N N . PHE A 1 341 ? 6.143 -10.716 -13.608 1.00 98.88 341 PHE A N 1
ATOM 2675 C CA . PHE A 1 341 ? 6.001 -11.684 -14.693 1.00 98.88 341 PHE A CA 1
ATOM 2676 C C . PHE A 1 341 ? 4.729 -11.487 -15.517 1.00 98.88 341 PHE A C 1
ATOM 2678 O O . PHE A 1 341 ? 4.730 -11.781 -16.711 1.00 98.88 341 PHE A O 1
ATOM 2685 N N . LEU A 1 342 ? 3.645 -11.003 -14.910 1.00 98.69 342 LEU A N 1
ATOM 2686 C CA . LEU A 1 342 ? 2.418 -10.713 -15.645 1.00 98.69 342 LEU A CA 1
ATOM 2687 C C . LEU A 1 342 ? 2.607 -9.490 -16.549 1.00 98.69 342 LEU A C 1
ATOM 2689 O O . LEU A 1 342 ? 2.209 -9.541 -17.713 1.00 98.69 342 LEU A O 1
ATOM 2693 N N . CYS A 1 343 ? 3.292 -8.450 -16.059 1.00 98.25 343 CYS A N 1
ATOM 2694 C CA . CYS A 1 343 ? 3.731 -7.323 -16.889 1.00 98.25 343 CYS A CA 1
ATOM 2695 C C . CYS A 1 343 ? 4.588 -7.817 -18.064 1.00 98.25 343 CYS A C 1
ATOM 2697 O O . CYS A 1 343 ? 4.298 -7.513 -19.221 1.00 98.25 343 CYS A O 1
ATOM 2699 N N . ALA A 1 344 ? 5.586 -8.664 -17.784 1.00 98.62 344 ALA A N 1
ATOM 2700 C CA . ALA A 1 344 ? 6.448 -9.236 -18.814 1.00 98.62 344 ALA A CA 1
ATOM 2701 C C . ALA A 1 344 ? 5.676 -10.060 -19.850 1.00 98.62 344 ALA A C 1
ATOM 2703 O O . ALA A 1 344 ? 5.912 -9.922 -21.047 1.00 98.62 344 ALA A O 1
ATOM 2704 N N . HIS A 1 345 ? 4.728 -10.890 -19.414 1.00 98.62 345 HIS A N 1
ATOM 2705 C CA . HIS A 1 345 ? 3.891 -11.683 -20.309 1.00 98.62 345 HIS A CA 1
ATOM 2706 C C . HIS A 1 345 ? 3.038 -10.804 -21.231 1.00 98.62 345 HIS A C 1
ATOM 2708 O O . HIS A 1 345 ? 3.009 -11.052 -22.434 1.00 98.62 345 HIS A O 1
ATOM 2714 N N . ARG A 1 346 ? 2.385 -9.768 -20.689 1.00 97.44 346 ARG A N 1
ATOM 2715 C CA . ARG A 1 346 ? 1.534 -8.854 -21.467 1.00 97.44 346 ARG A CA 1
ATOM 2716 C C . ARG A 1 346 ? 2.318 -8.112 -22.550 1.00 97.44 346 ARG A C 1
ATOM 2718 O O . ARG A 1 346 ? 1.809 -7.948 -23.651 1.00 97.44 346 ARG A O 1
ATOM 2725 N N . VAL A 1 347 ? 3.553 -7.705 -22.255 1.00 97.50 347 VAL A N 1
ATOM 2726 C CA . VAL A 1 347 ? 4.391 -6.949 -23.201 1.00 97.50 347 VAL A CA 1
ATOM 2727 C C . VAL A 1 347 ? 5.131 -7.858 -24.188 1.00 97.50 347 VAL A C 1
ATOM 2729 O O . VAL A 1 347 ? 5.240 -7.535 -25.369 1.00 97.50 347 VAL A O 1
ATOM 2732 N N . LEU A 1 348 ? 5.678 -8.984 -23.722 1.00 97.50 348 LEU A N 1
ATOM 2733 C CA . LEU A 1 348 ? 6.570 -9.837 -24.519 1.00 97.50 348 LEU A CA 1
ATOM 2734 C C . LEU A 1 348 ? 5.867 -11.029 -25.177 1.00 97.50 348 LEU A C 1
ATOM 2736 O O . LEU A 1 348 ? 6.458 -11.660 -26.050 1.00 97.50 348 LEU A O 1
ATOM 2740 N N . GLY A 1 349 ? 4.664 -11.393 -24.728 1.00 97.06 349 GLY A N 1
ATOM 2741 C CA . GLY A 1 349 ? 3.893 -12.533 -25.236 1.00 97.06 349 GLY A CA 1
ATOM 2742 C C . GLY A 1 349 ? 4.440 -13.919 -24.863 1.00 97.06 349 GLY A C 1
ATOM 2743 O O . GLY A 1 349 ? 3.830 -14.931 -25.199 1.00 97.06 349 GLY A O 1
ATOM 2744 N N . ASP A 1 350 ? 5.569 -14.009 -24.152 1.00 98.06 350 ASP A N 1
ATOM 2745 C CA . ASP A 1 350 ? 6.184 -15.294 -23.807 1.00 98.06 350 ASP A CA 1
ATOM 2746 C C . ASP A 1 350 ? 5.417 -15.995 -22.669 1.00 98.06 350 ASP A C 1
ATOM 2748 O O . ASP A 1 350 ? 5.235 -15.468 -21.564 1.00 98.06 350 ASP A O 1
ATOM 2752 N N . SER A 1 351 ? 4.971 -17.223 -22.938 1.00 98.12 351 SER A N 1
ATOM 2753 C CA . SER A 1 351 ? 4.227 -18.058 -21.990 1.00 98.12 351 SER A CA 1
ATOM 2754 C C . SER A 1 351 ? 5.033 -18.462 -20.750 1.00 98.12 351 SER A C 1
ATOM 2756 O O . SER A 1 351 ? 4.436 -18.804 -19.723 1.00 98.12 351 SER A O 1
ATOM 2758 N N . LYS A 1 352 ? 6.375 -18.428 -20.798 1.00 98.56 352 LYS A N 1
ATOM 2759 C CA . LYS A 1 352 ? 7.216 -18.785 -19.644 1.00 98.56 352 LYS A CA 1
ATOM 2760 C C . LYS A 1 352 ? 6.979 -17.840 -18.465 1.00 98.56 352 LYS A C 1
ATOM 2762 O O . LYS A 1 352 ? 6.935 -18.300 -17.324 1.00 98.56 352 LYS A O 1
ATOM 2767 N N . TYR A 1 353 ? 6.741 -16.555 -18.740 1.00 98.88 353 TYR A N 1
ATOM 2768 C CA . TYR A 1 353 ? 6.450 -15.568 -17.705 1.00 98.88 353 TYR A CA 1
ATOM 2769 C C . TYR A 1 353 ? 5.058 -15.780 -17.115 1.00 98.88 353 TYR A C 1
ATOM 2771 O O . TYR A 1 353 ? 4.920 -15.777 -15.899 1.00 98.88 353 TYR A O 1
ATOM 2779 N N . LEU A 1 354 ? 4.043 -16.107 -17.923 1.00 98.88 354 LEU A N 1
ATOM 2780 C CA . LEU A 1 354 ? 2.725 -16.456 -17.380 1.00 98.88 354 LEU A CA 1
ATOM 2781 C C . LEU A 1 354 ? 2.791 -17.683 -16.454 1.00 98.88 354 LEU A C 1
ATOM 2783 O O . LEU A 1 354 ? 2.175 -17.695 -15.389 1.00 98.88 354 LEU A O 1
ATOM 2787 N N . LYS A 1 355 ? 3.578 -18.708 -16.809 1.00 98.81 355 LYS A N 1
ATOM 2788 C CA . LYS A 1 355 ? 3.808 -19.875 -15.936 1.00 98.81 355 LYS A CA 1
ATOM 2789 C C . LYS A 1 355 ? 4.496 -19.480 -14.624 1.00 98.81 355 LYS A C 1
ATOM 2791 O O . LYS A 1 355 ? 4.118 -19.987 -13.571 1.00 98.81 355 LYS A O 1
ATOM 2796 N N . ALA A 1 356 ? 5.477 -18.580 -14.677 1.00 98.88 356 ALA A N 1
ATOM 2797 C CA . ALA A 1 356 ? 6.160 -18.064 -13.491 1.00 98.88 356 ALA A CA 1
ATOM 2798 C C . ALA A 1 356 ? 5.233 -17.214 -12.602 1.00 98.88 356 ALA A C 1
ATOM 2800 O O . ALA A 1 356 ? 5.220 -17.406 -11.384 1.00 98.88 356 ALA A O 1
ATOM 2801 N N . ALA A 1 357 ? 4.398 -16.360 -13.205 1.00 98.94 357 ALA A N 1
ATOM 2802 C CA . ALA A 1 357 ? 3.366 -15.583 -12.517 1.00 98.94 357 ALA A CA 1
ATOM 2803 C C . ALA A 1 357 ? 2.407 -16.503 -11.752 1.00 98.94 357 ALA A C 1
ATOM 2805 O O . ALA A 1 357 ? 2.181 -16.297 -10.564 1.00 98.94 357 ALA A O 1
ATOM 2806 N N . ARG A 1 358 ? 1.910 -17.567 -12.402 1.00 98.88 358 ARG A N 1
ATOM 2807 C CA . ARG A 1 358 ? 1.008 -18.552 -11.782 1.00 98.88 358 ARG A CA 1
ATOM 2808 C C . ARG A 1 358 ? 1.647 -19.259 -10.590 1.00 98.88 358 ARG A C 1
ATOM 2810 O O . ARG A 1 358 ? 1.017 -19.330 -9.543 1.00 98.88 358 ARG A O 1
ATOM 2817 N N . ARG A 1 359 ? 2.899 -19.724 -10.706 1.00 98.75 359 ARG A N 1
ATOM 2818 C CA . ARG A 1 359 ? 3.614 -20.346 -9.571 1.00 98.75 359 ARG A CA 1
ATOM 2819 C C . ARG A 1 359 ? 3.751 -19.389 -8.388 1.00 98.75 359 ARG A C 1
ATOM 2821 O O . ARG A 1 359 ? 3.450 -19.766 -7.261 1.00 98.75 359 ARG A O 1
ATOM 2828 N N . GLY A 1 360 ? 4.174 -18.153 -8.648 1.00 98.81 360 GLY A N 1
ATOM 2829 C CA . GLY A 1 360 ? 4.350 -17.158 -7.594 1.00 98.81 360 GLY A CA 1
ATOM 2830 C C . GLY A 1 360 ? 3.032 -16.730 -6.950 1.00 98.81 360 GLY A C 1
ATOM 2831 O O . GLY A 1 360 ? 2.953 -16.624 -5.729 1.00 98.81 360 GLY A O 1
ATOM 2832 N N . ALA A 1 361 ? 1.972 -16.569 -7.745 1.00 98.88 361 ALA A N 1
ATOM 2833 C CA . ALA A 1 361 ? 0.633 -16.283 -7.242 1.00 98.88 361 ALA A CA 1
ATOM 2834 C C . ALA A 1 361 ? 0.071 -17.443 -6.408 1.00 98.88 361 ALA A C 1
ATOM 2836 O O . ALA A 1 361 ? -0.514 -17.203 -5.354 1.00 98.88 361 ALA A O 1
ATOM 2837 N N . ASP A 1 362 ? 0.275 -18.693 -6.832 1.00 98.88 362 ASP A N 1
ATOM 2838 C CA . ASP A 1 362 ? -0.169 -19.879 -6.091 1.00 98.88 362 ASP A CA 1
ATOM 2839 C C . ASP A 1 362 ? 0.531 -19.964 -4.726 1.00 98.88 362 ASP A C 1
ATOM 2841 O O . ASP A 1 362 ? -0.126 -20.160 -3.698 1.00 98.88 362 ASP A O 1
ATOM 2845 N N . TRP A 1 363 ? 1.846 -19.721 -4.693 1.00 98.75 363 TRP A N 1
ATOM 2846 C CA . TRP A 1 363 ? 2.597 -19.630 -3.444 1.00 98.75 363 TRP A CA 1
ATOM 2847 C C . TRP A 1 363 ? 2.108 -18.477 -2.561 1.00 98.75 363 TRP A C 1
ATOM 2849 O O . TRP A 1 363 ? 1.862 -18.672 -1.367 1.00 98.75 363 TRP A O 1
ATOM 2859 N N . PHE A 1 364 ? 1.914 -17.289 -3.141 1.00 98.81 364 PHE A N 1
ATOM 2860 C CA . PHE A 1 364 ? 1.422 -16.103 -2.438 1.00 98.81 364 PHE A CA 1
ATOM 2861 C C . PHE A 1 364 ? 0.037 -16.344 -1.825 1.00 98.81 364 PHE A C 1
ATOM 2863 O O . PHE A 1 364 ? -0.204 -15.989 -0.672 1.00 98.81 364 PHE A O 1
ATOM 2870 N N . ILE A 1 365 ? -0.870 -17.011 -2.542 1.00 98.75 365 ILE A N 1
ATOM 2871 C CA . ILE A 1 365 ? -2.194 -17.367 -2.018 1.00 98.75 365 ILE A CA 1
ATOM 2872 C C . ILE A 1 365 ? -2.069 -18.301 -0.814 1.00 98.75 365 ILE A C 1
ATOM 2874 O O . ILE A 1 365 ? -2.681 -18.052 0.228 1.00 98.75 365 ILE A O 1
ATOM 2878 N N . ALA A 1 366 ? -1.267 -19.357 -0.940 1.00 98.06 366 ALA A N 1
ATOM 2879 C CA . ALA A 1 366 ? -1.116 -20.361 0.107 1.00 98.06 366 ALA A CA 1
ATOM 2880 C C . ALA A 1 366 ? -0.420 -19.820 1.368 1.00 98.06 366 ALA A C 1
ATOM 2882 O O . ALA A 1 366 ? -0.715 -20.284 2.471 1.00 98.06 366 ALA A O 1
ATOM 2883 N N . ASN A 1 367 ? 0.483 -18.846 1.222 1.00 97.06 367 ASN A N 1
ATOM 2884 C CA . ASN A 1 367 ? 1.362 -18.416 2.310 1.00 97.06 367 ASN A CA 1
ATOM 2885 C C . ASN A 1 367 ? 1.068 -17.009 2.839 1.00 97.06 367 ASN A C 1
ATOM 2887 O O . ASN A 1 367 ? 1.124 -16.823 4.052 1.00 97.06 367 ASN A O 1
ATOM 2891 N N . ALA A 1 368 ? 0.719 -16.047 1.982 1.00 96.75 368 ALA A N 1
ATOM 2892 C CA . ALA A 1 368 ? 0.373 -14.681 2.380 1.00 96.75 368 ALA A CA 1
ATOM 2893 C C . ALA A 1 368 ? -1.145 -14.520 2.551 1.00 96.75 368 ALA A C 1
ATOM 2895 O O . ALA A 1 368 ? -1.619 -14.183 3.633 1.00 96.75 368 ALA A O 1
ATOM 2896 N N . VAL A 1 369 ? -1.946 -14.847 1.528 1.00 97.31 369 VAL A N 1
ATOM 2897 C CA . VAL A 1 369 ? -3.409 -14.629 1.573 1.00 97.31 369 VAL A CA 1
ATOM 2898 C C . VAL A 1 369 ? -4.086 -15.515 2.619 1.00 97.31 369 VAL A C 1
ATOM 2900 O O . VAL A 1 369 ? -4.939 -15.034 3.362 1.00 97.31 369 VAL A O 1
ATOM 2903 N N . ALA A 1 370 ? -3.706 -16.792 2.717 1.00 94.62 370 ALA A N 1
ATOM 2904 C CA . ALA A 1 370 ? -4.303 -17.723 3.679 1.00 94.62 370 ALA A CA 1
ATOM 2905 C C . ALA A 1 370 ? -3.960 -17.397 5.145 1.00 94.62 370 ALA A C 1
ATOM 2907 O O . ALA A 1 370 ? -4.731 -17.721 6.050 1.00 94.62 370 ALA A O 1
ATOM 2908 N N . THR A 1 371 ? -2.812 -16.760 5.392 1.00 92.31 371 THR A N 1
ATOM 2909 C CA . THR A 1 371 ? -2.347 -16.402 6.746 1.00 92.31 371 THR A CA 1
ATOM 2910 C C . THR A 1 371 ? -2.600 -14.939 7.103 1.00 92.31 371 THR A C 1
ATOM 2912 O O . THR A 1 371 ? -2.577 -14.608 8.289 1.00 92.31 371 THR A O 1
ATOM 2915 N N . ARG A 1 372 ? -2.878 -14.105 6.087 1.00 92.94 372 ARG A N 1
ATOM 2916 C CA . ARG A 1 372 ? -2.991 -12.635 6.121 1.00 92.94 372 ARG A CA 1
ATOM 2917 C C . ARG A 1 372 ? -1.718 -11.911 6.538 1.00 92.94 372 ARG A C 1
ATOM 2919 O O . ARG A 1 372 ? -1.764 -10.747 6.929 1.00 92.94 372 ARG A O 1
ATOM 2926 N N . ASN A 1 373 ? -0.584 -12.580 6.403 1.00 92.50 373 ASN A N 1
ATOM 2927 C CA . ASN A 1 373 ? 0.703 -11.938 6.553 1.00 92.50 373 ASN A CA 1
ATOM 2928 C C . ASN A 1 373 ? 1.039 -11.253 5.228 1.00 92.50 373 ASN A C 1
ATOM 2930 O O . ASN A 1 373 ? 1.200 -11.923 4.213 1.00 92.50 373 ASN A O 1
ATOM 2934 N N . TYR A 1 374 ? 1.110 -9.925 5.246 1.00 95.00 374 TYR A N 1
ATOM 2935 C CA . TYR A 1 374 ? 1.545 -9.110 4.114 1.00 95.00 374 TYR A CA 1
ATOM 2936 C C . TYR A 1 374 ? 2.709 -8.249 4.564 1.00 95.00 374 TYR A C 1
ATOM 2938 O O . TYR A 1 374 ? 2.615 -7.588 5.599 1.00 95.00 374 TYR A O 1
ATOM 2946 N N . LEU A 1 375 ? 3.779 -8.282 3.783 1.00 95.81 375 LEU A N 1
ATOM 2947 C CA . LEU A 1 375 ? 4.963 -7.467 3.998 1.00 95.81 375 LEU A CA 1
ATOM 2948 C C . LEU A 1 375 ? 4.829 -6.171 3.187 1.00 95.81 375 LEU A C 1
ATOM 2950 O O . LEU A 1 375 ? 4.285 -6.210 2.081 1.00 95.81 375 LEU A O 1
ATOM 2954 N N . GLY A 1 376 ? 5.300 -5.052 3.732 1.00 94.69 376 GLY A N 1
ATOM 2955 C CA . GLY A 1 376 ? 5.351 -3.779 3.019 1.00 94.69 376 GLY A CA 1
ATOM 2956 C C . GLY A 1 376 ? 6.457 -3.727 1.974 1.00 94.69 376 GLY A C 1
ATOM 2957 O O . GLY A 1 376 ? 7.352 -4.574 1.931 1.00 94.69 376 GLY A O 1
ATOM 2958 N N . VAL A 1 377 ? 6.380 -2.733 1.104 1.00 93.31 377 VAL A N 1
ATOM 2959 C CA . VAL A 1 377 ? 7.302 -2.476 -0.001 1.00 93.31 377 VAL A CA 1
ATOM 2960 C C . VAL A 1 377 ? 8.298 -1.361 0.323 1.00 93.31 377 VAL A C 1
ATOM 2962 O O . VAL A 1 377 ? 9.377 -1.374 -0.257 1.00 93.31 377 VAL A O 1
ATOM 2965 N N . CYS A 1 378 ? 7.968 -0.481 1.269 1.00 90.25 378 CYS A N 1
ATOM 2966 C CA . CYS A 1 378 ? 8.802 0.632 1.726 1.00 90.25 378 CYS A CA 1
ATOM 2967 C C . CYS A 1 378 ? 9.761 0.198 2.845 1.00 90.25 378 CYS A C 1
ATOM 2969 O O . CYS A 1 378 ? 9.356 -0.315 3.897 1.00 90.25 378 CYS A O 1
ATOM 2971 N N . ASP A 1 379 ? 11.061 0.342 2.604 1.00 86.88 379 ASP A N 1
ATOM 2972 C CA . ASP A 1 379 ? 12.105 -0.197 3.481 1.00 86.88 379 ASP A CA 1
ATOM 2973 C C . ASP A 1 379 ? 12.543 0.789 4.580 1.00 86.88 379 ASP A C 1
ATOM 2975 O O . ASP A 1 379 ? 13.108 0.369 5.596 1.00 86.88 379 ASP A O 1
ATOM 2979 N N . ASP A 1 380 ? 12.201 2.072 4.441 1.00 84.81 380 ASP A N 1
ATOM 2980 C CA . ASP A 1 380 ? 12.487 3.158 5.383 1.00 84.81 380 ASP A CA 1
ATOM 2981 C C . ASP A 1 380 ? 11.805 2.975 6.750 1.00 84.81 380 ASP A C 1
ATOM 2983 O O . ASP A 1 380 ? 12.271 3.494 7.772 1.00 84.81 380 ASP A O 1
ATOM 2987 N N . THR A 1 381 ? 10.731 2.187 6.767 1.00 88.06 381 THR A N 1
ATOM 2988 C CA . THR A 1 381 ? 10.001 1.736 7.952 1.00 88.06 381 THR A CA 1
ATOM 2989 C C . THR A 1 381 ? 10.114 0.228 8.168 1.00 88.06 381 THR A C 1
ATOM 2991 O O . THR A 1 381 ? 9.260 -0.365 8.811 1.00 88.06 381 THR A O 1
ATOM 2994 N N . HIS A 1 382 ? 11.196 -0.408 7.708 1.00 87.56 382 HIS A N 1
ATOM 2995 C CA . HIS A 1 382 ? 11.471 -1.840 7.896 1.00 87.56 382 HIS A CA 1
ATOM 2996 C C . HIS A 1 382 ? 10.447 -2.782 7.243 1.00 87.56 382 HIS A C 1
ATOM 2998 O O . HIS A 1 382 ? 10.227 -3.877 7.754 1.00 87.56 382 HIS A O 1
ATOM 3004 N N . LEU A 1 383 ? 9.846 -2.410 6.105 1.00 92.62 383 LEU A N 1
ATOM 3005 C CA . LEU A 1 383 ? 8.907 -3.266 5.363 1.00 92.62 383 LEU A CA 1
ATOM 3006 C C . LEU A 1 383 ? 7.678 -3.689 6.190 1.00 92.62 383 LEU A C 1
ATOM 3008 O O . LEU A 1 383 ? 7.083 -4.745 5.940 1.00 92.62 383 LEU A O 1
ATOM 3012 N N . VAL A 1 384 ? 7.289 -2.897 7.193 1.00 93.31 384 VAL A N 1
ATOM 3013 C CA . VAL A 1 384 ? 6.033 -3.126 7.921 1.00 93.31 384 VAL A CA 1
ATOM 3014 C C . VAL A 1 384 ? 4.851 -3.024 6.964 1.00 93.31 384 VAL A C 1
ATOM 3016 O O . VAL A 1 384 ? 4.944 -2.400 5.910 1.00 93.31 384 VAL A O 1
ATOM 3019 N N . ARG A 1 385 ? 3.727 -3.662 7.302 1.00 93.75 385 ARG A N 1
ATOM 3020 C CA . ARG A 1 385 ? 2.564 -3.711 6.406 1.00 93.75 385 ARG A CA 1
ATOM 3021 C C . ARG A 1 385 ? 2.135 -2.305 5.983 1.00 93.75 385 ARG A C 1
ATOM 3023 O O . ARG A 1 385 ? 1.929 -1.438 6.832 1.00 93.75 385 ARG A O 1
ATOM 3030 N N . ASP A 1 386 ? 1.921 -2.128 4.685 1.00 95.12 386 ASP A N 1
ATOM 3031 C CA . ASP A 1 386 ? 1.639 -0.826 4.093 1.00 95.12 386 ASP A CA 1
ATOM 3032 C C . ASP A 1 386 ? 0.459 -0.844 3.106 1.00 95.12 386 ASP A C 1
ATOM 3034 O O . ASP A 1 386 ? -0.277 -1.829 2.956 1.00 95.12 386 ASP A O 1
ATOM 3038 N N . PHE A 1 387 ? 0.250 0.287 2.437 1.00 94.50 387 PHE A N 1
ATOM 3039 C CA . PHE A 1 387 ? -0.809 0.481 1.453 1.00 94.50 387 PHE A CA 1
ATOM 3040 C C . PHE A 1 387 ? -0.735 -0.478 0.252 1.00 94.50 387 PHE A C 1
ATOM 3042 O O . PHE A 1 387 ? -1.758 -0.657 -0.415 1.00 94.50 387 PHE A O 1
ATOM 3049 N N . ALA A 1 388 ? 0.403 -1.132 -0.019 1.00 94.62 388 ALA A N 1
ATOM 3050 C CA . ALA A 1 388 ? 0.603 -1.955 -1.213 1.00 94.62 388 ALA A CA 1
ATOM 3051 C C . ALA A 1 388 ? -0.224 -3.251 -1.224 1.00 94.62 388 ALA A C 1
ATOM 3053 O O . ALA A 1 388 ? -0.361 -3.901 -2.265 1.00 94.62 388 ALA A O 1
ATOM 3054 N N . VAL A 1 389 ? -0.855 -3.617 -0.104 1.00 96.31 389 VAL A N 1
ATOM 3055 C CA . VAL A 1 389 ? -1.764 -4.773 -0.029 1.00 96.31 389 VAL A CA 1
ATOM 3056 C C . VAL A 1 389 ? -2.904 -4.675 -1.056 1.00 96.31 389 VAL A C 1
ATOM 3058 O O . VAL A 1 389 ? -3.303 -5.696 -1.624 1.00 96.31 389 VAL A O 1
ATOM 3061 N N . ILE A 1 390 ? -3.401 -3.472 -1.375 1.00 97.06 390 ILE A N 1
ATOM 3062 C CA . ILE A 1 390 ? -4.437 -3.323 -2.412 1.00 97.06 390 ILE A CA 1
ATOM 3063 C C . ILE A 1 390 ? -3.911 -3.626 -3.817 1.00 97.06 390 ILE A C 1
ATOM 3065 O O . ILE A 1 390 ? -4.648 -4.167 -4.644 1.00 97.06 390 ILE A O 1
ATOM 3069 N N . PHE A 1 391 ? -2.629 -3.366 -4.081 1.00 96.19 391 PHE A N 1
ATOM 3070 C CA . PHE A 1 391 ? -1.996 -3.733 -5.346 1.00 96.19 391 PHE A CA 1
ATOM 3071 C C . PHE A 1 391 ? -1.911 -5.245 -5.499 1.00 96.19 391 PHE A C 1
ATOM 3073 O O . PHE A 1 391 ? -2.143 -5.751 -6.591 1.00 96.19 391 PHE A O 1
ATOM 3080 N N . ALA A 1 392 ? -1.682 -5.986 -4.411 1.00 97.75 392 ALA A N 1
ATOM 3081 C CA . ALA A 1 392 ? -1.737 -7.445 -4.444 1.00 97.75 392 ALA A CA 1
ATOM 3082 C C . ALA A 1 392 ? -3.147 -7.966 -4.780 1.00 97.75 392 ALA A C 1
ATOM 3084 O O . ALA A 1 392 ? -3.285 -8.930 -5.536 1.00 97.75 392 ALA A O 1
ATOM 3085 N N . ALA A 1 393 ? -4.201 -7.315 -4.270 1.00 98.38 393 ALA A N 1
ATOM 3086 C CA . ALA A 1 393 ? -5.576 -7.645 -4.650 1.00 98.38 393 ALA A CA 1
ATOM 3087 C C . ALA A 1 393 ? -5.809 -7.412 -6.149 1.00 98.38 393 ALA A C 1
ATOM 3089 O O . ALA A 1 393 ? -6.383 -8.269 -6.822 1.00 98.38 393 ALA A O 1
ATOM 3090 N N . GLN A 1 394 ? -5.334 -6.279 -6.676 1.00 97.81 394 GLN A N 1
ATOM 3091 C CA . GLN A 1 394 ? -5.454 -5.965 -8.096 1.00 97.81 394 GLN A CA 1
ATOM 3092 C C . GLN A 1 394 ? -4.633 -6.917 -8.973 1.00 97.81 394 GLN A C 1
ATOM 3094 O O . GLN A 1 394 ? -5.155 -7.424 -9.955 1.00 97.81 394 GLN A O 1
ATOM 3099 N N . ALA A 1 395 ? -3.395 -7.231 -8.594 1.00 98.31 395 ALA A N 1
ATOM 3100 C CA . ALA A 1 395 ? -2.522 -8.155 -9.314 1.00 98.31 395 ALA A CA 1
ATOM 3101 C C . ALA A 1 395 ? -3.162 -9.540 -9.498 1.00 98.31 395 ALA A C 1
ATOM 3103 O O . ALA A 1 395 ? -3.058 -10.151 -10.562 1.00 98.31 395 ALA A O 1
ATOM 3104 N N . LEU A 1 396 ? -3.853 -10.042 -8.469 1.00 98.88 396 LEU A N 1
ATOM 3105 C CA . LEU A 1 396 ? -4.599 -11.301 -8.541 1.00 98.88 396 LEU A CA 1
ATOM 3106 C C . LEU A 1 396 ? -5.799 -11.211 -9.489 1.00 98.88 396 LEU A C 1
ATOM 3108 O O . LEU A 1 396 ? -6.092 -12.178 -10.193 1.00 98.88 396 LEU A O 1
ATOM 3112 N N . LEU A 1 397 ? -6.487 -10.068 -9.521 1.00 98.38 397 LEU A N 1
ATOM 3113 C CA . LEU A 1 397 ? -7.587 -9.842 -10.456 1.00 98.38 397 LEU A CA 1
ATOM 3114 C C . LEU A 1 397 ? -7.073 -9.767 -11.901 1.00 98.38 397 LEU A C 1
ATOM 3116 O O . LEU A 1 397 ? -7.606 -10.440 -12.774 1.00 98.38 397 LEU A O 1
ATOM 3120 N N . ASP A 1 398 ? -5.964 -9.072 -12.126 1.00 98.31 398 ASP A N 1
ATOM 3121 C CA . ASP A 1 398 ? -5.290 -9.000 -13.421 1.00 98.31 398 ASP A CA 1
ATOM 3122 C C . ASP A 1 398 ? -4.828 -10.377 -13.924 1.00 98.31 398 ASP A C 1
ATOM 3124 O O . ASP A 1 398 ? -4.900 -10.668 -15.120 1.00 98.31 398 ASP A O 1
ATOM 3128 N N . LEU A 1 399 ? -4.358 -11.248 -13.022 1.00 98.81 399 LEU A N 1
ATOM 3129 C CA . LEU A 1 399 ? -4.001 -12.624 -13.368 1.00 98.81 399 LEU A CA 1
ATOM 3130 C C . LEU A 1 399 ? -5.242 -13.462 -13.696 1.00 98.81 399 LEU A C 1
ATOM 3132 O O . LEU A 1 399 ? -5.197 -14.293 -14.606 1.00 98.81 399 LEU A O 1
ATOM 3136 N N . TYR A 1 400 ? -6.353 -13.247 -12.987 1.00 98.75 400 TYR A N 1
ATOM 3137 C CA . TYR A 1 400 ? -7.638 -13.850 -13.338 1.00 98.75 400 TYR A CA 1
ATOM 3138 C C . TYR A 1 400 ? -8.095 -13.426 -14.737 1.00 98.75 400 TYR A C 1
ATOM 3140 O O . TYR A 1 400 ? -8.547 -14.280 -15.492 1.00 98.75 400 TYR A O 1
ATOM 3148 N N . ASP A 1 401 ? -7.923 -12.164 -15.123 1.00 98.00 401 ASP A N 1
ATOM 3149 C CA . ASP A 1 401 ? -8.341 -11.691 -16.447 1.00 98.00 401 ASP A CA 1
ATOM 3150 C C . ASP A 1 401 ? -7.590 -12.395 -17.586 1.00 98.00 401 ASP A C 1
ATOM 3152 O O . ASP A 1 401 ? -8.158 -12.624 -18.650 1.00 98.00 401 ASP A O 1
ATOM 3156 N N . VAL A 1 402 ? -6.334 -12.795 -17.354 1.00 98.19 402 VAL A N 1
ATOM 3157 C CA . VAL A 1 402 ? -5.512 -13.511 -18.347 1.00 98.19 402 VAL A CA 1
ATOM 3158 C C . VAL A 1 402 ? -5.726 -15.029 -18.315 1.00 98.19 402 VAL A C 1
ATOM 3160 O O . VAL A 1 402 ? -5.623 -15.693 -19.342 1.00 98.19 402 VAL A O 1
ATOM 3163 N N . THR A 1 403 ? -5.987 -15.611 -17.143 1.00 98.44 403 THR A N 1
ATOM 3164 C CA . THR A 1 403 ? -6.045 -17.079 -16.964 1.00 98.44 403 THR A CA 1
ATOM 3165 C C . THR A 1 403 ? -7.460 -17.644 -16.884 1.00 98.44 403 THR A C 1
ATOM 3167 O O . THR A 1 403 ? -7.657 -18.839 -17.096 1.00 98.44 403 THR A O 1
ATOM 3170 N N . HIS A 1 404 ? -8.428 -16.806 -16.519 1.00 98.19 404 HIS A N 1
ATOM 3171 C CA . HIS A 1 404 ? -9.801 -17.150 -16.149 1.00 98.19 404 HIS A CA 1
ATOM 3172 C C . HIS A 1 404 ? -9.925 -18.167 -14.997 1.00 98.19 404 HIS A C 1
ATOM 3174 O O . HIS A 1 404 ? -10.983 -18.762 -14.784 1.00 98.19 404 HIS A O 1
ATOM 3180 N N . GLU A 1 405 ? -8.871 -18.356 -14.197 1.00 98.56 405 GLU A N 1
ATOM 3181 C CA . GLU A 1 405 ? -8.884 -19.289 -13.068 1.00 98.56 405 GLU A CA 1
ATOM 3182 C C . GLU A 1 405 ? -9.538 -18.659 -11.832 1.00 98.56 405 GLU A C 1
ATOM 3184 O O . GLU A 1 405 ? -8.974 -17.781 -11.174 1.00 98.56 405 GLU A O 1
ATOM 3189 N N . SER A 1 406 ? -10.725 -19.150 -11.464 1.00 98.12 406 SER A N 1
ATOM 3190 C CA . SER A 1 406 ? -11.558 -18.590 -10.386 1.00 98.12 406 SER A CA 1
ATOM 3191 C C . SER A 1 406 ? -10.847 -18.448 -9.035 1.00 98.12 406 SER A C 1
ATOM 3193 O O . SER A 1 406 ? -11.176 -17.542 -8.267 1.00 98.12 406 SER A O 1
ATOM 3195 N N . ARG A 1 407 ? -9.839 -19.284 -8.751 1.00 98.50 407 ARG A N 1
ATOM 3196 C CA . ARG A 1 407 ? -9.005 -19.191 -7.541 1.00 98.50 407 ARG A CA 1
ATOM 3197 C C . ARG A 1 407 ? -8.345 -17.820 -7.378 1.00 98.50 407 ARG A C 1
ATOM 3199 O O . ARG A 1 407 ? -8.311 -17.309 -6.261 1.00 98.50 407 ARG A O 1
ATOM 3206 N N . TYR A 1 408 ? -7.896 -17.196 -8.469 1.00 98.88 408 TYR A N 1
ATOM 3207 C CA . TYR A 1 408 ? -7.265 -15.876 -8.426 1.00 98.88 408 TYR A CA 1
ATOM 3208 C C . TYR A 1 408 ? -8.291 -14.777 -8.155 1.00 98.88 408 TYR A C 1
ATOM 3210 O O . TYR A 1 408 ? -8.059 -13.937 -7.291 1.00 98.88 408 TYR A O 1
ATOM 3218 N N . ARG A 1 409 ? -9.479 -14.846 -8.773 1.00 98.69 409 ARG A N 1
ATOM 3219 C CA . ARG A 1 409 ? -10.598 -13.936 -8.463 1.00 98.69 409 ARG A CA 1
ATOM 3220 C C . ARG A 1 409 ? -11.028 -14.047 -7.000 1.00 98.69 409 ARG A C 1
ATOM 3222 O O . ARG A 1 409 ? -11.217 -13.033 -6.330 1.00 98.69 409 ARG A O 1
ATOM 3229 N N . SER A 1 410 ? -11.169 -15.268 -6.484 1.00 98.62 410 SER A N 1
ATOM 3230 C CA . SER A 1 410 ? -11.533 -15.499 -5.082 1.00 98.62 410 SER A CA 1
ATOM 3231 C C . SER A 1 410 ? -10.461 -14.987 -4.123 1.00 98.62 410 SER A C 1
ATOM 3233 O O . SER A 1 410 ? -10.796 -14.352 -3.121 1.00 98.62 410 SER A O 1
ATOM 3235 N N . ALA A 1 411 ? -9.181 -15.201 -4.435 1.00 98.75 411 ALA A N 1
ATOM 3236 C CA . ALA A 1 411 ? -8.078 -14.637 -3.668 1.00 98.75 411 ALA A CA 1
ATOM 3237 C C . ALA A 1 411 ? -8.064 -13.100 -3.728 1.00 98.75 411 ALA A C 1
ATOM 3239 O O . ALA A 1 411 ? -7.946 -12.465 -2.685 1.00 98.75 411 ALA A O 1
ATOM 3240 N N . ALA A 1 412 ? -8.284 -12.490 -4.895 1.00 98.81 412 ALA A N 1
ATOM 3241 C CA . ALA A 1 412 ? -8.360 -11.037 -5.058 1.00 98.81 412 ALA A CA 1
ATOM 3242 C C . ALA A 1 412 ? -9.438 -10.420 -4.153 1.00 98.81 412 ALA A C 1
ATOM 3244 O O . ALA A 1 412 ? -9.152 -9.515 -3.372 1.00 98.81 412 ALA A O 1
ATOM 3245 N N . VAL A 1 413 ? -10.660 -10.970 -4.169 1.00 98.56 413 VAL A N 1
ATOM 3246 C CA . VAL A 1 413 ? -11.759 -10.535 -3.281 1.00 98.56 413 VAL A CA 1
ATOM 3247 C C . VAL A 1 413 ? -11.395 -10.715 -1.806 1.00 98.56 413 VAL A C 1
ATOM 3249 O O . VAL A 1 413 ? -11.722 -9.883 -0.959 1.00 98.56 413 VAL A O 1
ATOM 3252 N N . THR A 1 414 ? -10.705 -11.807 -1.494 1.00 97.81 414 THR A N 1
ATOM 3253 C CA . THR A 1 414 ? -10.246 -12.147 -0.147 1.00 97.81 414 THR A CA 1
ATOM 3254 C C . THR A 1 414 ? -9.219 -11.126 0.356 1.00 97.81 414 THR A C 1
ATOM 3256 O O . THR A 1 414 ? -9.300 -10.721 1.516 1.00 97.81 414 THR A O 1
ATOM 3259 N N . VAL A 1 415 ? -8.292 -10.660 -0.488 1.00 98.44 415 VAL A N 1
ATOM 3260 C CA . VAL A 1 415 ? -7.345 -9.573 -0.165 1.00 98.44 415 VAL A CA 1
ATOM 3261 C C . VAL A 1 415 ? -8.056 -8.214 -0.109 1.00 98.44 415 VAL A C 1
ATOM 3263 O O . VAL A 1 415 ? -7.809 -7.440 0.808 1.00 98.44 415 VAL A O 1
ATOM 3266 N N . ALA A 1 416 ? -9.008 -7.934 -1.001 1.00 98.12 416 ALA A N 1
ATOM 3267 C CA . ALA A 1 416 ? -9.767 -6.681 -0.980 1.00 98.12 416 ALA A CA 1
ATOM 3268 C C . ALA A 1 416 ? -10.567 -6.496 0.321 1.00 98.12 416 ALA A C 1
ATOM 3270 O O . ALA A 1 416 ? -10.554 -5.418 0.908 1.00 98.12 416 ALA A O 1
ATOM 3271 N N . ARG A 1 417 ? -11.217 -7.558 0.821 1.00 97.25 417 ARG A N 1
ATOM 3272 C CA . ARG A 1 417 ? -11.907 -7.536 2.126 1.00 97.25 417 ARG A CA 1
ATOM 3273 C C . ARG A 1 417 ? -10.944 -7.289 3.286 1.00 97.25 417 ARG A C 1
ATOM 3275 O O . ARG A 1 417 ? -11.276 -6.550 4.201 1.00 97.25 417 ARG A O 1
ATOM 3282 N N . GLN A 1 418 ? -9.745 -7.864 3.223 1.00 96.25 418 GLN A N 1
ATOM 3283 C CA . GLN A 1 418 ? -8.684 -7.586 4.191 1.00 96.25 418 GLN A CA 1
ATOM 3284 C C . GLN A 1 418 ? -8.245 -6.118 4.147 1.00 96.25 418 GLN A C 1
ATOM 3286 O O . GLN A 1 418 ? -7.967 -5.526 5.188 1.00 96.25 418 GLN A O 1
ATOM 3291 N N . TYR A 1 419 ? -8.204 -5.517 2.958 1.00 97.81 419 TYR A N 1
ATOM 3292 C CA . TYR A 1 419 ? -7.808 -4.123 2.799 1.00 97.81 419 TYR A CA 1
ATOM 3293 C C . TYR A 1 419 ? -8.793 -3.137 3.440 1.00 97.81 419 TYR A C 1
ATOM 3295 O O . TYR A 1 419 ? -8.394 -2.033 3.785 1.00 97.81 419 TYR A O 1
ATOM 3303 N N . LEU A 1 420 ? -10.044 -3.535 3.711 1.00 97.31 420 LEU A N 1
ATOM 3304 C CA . LEU A 1 420 ? -10.967 -2.721 4.518 1.00 97.31 420 LEU A CA 1
ATOM 3305 C C . LEU A 1 420 ? -10.366 -2.366 5.887 1.00 97.31 420 LEU A C 1
ATOM 3307 O O . LEU A 1 420 ? -10.546 -1.252 6.359 1.00 97.31 420 LEU A O 1
ATOM 3311 N N . LEU A 1 421 ? -9.566 -3.268 6.469 1.00 97.38 421 LEU A N 1
ATOM 3312 C CA . LEU A 1 421 ? -8.861 -3.049 7.736 1.00 97.38 421 LEU A CA 1
ATOM 3313 C C . LEU A 1 421 ? -7.724 -2.016 7.647 1.00 97.38 421 LEU A C 1
ATOM 3315 O O . LEU A 1 421 ? -7.075 -1.745 8.654 1.00 97.38 421 LEU A O 1
ATOM 3319 N N . HIS A 1 422 ? -7.435 -1.486 6.458 1.00 97.44 422 HIS A N 1
ATOM 3320 C CA . HIS A 1 422 ? -6.415 -0.457 6.235 1.00 97.44 422 HIS A CA 1
ATOM 3321 C C . HIS A 1 422 ? -7.030 0.942 6.112 1.00 97.44 422 HIS A C 1
ATOM 3323 O O . HIS A 1 422 ? -6.289 1.921 6.066 1.00 97.44 422 HIS A O 1
ATOM 3329 N N . ILE A 1 423 ? -8.363 1.043 6.052 1.00 97.81 423 ILE A N 1
ATOM 3330 C CA . ILE A 1 423 ? -9.076 2.296 5.810 1.00 97.81 423 ILE A CA 1
ATOM 3331 C C . ILE A 1 423 ? -9.679 2.813 7.111 1.00 97.81 423 ILE A C 1
ATOM 3333 O O . ILE A 1 423 ? -10.417 2.090 7.774 1.00 97.81 423 ILE A O 1
ATOM 3337 N N . TYR A 1 424 ? -9.406 4.072 7.443 1.00 97.25 424 TYR A N 1
ATOM 3338 C CA . TYR A 1 424 ? -9.970 4.722 8.622 1.00 97.25 424 TYR A CA 1
ATOM 3339 C C . TYR A 1 424 ? -11.486 4.908 8.482 1.00 97.25 424 TYR A C 1
ATOM 3341 O O . TYR A 1 424 ? -11.970 5.374 7.445 1.00 97.25 424 TYR A O 1
ATOM 3349 N N . ASP A 1 425 ? -12.239 4.598 9.536 1.00 96.69 425 ASP A N 1
ATOM 3350 C CA . ASP A 1 425 ? -13.676 4.893 9.649 1.00 96.69 425 ASP A CA 1
ATOM 3351 C C . ASP A 1 425 ? -14.016 5.893 10.766 1.00 96.69 425 ASP A C 1
ATOM 3353 O O . ASP A 1 425 ? -15.171 6.306 10.890 1.00 96.69 425 ASP A O 1
ATOM 3357 N N . HIS A 1 426 ? -13.010 6.346 11.519 1.00 95.38 426 HIS A N 1
ATOM 3358 C CA . HIS A 1 426 ? -13.163 7.239 12.663 1.00 95.38 426 HIS A CA 1
ATOM 3359 C C . HIS A 1 426 ? -12.145 8.404 12.645 1.00 95.38 426 HIS A C 1
ATOM 3361 O O . HIS A 1 426 ? -11.151 8.340 11.915 1.00 95.38 426 HIS A O 1
ATOM 3367 N N . PRO A 1 427 ? -12.394 9.485 13.414 1.00 94.44 427 PRO A N 1
ATOM 3368 C CA . PRO A 1 427 ? -13.644 9.776 14.127 1.00 94.44 427 PRO A CA 1
ATOM 3369 C C . PRO A 1 427 ? -14.791 10.110 13.165 1.00 94.44 427 PRO A C 1
ATOM 3371 O O . PRO A 1 427 ? -14.579 10.399 11.987 1.00 94.44 427 PRO A O 1
ATOM 3374 N N . THR A 1 428 ? -16.027 10.095 13.670 1.00 93.44 428 THR A N 1
ATOM 3375 C CA . THR A 1 428 ? -17.208 10.464 12.879 1.00 93.44 428 THR A CA 1
ATOM 3376 C C . THR A 1 428 ? -17.188 11.967 12.554 1.00 93.44 428 THR A C 1
ATOM 3378 O O . THR A 1 428 ? -17.320 12.778 13.471 1.00 93.44 428 THR A O 1
ATOM 3381 N N . PRO A 1 429 ? -17.092 12.365 11.271 1.00 93.44 429 PRO A N 1
ATOM 3382 C CA . PRO A 1 429 ? -16.956 13.768 10.900 1.00 93.44 429 PRO A CA 1
ATOM 3383 C C . PRO A 1 429 ? -18.255 14.560 11.081 1.00 93.44 429 PRO A C 1
ATOM 3385 O O . PRO A 1 429 ? -19.372 14.040 10.946 1.00 93.44 429 PRO A O 1
ATOM 3388 N N . THR A 1 430 ? -18.097 15.856 11.336 1.00 94.31 430 THR A N 1
ATOM 3389 C CA . THR A 1 430 ? -19.174 16.805 11.631 1.00 94.31 430 THR A CA 1
ATOM 3390 C C . THR A 1 430 ? -19.090 18.069 10.767 1.00 94.31 430 THR A C 1
ATOM 3392 O O . THR A 1 430 ? -18.227 18.218 9.903 1.00 94.31 430 THR A O 1
ATOM 3395 N N . THR A 1 431 ? -20.025 18.998 10.978 1.00 95.69 431 THR A N 1
ATOM 3396 C CA . THR A 1 431 ? -20.005 20.350 10.396 1.00 95.69 431 THR A CA 1
ATOM 3397 C C . THR A 1 431 ? -19.465 21.399 11.367 1.00 95.69 431 THR A C 1
ATOM 3399 O O . THR A 1 431 ? -19.573 22.587 11.077 1.00 95.69 431 THR A O 1
ATOM 3402 N N . LYS A 1 432 ? -18.941 20.993 12.533 1.00 95.56 432 LYS A N 1
ATOM 3403 C CA . LYS A 1 432 ? -18.368 21.926 13.509 1.00 95.56 432 LYS A CA 1
ATOM 3404 C C . LYS A 1 432 ? -17.167 22.628 12.871 1.00 95.56 432 LYS A C 1
ATOM 3406 O O . LYS A 1 432 ? -16.347 21.967 12.239 1.00 95.56 432 LYS A O 1
ATOM 3411 N N . THR A 1 433 ? -17.073 23.943 13.029 1.00 95.31 433 THR A N 1
ATOM 3412 C CA . THR A 1 433 ? -15.898 24.703 12.593 1.00 95.31 433 THR A CA 1
ATOM 3413 C C . THR A 1 433 ? -14.678 24.301 13.418 1.00 95.31 433 THR A C 1
ATOM 3415 O O . THR A 1 433 ? -14.772 24.163 14.640 1.00 95.31 433 THR A O 1
ATOM 3418 N N . LYS A 1 434 ? -13.548 24.115 12.739 1.00 93.81 434 LYS A N 1
ATOM 3419 C CA . LYS A 1 434 ? -12.222 23.880 13.310 1.00 93.81 434 LYS A CA 1
ATOM 3420 C C . LYS A 1 434 ? -11.202 24.756 12.604 1.00 93.81 434 LYS A C 1
ATOM 3422 O O . LYS A 1 434 ? -11.405 25.127 11.449 1.00 93.81 434 LYS A O 1
ATOM 3427 N N . THR A 1 435 ? -10.101 25.029 13.285 1.00 92.88 435 THR A N 1
ATOM 3428 C CA . THR A 1 435 ? -8.939 25.682 12.687 1.00 92.88 435 THR A CA 1
ATOM 3429 C C . THR A 1 435 ? -7.958 24.609 12.244 1.00 92.88 435 THR A C 1
ATOM 3431 O O . THR A 1 435 ? -7.571 23.765 13.046 1.00 92.88 435 THR A O 1
ATOM 3434 N N . PHE A 1 436 ? -7.591 24.621 10.968 1.00 91.06 436 PHE A N 1
ATOM 3435 C CA . PHE A 1 436 ? -6.610 23.720 10.382 1.00 91.06 436 PHE A CA 1
ATOM 3436 C C . PHE A 1 436 ? -5.561 24.552 9.658 1.00 91.06 436 PHE A C 1
ATOM 3438 O O . PHE A 1 436 ? -5.861 25.180 8.641 1.00 91.06 436 PHE A O 1
ATOM 3445 N N . HIS A 1 437 ? -4.355 24.586 10.223 1.00 90.94 437 HIS A N 1
ATOM 3446 C CA . HIS A 1 437 ? -3.241 25.409 9.758 1.00 90.94 437 HIS A CA 1
ATOM 3447 C C . HIS A 1 437 ? -3.634 26.883 9.621 1.00 90.94 437 HIS A C 1
ATOM 3449 O O . HIS A 1 437 ? -3.513 27.494 8.560 1.00 90.94 437 HIS A O 1
ATOM 3455 N N . GLY A 1 438 ? -4.198 27.443 10.691 1.00 91.88 438 GLY A N 1
ATOM 3456 C CA . GLY A 1 438 ? -4.663 28.830 10.739 1.00 91.88 438 GLY A CA 1
ATOM 3457 C C . GLY A 1 438 ? -5.929 29.132 9.929 1.00 91.88 438 GLY A C 1
ATOM 3458 O O . GLY A 1 438 ? -6.421 30.257 9.987 1.00 91.88 438 GLY A O 1
ATOM 3459 N N . THR A 1 439 ? -6.491 28.159 9.202 1.00 91.25 439 THR A N 1
ATOM 3460 C CA . THR A 1 439 ? -7.693 28.353 8.375 1.00 91.25 439 THR A CA 1
ATOM 3461 C C . THR A 1 439 ? -8.923 27.736 9.031 1.00 91.25 439 THR A C 1
ATOM 3463 O O . THR A 1 439 ? -8.930 26.552 9.366 1.00 91.25 439 THR A O 1
ATOM 3466 N N . GLU A 1 440 ? -9.999 28.511 9.176 1.00 94.19 440 GLU A N 1
ATOM 3467 C CA . GLU A 1 440 ? -11.284 27.986 9.642 1.00 94.19 440 GLU A CA 1
ATOM 3468 C C . GLU A 1 440 ? -11.987 27.171 8.552 1.00 94.19 440 GLU A C 1
ATOM 3470 O O . GLU A 1 440 ? -12.193 27.629 7.426 1.00 94.19 440 GLU A O 1
ATOM 3475 N N . MET A 1 441 ? -12.403 25.955 8.891 1.00 93.69 441 MET A N 1
ATOM 3476 C CA . MET A 1 441 ? -13.134 25.077 7.984 1.00 93.69 441 MET A CA 1
ATOM 3477 C C . MET A 1 441 ? -14.020 24.085 8.742 1.00 93.69 441 MET A C 1
ATOM 3479 O O . MET A 1 441 ? -13.787 23.817 9.922 1.00 93.69 441 MET A O 1
ATOM 3483 N N . PRO A 1 442 ? -15.064 23.523 8.108 1.00 95.19 442 PRO A N 1
ATOM 3484 C CA . PRO A 1 442 ? -15.854 22.484 8.750 1.00 95.19 442 PRO A CA 1
ATOM 3485 C C . PRO A 1 442 ? -15.031 21.197 8.902 1.00 95.19 442 PRO A C 1
ATOM 3487 O O . PRO A 1 442 ? -14.366 20.763 7.965 1.00 95.19 442 PRO A O 1
ATOM 3490 N N . ASP A 1 443 ? -15.154 20.561 10.064 1.00 94.69 443 ASP A N 1
ATOM 3491 C CA . ASP A 1 443 ? -14.456 19.338 10.485 1.00 94.69 443 ASP A CA 1
ATOM 3492 C C . ASP A 1 443 ? -14.380 18.238 9.410 1.00 94.69 443 ASP A C 1
ATOM 3494 O O . ASP A 1 443 ? -13.332 17.635 9.192 1.00 94.69 443 ASP A O 1
ATOM 3498 N N . TRP A 1 444 ? -15.457 18.002 8.655 1.00 95.25 444 TRP A N 1
ATOM 3499 C CA . TRP A 1 444 ? -15.438 16.983 7.603 1.00 95.25 444 TRP A CA 1
ATOM 3500 C C . TRP A 1 444 ? -14.355 17.199 6.533 1.00 95.25 444 TRP A C 1
ATOM 3502 O O . TRP A 1 444 ? -13.904 16.209 5.957 1.00 95.25 444 TRP A O 1
ATOM 3512 N N . LYS A 1 445 ? -13.911 18.435 6.264 1.00 94.44 445 LYS A N 1
ATOM 3513 C CA . LYS A 1 445 ? -12.868 18.705 5.257 1.00 94.44 445 LYS A CA 1
ATOM 3514 C C . LYS A 1 445 ? -11.508 18.131 5.639 1.00 94.44 445 LYS A C 1
ATOM 3516 O O . LYS A 1 445 ? -10.735 17.798 4.748 1.00 94.44 445 LYS A O 1
ATOM 3521 N N . THR A 1 446 ? -11.241 17.963 6.932 1.00 93.06 446 THR A N 1
ATOM 3522 C CA . THR A 1 446 ? -9.983 17.410 7.450 1.00 93.06 446 THR A CA 1
ATOM 3523 C C . THR A 1 446 ? -10.137 15.968 7.931 1.00 93.06 446 THR A C 1
ATOM 3525 O O . THR A 1 446 ? -9.237 15.418 8.554 1.00 93.06 446 THR A O 1
ATOM 3528 N N . SER A 1 447 ? -11.261 15.308 7.638 1.00 93.88 447 SER A N 1
ATOM 3529 C CA . SER A 1 447 ? -11.548 13.962 8.142 1.00 93.88 447 SER A CA 1
ATOM 3530 C C . SER A 1 447 ? -10.535 12.911 7.671 1.00 93.88 447 SER A C 1
ATOM 3532 O O . SER A 1 447 ? -10.096 12.928 6.525 1.00 93.88 447 SER A O 1
ATOM 3534 N N . GLN A 1 448 ? -10.224 11.930 8.518 1.00 94.31 448 GLN A N 1
ATOM 3535 C CA . GLN A 1 448 ? -9.418 10.758 8.142 1.00 94.31 448 GLN A CA 1
ATOM 3536 C C . GLN A 1 448 ? -10.260 9.662 7.462 1.00 94.31 448 GLN A C 1
ATOM 3538 O O . GLN A 1 448 ? -9.719 8.806 6.768 1.00 94.31 448 GLN A O 1
ATOM 3543 N N . VAL A 1 449 ? -11.591 9.710 7.607 1.00 95.94 449 VAL A N 1
ATOM 3544 C CA . VAL A 1 449 ? -12.517 8.664 7.147 1.00 95.94 449 VAL A CA 1
ATOM 3545 C C . VAL A 1 449 ? -12.380 8.410 5.653 1.00 95.94 449 VAL A C 1
ATOM 3547 O O . VAL A 1 449 ? -12.566 9.327 4.861 1.00 95.94 449 VAL A O 1
ATOM 3550 N N . GLY A 1 450 ? -12.126 7.166 5.253 1.00 96.56 450 GLY A N 1
ATOM 3551 C CA . GLY A 1 450 ? -11.943 6.772 3.854 1.00 96.56 450 GLY A CA 1
ATOM 3552 C C . GLY A 1 450 ? -10.507 6.883 3.336 1.00 96.56 450 GLY A C 1
ATOM 3553 O O . GLY A 1 450 ? -10.264 6.498 2.197 1.00 96.56 450 GLY A O 1
ATOM 3554 N N . LEU A 1 451 ? -9.561 7.379 4.138 1.00 96.81 451 LEU A N 1
ATOM 3555 C CA . LEU A 1 451 ? -8.133 7.351 3.813 1.00 96.81 451 LEU A CA 1
ATOM 3556 C C . LEU A 1 451 ? -7.474 6.087 4.377 1.00 96.81 451 LEU A C 1
ATOM 3558 O O . LEU A 1 451 ? -7.996 5.471 5.306 1.00 96.81 451 LEU A O 1
ATOM 3562 N N . ASN A 1 452 ? -6.321 5.709 3.829 1.00 97.00 452 ASN A N 1
ATOM 3563 C CA . ASN A 1 452 ? -5.482 4.627 4.348 1.00 97.00 452 ASN A CA 1
ATOM 3564 C C . ASN A 1 452 ? -4.230 5.175 5.034 1.00 97.00 452 ASN A C 1
ATOM 3566 O O . ASN A 1 452 ? -3.797 6.294 4.764 1.00 97.00 452 ASN A O 1
ATOM 3570 N N . PHE A 1 453 ? -3.614 4.370 5.898 1.00 95.56 453 PHE A N 1
ATOM 3571 C CA . PHE A 1 453 ? -2.235 4.623 6.313 1.00 95.56 453 PHE A CA 1
ATOM 3572 C C . PHE A 1 453 ? -1.266 4.333 5.165 1.00 95.56 453 PHE A C 1
ATOM 3574 O O . PHE A 1 453 ? -1.562 3.539 4.268 1.00 95.56 453 PHE A O 1
ATOM 3581 N N . GLU A 1 454 ? -0.091 4.950 5.225 1.00 95.00 454 GLU A N 1
ATOM 3582 C CA . GLU A 1 454 ? 1.055 4.487 4.450 1.00 95.00 454 GLU A CA 1
ATOM 3583 C C . GLU A 1 454 ? 1.603 3.212 5.080 1.00 95.00 454 GLU A C 1
ATOM 3585 O O . GLU A 1 454 ? 1.496 2.161 4.471 1.00 95.00 454 GLU A O 1
ATOM 3590 N N . HIS A 1 455 ? 2.034 3.286 6.342 1.00 95.38 455 HIS A N 1
ATOM 3591 C CA . HIS A 1 455 ? 2.580 2.173 7.116 1.00 95.38 455 HIS A CA 1
ATOM 3592 C C . HIS A 1 455 ? 1.807 1.978 8.422 1.00 95.38 455 HIS A C 1
ATOM 3594 O O . HIS A 1 455 ? 1.547 2.947 9.145 1.00 95.38 455 HIS A O 1
ATOM 3600 N N . ALA A 1 456 ? 1.469 0.728 8.731 1.00 93.19 456 ALA A N 1
ATOM 3601 C CA . ALA A 1 456 ? 0.631 0.343 9.863 1.00 93.19 456 ALA A CA 1
ATOM 3602 C C . ALA A 1 456 ? 1.413 0.148 11.179 1.00 93.19 456 ALA A C 1
ATOM 3604 O O . ALA A 1 456 ? 2.625 0.355 11.258 1.00 93.19 456 ALA A O 1
ATOM 3605 N N . GLY A 1 457 ? 0.710 -0.326 12.213 1.00 94.62 457 GLY A N 1
ATOM 3606 C CA . GLY A 1 457 ? 1.338 -0.846 13.425 1.00 94.62 457 GLY A CA 1
ATOM 3607 C C . GLY A 1 457 ? 1.905 0.219 14.365 1.00 94.62 457 GLY A C 1
ATOM 3608 O O . GLY A 1 457 ? 1.448 1.363 14.386 1.00 94.62 457 GLY A O 1
ATOM 3609 N N . TYR A 1 458 ? 2.882 -0.180 15.181 1.00 93.56 458 TYR A N 1
ATOM 3610 C CA . TYR A 1 458 ? 3.487 0.675 16.211 1.00 93.56 458 TYR A CA 1
ATOM 3611 C C . TYR A 1 458 ? 4.554 1.632 15.666 1.00 93.56 458 TYR A C 1
ATOM 3613 O O . TYR A 1 458 ? 4.647 2.762 16.138 1.00 93.56 458 TYR A O 1
ATOM 3621 N N . ASP A 1 459 ? 5.309 1.208 14.649 1.00 88.88 459 ASP A N 1
ATOM 3622 C CA . ASP A 1 459 ? 6.473 1.956 14.146 1.00 88.88 459 ASP A CA 1
ATOM 3623 C C . ASP A 1 459 ? 6.251 2.610 12.772 1.00 88.88 459 ASP A C 1
ATOM 3625 O O . ASP A 1 459 ? 7.065 3.429 12.320 1.00 88.88 459 ASP A O 1
ATOM 3629 N N . GLY A 1 460 ? 5.123 2.303 12.122 1.00 93.00 460 GLY A N 1
ATOM 3630 C CA . GLY A 1 460 ? 4.753 2.868 10.829 1.00 93.00 460 GLY A CA 1
ATOM 3631 C C . GLY A 1 460 ? 4.611 4.393 10.854 1.00 93.00 460 GLY A C 1
ATOM 3632 O O . GLY A 1 460 ? 4.275 4.998 11.879 1.00 93.00 460 GLY A O 1
ATOM 3633 N N . SER A 1 461 ? 4.847 5.027 9.702 1.00 93.31 461 SER A N 1
ATOM 3634 C CA . SER A 1 461 ? 4.769 6.480 9.500 1.00 93.31 461 SER A CA 1
ATOM 3635 C C . SER A 1 461 ? 3.431 7.100 9.915 1.00 93.31 461 SER A C 1
ATOM 3637 O O . SER A 1 461 ? 3.421 8.256 10.342 1.00 93.31 461 SER A O 1
ATOM 3639 N N . ALA A 1 462 ? 2.325 6.348 9.910 1.00 93.81 462 ALA A N 1
ATOM 3640 C CA . ALA A 1 462 ? 1.026 6.857 10.347 1.00 93.81 462 ALA A CA 1
ATOM 3641 C C . ALA A 1 462 ? 1.010 7.320 11.816 1.00 93.81 462 ALA A C 1
ATOM 3643 O O . ALA A 1 462 ? 0.285 8.257 12.146 1.00 93.81 462 ALA A O 1
ATOM 3644 N N . ASN A 1 463 ? 1.882 6.775 12.674 1.00 92.19 463 ASN A N 1
ATOM 3645 C CA . ASN A 1 463 ? 2.053 7.253 14.053 1.00 92.19 463 ASN A CA 1
ATOM 3646 C C . ASN A 1 463 ? 2.588 8.699 14.128 1.00 92.19 463 ASN A C 1
ATOM 3648 O O . ASN A 1 463 ? 2.418 9.365 15.146 1.00 92.19 463 ASN A O 1
ATOM 3652 N N . ARG A 1 464 ? 3.240 9.195 13.066 1.00 90.81 464 ARG A N 1
ATOM 3653 C CA . ARG A 1 464 ? 3.836 10.543 12.996 1.00 90.81 464 ARG A CA 1
ATOM 3654 C C . ARG A 1 464 ? 3.067 11.491 12.076 1.00 90.81 464 ARG A C 1
ATOM 3656 O O . ARG A 1 464 ? 2.972 12.685 12.379 1.00 90.81 464 ARG A O 1
ATOM 3663 N N . SER A 1 465 ? 2.539 10.957 10.977 1.00 91.62 465 SER A N 1
ATOM 3664 C CA . SER A 1 465 ? 1.979 11.731 9.861 1.00 91.62 465 SER A CA 1
ATOM 3665 C C . SER A 1 465 ? 0.476 11.521 9.640 1.00 91.62 465 SER A C 1
ATOM 3667 O O . SER A 1 465 ? -0.133 12.260 8.865 1.00 91.62 465 SER A O 1
ATOM 3669 N N . GLY A 1 466 ? -0.142 10.559 10.333 1.00 93.19 466 GLY A N 1
ATOM 3670 C CA . GLY A 1 466 ? -1.530 10.165 10.094 1.00 93.19 466 GLY A CA 1
ATOM 3671 C C . GLY A 1 466 ? -1.704 9.401 8.771 1.00 93.19 466 GLY A C 1
ATOM 3672 O O . GLY A 1 466 ? -0.733 8.842 8.255 1.00 93.19 466 GLY A O 1
ATOM 3673 N N . PRO A 1 467 ? -2.929 9.339 8.220 1.00 95.06 467 PRO A N 1
ATOM 3674 C CA . PRO A 1 467 ? -3.159 8.709 6.924 1.00 95.06 467 PRO A CA 1
ATOM 3675 C C . PRO A 1 467 ? -2.462 9.457 5.776 1.00 95.06 467 PRO A C 1
ATOM 3677 O O . PRO A 1 467 ? -1.998 10.588 5.927 1.00 95.06 467 PRO A O 1
ATOM 3680 N N . ILE A 1 468 ? -2.430 8.830 4.604 1.00 95.25 468 ILE A N 1
ATOM 3681 C CA . ILE A 1 468 ? -1.979 9.453 3.355 1.00 95.25 468 ILE A CA 1
ATOM 3682 C C . ILE A 1 468 ? -3.154 9.728 2.423 1.00 95.25 468 ILE A C 1
ATOM 3684 O O . ILE A 1 468 ? -4.199 9.078 2.490 1.00 95.25 468 ILE A O 1
ATOM 3688 N N . LEU A 1 469 ? -2.972 10.695 1.528 1.00 93.75 469 LEU A N 1
ATOM 3689 C CA . LEU A 1 469 ? -3.969 11.082 0.523 1.00 93.75 469 LEU A CA 1
ATOM 3690 C C . LEU A 1 469 ? -3.879 10.227 -0.750 1.00 93.75 469 LEU A C 1
ATOM 3692 O O . LEU A 1 469 ? -4.668 10.412 -1.680 1.00 93.75 469 LEU A O 1
ATOM 3696 N N . LEU A 1 470 ? -2.948 9.268 -0.793 1.00 91.62 470 LEU A N 1
ATOM 3697 C CA . LEU A 1 470 ? -2.819 8.306 -1.880 1.00 91.62 470 LEU A CA 1
ATOM 3698 C C . LEU A 1 470 ? -4.026 7.353 -1.906 1.00 91.62 470 LEU A C 1
ATOM 3700 O O . LEU A 1 470 ? -4.019 6.276 -1.316 1.00 91.62 470 LEU A O 1
ATOM 3704 N N . ALA A 1 471 ? -5.063 7.730 -2.650 1.00 89.44 471 ALA A N 1
ATOM 3705 C CA . ALA A 1 471 ? -6.316 6.987 -2.786 1.00 89.44 471 ALA A CA 1
ATOM 3706 C C . ALA A 1 471 ? -6.231 5.805 -3.776 1.00 89.44 471 ALA A C 1
ATOM 3708 O O . ALA A 1 471 ? -7.174 5.539 -4.527 1.00 89.44 471 ALA A O 1
ATOM 3709 N N . SER A 1 472 ? -5.112 5.075 -3.791 1.00 87.81 472 SER A N 1
ATOM 3710 C CA . SER A 1 472 ? -4.835 3.990 -4.749 1.00 87.81 472 SER A CA 1
ATOM 3711 C C . SER A 1 472 ? -5.901 2.885 -4.751 1.00 87.81 472 SER A C 1
ATOM 3713 O O . SER A 1 472 ? -6.154 2.226 -5.763 1.00 87.81 472 SER A O 1
ATOM 3715 N N . HIS A 1 473 ? -6.598 2.725 -3.629 1.00 96.00 473 HIS A N 1
ATOM 3716 C CA . HIS A 1 473 ? -7.666 1.756 -3.470 1.00 96.00 473 HIS A CA 1
ATOM 3717 C C . HIS A 1 473 ? -8.987 2.149 -4.137 1.00 96.00 473 HIS A C 1
ATOM 3719 O O . HIS A 1 473 ? -9.796 1.262 -4.404 1.00 96.00 473 HIS A O 1
ATOM 3725 N N . ALA A 1 474 ? -9.226 3.428 -4.450 1.00 96.19 474 ALA A N 1
ATOM 3726 C CA . ALA A 1 474 ? -10.527 3.891 -4.933 1.00 96.19 474 ALA A CA 1
ATOM 3727 C C . ALA A 1 474 ? -10.951 3.178 -6.227 1.00 96.19 474 ALA A C 1
ATOM 3729 O O . ALA A 1 474 ? -12.031 2.587 -6.295 1.00 96.19 474 ALA A O 1
ATOM 3730 N N . GLY A 1 475 ? -10.072 3.143 -7.233 1.00 95.69 475 GLY A N 1
ATOM 3731 C CA . GLY A 1 475 ? -10.346 2.445 -8.492 1.00 95.69 475 GLY A CA 1
ATOM 3732 C C . GLY A 1 475 ? -10.446 0.924 -8.330 1.00 95.69 475 GLY A C 1
ATOM 3733 O O . GLY A 1 475 ? -11.254 0.273 -8.993 1.00 95.69 475 GLY A O 1
ATOM 3734 N N . ALA A 1 476 ? -9.641 0.323 -7.446 1.00 97.00 476 ALA A N 1
ATOM 3735 C CA . ALA A 1 476 ? -9.732 -1.108 -7.137 1.00 97.00 476 ALA A CA 1
ATOM 3736 C C . ALA A 1 476 ? -11.076 -1.452 -6.476 1.00 97.00 476 ALA A C 1
ATOM 3738 O O . ALA A 1 476 ? -11.748 -2.405 -6.861 1.00 97.00 476 ALA A O 1
ATOM 3739 N N . PHE A 1 477 ? -11.523 -0.641 -5.523 1.00 98.31 477 PHE A N 1
ATOM 3740 C CA . PHE A 1 477 ? -12.774 -0.842 -4.804 1.00 98.31 477 PHE A CA 1
ATOM 3741 C C . PHE A 1 477 ? -14.015 -0.693 -5.688 1.00 98.31 477 PHE A C 1
ATOM 3743 O O . PHE A 1 477 ? -14.978 -1.429 -5.484 1.00 98.31 477 PHE A O 1
ATOM 3750 N N . VAL A 1 478 ? -14.002 0.170 -6.709 1.00 98.19 478 VAL A N 1
ATOM 3751 C CA . VAL A 1 478 ? -15.084 0.194 -7.714 1.00 98.19 478 VAL A CA 1
ATOM 3752 C C . VAL A 1 478 ? -15.201 -1.166 -8.414 1.00 98.19 478 VAL A C 1
ATOM 3754 O O . VAL A 1 478 ? -16.284 -1.748 -8.434 1.00 98.19 478 VAL A O 1
ATOM 3757 N N . ARG A 1 479 ? -14.080 -1.736 -8.873 1.00 97.88 479 ARG A N 1
ATOM 3758 C CA . ARG A 1 479 ? -14.043 -3.073 -9.496 1.00 97.88 479 ARG A CA 1
ATOM 3759 C C . ARG A 1 479 ? -14.489 -4.172 -8.524 1.00 97.88 479 ARG A C 1
ATOM 3761 O O . ARG A 1 479 ? -15.283 -5.043 -8.874 1.00 97.88 479 ARG A O 1
ATOM 3768 N N . PHE A 1 480 ? -14.057 -4.122 -7.263 1.00 98.31 480 PHE A N 1
ATOM 3769 C CA . PHE A 1 480 ? -14.504 -5.090 -6.253 1.00 98.31 480 PHE A CA 1
ATOM 3770 C C . PHE A 1 480 ? -15.981 -4.937 -5.874 1.00 98.31 480 PHE A C 1
ATOM 3772 O O . PHE A 1 480 ? -16.629 -5.932 -5.536 1.00 98.31 480 PHE A O 1
ATOM 3779 N N . TYR A 1 481 ? -16.550 -3.736 -5.966 1.00 98.50 481 TYR A N 1
ATOM 3780 C CA . TYR A 1 481 ? -17.992 -3.542 -5.854 1.00 98.50 481 TYR A CA 1
ATOM 3781 C C . TYR A 1 481 ? -18.737 -4.205 -7.017 1.00 98.50 481 TYR A C 1
ATOM 3783 O O . TYR A 1 481 ? -19.713 -4.905 -6.768 1.00 98.50 481 TYR A O 1
ATOM 3791 N N . GLU A 1 482 ? -18.274 -4.062 -8.257 1.00 98.00 482 GLU A N 1
ATOM 3792 C CA . GLU A 1 482 ? -18.889 -4.729 -9.418 1.00 98.00 482 GLU A CA 1
ATOM 3793 C C . GLU A 1 482 ? -18.848 -6.257 -9.289 1.00 98.00 482 GLU A C 1
ATOM 3795 O O . GLU A 1 482 ? -19.820 -6.942 -9.594 1.00 98.00 482 GLU A O 1
ATOM 3800 N N . ILE A 1 483 ? -17.745 -6.790 -8.761 1.00 97.50 483 ILE A N 1
ATOM 3801 C CA . ILE A 1 483 ? -17.522 -8.229 -8.571 1.00 97.50 483 ILE A CA 1
ATOM 3802 C C . ILE A 1 483 ? -18.365 -8.816 -7.435 1.00 97.50 483 ILE A C 1
ATOM 3804 O O . ILE A 1 483 ? -18.774 -9.978 -7.513 1.00 97.50 483 ILE A O 1
ATOM 3808 N N . THR A 1 484 ? -18.543 -8.068 -6.343 1.00 97.19 484 THR A N 1
ATOM 3809 C CA . THR A 1 484 ? -19.080 -8.611 -5.083 1.00 97.19 484 THR A CA 1
ATOM 3810 C C . THR A 1 484 ? -20.417 -8.023 -4.654 1.00 97.19 484 THR A C 1
ATOM 3812 O O . THR A 1 484 ? -21.034 -8.554 -3.734 1.00 97.19 484 THR A O 1
ATOM 3815 N N . HIS A 1 485 ? -20.821 -6.898 -5.240 1.00 97.44 485 HIS A N 1
ATOM 3816 C CA . HIS A 1 485 ? -21.955 -6.065 -4.835 1.00 97.44 485 HIS A CA 1
ATOM 3817 C C . HIS A 1 485 ? -21.928 -5.598 -3.367 1.00 97.44 485 HIS A C 1
ATOM 3819 O O . HIS A 1 485 ? -22.911 -5.057 -2.859 1.00 97.44 485 HIS A O 1
ATOM 3825 N N . GLN A 1 486 ? -20.792 -5.739 -2.670 1.00 95.88 486 GLN A N 1
ATOM 3826 C CA . GLN A 1 486 ? -20.626 -5.232 -1.310 1.00 95.88 486 GLN A CA 1
ATOM 3827 C C . GLN A 1 486 ? -20.455 -3.716 -1.351 1.00 95.88 486 GLN A C 1
ATOM 3829 O O . GLN A 1 486 ? -19.403 -3.192 -1.719 1.00 95.88 486 GLN A O 1
ATOM 3834 N N . ARG A 1 487 ? -21.510 -3.003 -0.950 1.00 95.62 487 ARG A N 1
ATOM 3835 C CA . ARG A 1 487 ? -21.593 -1.542 -1.052 1.00 95.62 487 ARG A CA 1
ATOM 3836 C C . ARG A 1 487 ? -20.474 -0.796 -0.320 1.00 95.62 487 ARG A C 1
ATOM 3838 O O . ARG A 1 487 ? -20.114 0.290 -0.762 1.00 95.62 487 ARG A O 1
ATOM 3845 N N . ILE A 1 488 ? -19.909 -1.378 0.739 1.00 96.62 488 ILE A N 1
ATOM 3846 C CA . ILE A 1 488 ? -18.803 -0.775 1.493 1.00 96.62 488 ILE A CA 1
ATOM 3847 C C . ILE A 1 488 ? -17.606 -0.430 0.597 1.00 96.62 488 ILE A C 1
ATOM 3849 O O . ILE A 1 488 ? -17.036 0.643 0.757 1.00 96.62 488 ILE A O 1
ATOM 3853 N N . PHE A 1 489 ? -17.286 -1.254 -0.409 1.00 97.88 489 PHE A N 1
ATOM 3854 C CA . PHE A 1 489 ? -16.209 -0.939 -1.350 1.00 97.88 489 PHE A CA 1
ATOM 3855 C C . PHE A 1 489 ? -16.489 0.361 -2.111 1.00 97.88 489 PHE A C 1
ATOM 3857 O O . PHE A 1 489 ? -15.656 1.261 -2.134 1.00 97.88 489 PHE A O 1
ATOM 3864 N N . LEU A 1 490 ? -17.689 0.505 -2.679 1.00 97.62 490 LEU A N 1
ATOM 3865 C CA . LEU A 1 490 ? -18.064 1.716 -3.410 1.00 97.62 490 LEU A CA 1
ATOM 3866 C C . LEU A 1 490 ? -18.146 2.947 -2.496 1.00 97.62 490 LEU A C 1
ATOM 3868 O O . LEU A 1 490 ? -17.780 4.048 -2.911 1.00 97.62 490 LEU A O 1
ATOM 3872 N N . ASP A 1 491 ? -18.646 2.779 -1.272 1.00 97.44 491 ASP A N 1
ATOM 3873 C CA . ASP A 1 491 ? -18.750 3.873 -0.308 1.00 97.44 491 ASP A CA 1
ATOM 3874 C C . ASP A 1 491 ? -17.342 4.371 0.097 1.00 97.44 491 ASP A C 1
ATOM 3876 O O . ASP A 1 491 ? -17.103 5.578 0.068 1.00 97.44 491 ASP A O 1
ATOM 3880 N N . LEU A 1 492 ? -16.382 3.473 0.355 1.00 97.62 492 LEU A N 1
ATOM 3881 C CA . LEU A 1 492 ? -14.992 3.844 0.664 1.00 97.62 492 LEU A CA 1
ATOM 3882 C C . LEU A 1 492 ? -14.239 4.409 -0.545 1.00 97.62 492 LEU A C 1
ATOM 3884 O O . LEU A 1 492 ? -13.535 5.402 -0.401 1.00 97.62 492 LEU A O 1
ATOM 3888 N N . ALA A 1 493 ? -14.462 3.876 -1.752 1.00 97.19 493 ALA A N 1
ATOM 3889 C CA . ALA A 1 493 ? -13.897 4.449 -2.977 1.00 97.19 493 ALA A CA 1
ATOM 3890 C C . ALA A 1 493 ? -14.296 5.922 -3.156 1.00 97.19 493 ALA A C 1
ATOM 3892 O O . ALA A 1 493 ? -13.481 6.773 -3.509 1.00 97.19 493 ALA A O 1
ATOM 3893 N N . ARG A 1 494 ? -15.565 6.240 -2.874 1.00 95.81 494 ARG A N 1
ATOM 3894 C CA . ARG A 1 494 ? -16.070 7.617 -2.909 1.00 95.81 494 ARG A CA 1
ATOM 3895 C C . ARG A 1 494 ? -15.514 8.463 -1.770 1.00 95.81 494 ARG A C 1
ATOM 3897 O O . ARG A 1 494 ? -15.268 9.644 -1.992 1.00 95.81 494 ARG A O 1
ATOM 3904 N N . ALA A 1 495 ? -15.348 7.888 -0.580 1.00 95.69 495 ALA A N 1
ATOM 3905 C CA . ALA A 1 495 ? -14.836 8.601 0.585 1.00 95.69 495 ALA A CA 1
ATOM 3906 C C . ALA A 1 495 ? -13.359 8.992 0.417 1.00 95.69 495 ALA A C 1
ATOM 3908 O O . ALA A 1 495 ? -12.953 10.068 0.847 1.00 95.69 495 ALA A O 1
ATOM 3909 N N . ALA A 1 496 ? -12.566 8.161 -0.256 1.00 94.31 496 ALA A N 1
ATOM 3910 C CA . ALA A 1 496 ? -11.175 8.472 -0.558 1.00 94.31 496 ALA A CA 1
ATOM 3911 C C . ALA A 1 496 ? -11.036 9.638 -1.551 1.00 94.31 496 ALA A C 1
ATOM 3913 O O . ALA A 1 496 ? -10.188 10.505 -1.373 1.00 94.31 496 ALA A O 1
ATOM 3914 N N . ALA A 1 497 ? -11.895 9.686 -2.578 1.00 90.31 497 ALA A N 1
ATOM 3915 C CA . ALA A 1 497 ? -11.746 10.619 -3.698 1.00 90.31 497 ALA A CA 1
ATOM 3916 C C . ALA A 1 497 ? -12.495 11.959 -3.551 1.00 90.31 497 ALA A C 1
ATOM 3918 O O . ALA A 1 497 ? -12.136 12.932 -4.210 1.00 90.31 497 ALA A O 1
ATOM 3919 N N . ARG A 1 498 ? -13.568 12.033 -2.751 1.00 91.81 498 ARG A N 1
ATOM 3920 C CA . ARG A 1 498 ? -14.417 13.238 -2.643 1.00 91.81 498 ARG A CA 1
ATOM 3921 C C . ARG A 1 498 ? -14.055 14.077 -1.425 1.00 91.81 498 ARG A C 1
ATOM 3923 O O . ARG A 1 498 ? -13.785 13.511 -0.382 1.00 91.81 498 ARG A O 1
ATOM 3930 N N . GLY A 1 499 ? -14.179 15.403 -1.532 1.00 90.62 499 GLY A N 1
ATOM 3931 C CA . GLY A 1 499 ? -14.118 16.317 -0.383 1.00 90.62 499 GLY A CA 1
ATOM 3932 C C . GLY A 1 499 ? -12.748 16.404 0.281 1.00 90.62 499 GLY A C 1
ATOM 3933 O O . GLY A 1 499 ? -12.664 16.424 1.507 1.00 90.62 499 GLY A O 1
ATOM 3934 N N . ARG A 1 500 ? -11.690 16.417 -0.539 1.00 92.62 500 ARG A N 1
ATOM 3935 C CA . ARG A 1 500 ? -10.279 16.466 -0.118 1.00 92.62 500 ARG A CA 1
ATOM 3936 C C . ARG A 1 500 ? -9.585 17.775 -0.480 1.00 92.62 500 ARG A C 1
ATOM 3938 O O . ARG A 1 500 ? -8.367 17.849 -0.406 1.00 92.62 500 ARG A O 1
ATOM 3945 N N . ASP A 1 501 ? -10.347 18.799 -0.850 1.00 91.69 501 ASP A N 1
ATOM 3946 C CA . ASP A 1 501 ? -9.816 20.069 -1.358 1.00 91.69 501 ASP A CA 1
ATOM 3947 C C . ASP A 1 501 ? -8.948 20.818 -0.328 1.00 91.69 501 ASP A C 1
ATOM 3949 O O . ASP A 1 501 ? -8.027 21.527 -0.709 1.00 91.69 501 ASP A O 1
ATOM 3953 N N . ALA A 1 502 ? -9.147 20.581 0.977 1.00 92.06 502 ALA A N 1
ATOM 3954 C CA . ALA A 1 502 ? -8.303 21.141 2.044 1.00 92.06 502 ALA A CA 1
ATOM 3955 C C . ALA A 1 502 ? -6.838 20.650 2.023 1.00 92.06 502 ALA A C 1
ATOM 3957 O O . ALA A 1 502 ? -5.989 21.206 2.716 1.00 92.06 502 ALA A O 1
ATOM 3958 N N . PHE A 1 503 ? -6.545 19.611 1.241 1.00 93.19 503 PHE A N 1
ATOM 3959 C CA . PHE A 1 503 ? -5.206 19.047 1.056 1.00 93.19 503 PHE A CA 1
ATOM 3960 C C . PHE A 1 503 ? -4.650 19.340 -0.335 1.00 93.19 503 PHE A C 1
ATOM 3962 O O . PHE A 1 503 ? -3.632 18.773 -0.712 1.00 93.19 503 PHE A O 1
ATOM 3969 N N . VAL A 1 504 ? -5.342 20.150 -1.135 1.00 92.00 504 VAL A N 1
ATOM 3970 C CA . VAL A 1 504 ? -4.950 20.464 -2.506 1.00 92.00 504 VAL A CA 1
ATOM 3971 C C . VAL A 1 504 ? -4.352 21.855 -2.533 1.00 92.00 504 VAL A C 1
ATOM 3973 O O . VAL A 1 504 ? -4.962 22.809 -2.054 1.00 92.00 504 VAL A O 1
ATOM 3976 N N . ASP A 1 505 ? -3.170 21.964 -3.123 1.00 90.00 505 ASP A N 1
ATOM 3977 C CA . ASP A 1 505 ? -2.568 23.256 -3.388 1.00 90.00 505 ASP A CA 1
ATOM 3978 C C . ASP A 1 505 ? -3.446 24.085 -4.337 1.00 90.00 505 ASP A C 1
ATOM 3980 O O . ASP A 1 505 ? -3.793 23.598 -5.425 1.00 90.00 505 ASP A O 1
ATOM 3984 N N . PRO A 1 506 ? -3.830 25.319 -3.976 1.00 87.25 506 PRO A N 1
ATOM 3985 C CA . PRO A 1 506 ? -4.638 26.154 -4.856 1.00 87.25 506 PRO A CA 1
ATOM 3986 C C . PRO A 1 506 ? -3.926 26.507 -6.170 1.00 87.25 506 PRO A C 1
ATOM 3988 O O . PRO A 1 506 ? -4.610 26.631 -7.186 1.00 87.25 506 PRO A O 1
ATOM 3991 N N . GLU A 1 507 ? -2.594 26.634 -6.171 1.00 87.50 507 GLU A N 1
ATOM 3992 C CA . GLU A 1 507 ? -1.811 27.033 -7.350 1.00 87.50 507 GLU A CA 1
ATOM 3993 C C . GLU A 1 507 ? -1.556 25.840 -8.284 1.00 87.50 507 GLU A C 1
ATOM 3995 O O . GLU A 1 507 ? -2.065 25.805 -9.404 1.00 87.50 507 GLU A O 1
ATOM 4000 N N . SER A 1 508 ? -0.859 24.811 -7.804 1.00 89.56 508 SER A N 1
ATOM 4001 C CA . SER A 1 508 ? -0.473 23.639 -8.599 1.00 89.56 508 SER A CA 1
ATOM 4002 C C . SER A 1 508 ? -1.564 22.579 -8.753 1.00 89.56 508 SER A C 1
ATOM 4004 O O . SER A 1 508 ? -1.482 21.720 -9.626 1.00 89.56 508 SER A O 1
ATOM 4006 N N . GLY A 1 509 ? -2.579 22.556 -7.885 1.00 90.25 509 GLY A N 1
ATOM 4007 C CA . GLY A 1 509 ? -3.553 21.460 -7.834 1.00 90.25 509 GLY A CA 1
ATOM 4008 C C . GLY A 1 509 ? -2.996 20.135 -7.285 1.00 90.25 509 GLY A C 1
ATOM 4009 O O . GLY A 1 509 ? -3.740 19.147 -7.202 1.00 90.25 509 GLY A O 1
ATOM 4010 N N . ILE A 1 510 ? -1.726 20.083 -6.875 1.00 89.19 510 ILE A N 1
ATOM 4011 C CA . ILE A 1 510 ? -1.068 18.891 -6.323 1.00 89.19 510 ILE A CA 1
ATOM 4012 C C . ILE A 1 510 ? -1.582 18.636 -4.892 1.00 89.19 510 ILE A C 1
ATOM 4014 O O . ILE A 1 510 ? -1.716 19.580 -4.112 1.00 89.19 510 ILE A O 1
ATOM 4018 N N . PRO A 1 511 ? -1.959 17.390 -4.525 1.00 89.69 511 PRO A N 1
ATOM 4019 C CA . PRO A 1 511 ? -2.314 17.081 -3.143 1.00 89.69 511 PRO A CA 1
ATOM 4020 C C . PRO A 1 511 ? -1.071 17.020 -2.263 1.00 89.69 511 PRO A C 1
ATOM 4022 O O . PRO A 1 511 ? -0.035 16.514 -2.693 1.00 89.69 511 PRO A O 1
ATOM 4025 N N . SER A 1 512 ? -1.220 17.360 -0.989 1.00 91.50 512 SER A N 1
ATOM 4026 C CA . SER A 1 512 ? -0.280 16.899 0.025 1.00 91.50 512 SER A CA 1
ATOM 4027 C C . SER A 1 512 ? -0.264 15.374 0.081 1.00 91.50 512 SER A C 1
ATOM 4029 O O . SER A 1 512 ? -1.296 14.716 -0.059 1.00 91.50 512 SER A O 1
ATOM 4031 N N . TYR A 1 513 ? 0.915 14.795 0.298 1.00 91.25 513 TYR A N 1
ATOM 4032 C CA . TYR A 1 513 ? 1.041 13.346 0.438 1.00 91.25 513 TYR A CA 1
ATOM 4033 C C . TYR A 1 513 ? 0.503 12.877 1.796 1.00 91.25 513 TYR A C 1
ATOM 4035 O O . TYR A 1 513 ? -0.360 11.997 1.873 1.00 91.25 513 TYR A O 1
ATOM 4043 N N . TYR A 1 514 ? 0.971 13.518 2.870 1.00 93.00 514 TYR A N 1
ATOM 4044 C CA . TYR A 1 514 ? 0.534 13.242 4.233 1.00 93.00 514 TYR A CA 1
ATOM 4045 C C . TYR A 1 514 ? -0.678 14.086 4.617 1.00 93.00 514 TYR A C 1
ATOM 4047 O O . TYR A 1 514 ? -0.769 15.276 4.307 1.00 93.00 514 TYR A O 1
ATOM 4055 N N . TRP A 1 515 ? -1.598 13.470 5.356 1.00 93.19 515 TRP A N 1
ATOM 4056 C CA . TRP A 1 515 ? -2.783 14.136 5.886 1.00 93.19 515 TRP A CA 1
ATOM 4057 C C . TRP A 1 515 ? -2.429 15.248 6.873 1.00 93.19 515 TRP A C 1
ATOM 4059 O O . TRP A 1 515 ? -2.963 16.348 6.781 1.00 93.19 515 TRP A O 1
ATOM 4069 N N . LYS A 1 516 ? -1.479 15.010 7.783 1.00 91.94 516 LYS A N 1
ATOM 4070 C CA . LYS A 1 516 ? -1.077 16.000 8.796 1.00 91.94 516 LYS A CA 1
ATOM 4071 C C . LYS A 1 516 ? -0.631 17.340 8.193 1.00 91.94 516 LYS A C 1
ATOM 4073 O O . LYS A 1 516 ? -0.838 18.385 8.806 1.00 91.94 516 LYS A O 1
ATOM 4078 N N . THR A 1 517 ? -0.030 17.301 7.008 1.00 89.25 517 THR A N 1
ATOM 4079 C CA . THR A 1 517 ? 0.513 18.465 6.307 1.00 89.25 517 THR A CA 1
ATOM 4080 C C . THR A 1 517 ? -0.558 19.481 5.891 1.00 89.25 517 THR A C 1
ATOM 4082 O O . THR A 1 517 ? -0.310 20.685 5.922 1.00 89.25 517 THR A O 1
ATOM 4085 N N . GLY A 1 518 ? -1.755 19.038 5.494 1.00 87.06 518 GLY A N 1
ATOM 4086 C CA . GLY A 1 518 ? -2.718 19.945 4.857 1.00 87.06 518 GLY A CA 1
ATOM 4087 C C . GLY A 1 518 ? -2.185 20.547 3.556 1.00 87.06 518 GLY A C 1
ATOM 4088 O O . GLY A 1 518 ? -1.314 19.982 2.914 1.00 87.06 518 GLY A O 1
ATOM 4089 N N . ASN A 1 519 ? -2.664 21.723 3.170 1.00 80.88 519 ASN A N 1
ATOM 4090 C CA . ASN A 1 519 ? -2.176 22.455 1.995 1.00 80.88 519 ASN A CA 1
ATOM 4091 C C . ASN A 1 519 ? -0.949 23.353 2.280 1.00 80.88 519 ASN A C 1
ATOM 4093 O O . ASN A 1 519 ? -0.628 24.215 1.469 1.00 80.88 519 ASN A O 1
ATOM 4097 N N . THR A 1 520 ? -0.260 23.176 3.414 1.00 64.75 520 THR A N 1
ATOM 4098 C CA . THR A 1 520 ? 0.818 24.090 3.852 1.00 64.75 520 THR A CA 1
ATOM 4099 C C . THR A 1 520 ? 2.207 23.790 3.285 1.00 64.75 520 THR A C 1
ATOM 4101 O O . THR A 1 520 ? 3.070 24.663 3.314 1.00 64.75 520 THR A O 1
ATOM 4104 N N . GLU A 1 521 ? 2.444 22.586 2.752 1.00 51.81 521 GLU A N 1
ATOM 4105 C CA . GLU A 1 521 ? 3.740 22.197 2.155 1.00 51.81 521 GLU A CA 1
ATOM 4106 C C . GLU A 1 521 ? 3.759 22.281 0.629 1.00 51.81 521 GLU A C 1
ATOM 4108 O O . GLU A 1 521 ? 4.756 21.906 0.006 1.00 51.81 521 GLU A O 1
ATOM 4113 N N . ALA A 1 522 ? 2.686 22.754 -0.001 1.00 44.78 522 ALA A N 1
ATOM 4114 C CA . ALA A 1 522 ? 2.686 22.894 -1.441 1.00 44.78 522 ALA A CA 1
ATOM 4115 C C . ALA A 1 522 ? 3.582 24.068 -1.839 1.00 44.78 522 ALA A C 1
ATOM 4117 O O . ALA A 1 522 ? 3.182 25.225 -1.819 1.00 44.78 522 ALA A O 1
ATOM 4118 N N . TYR A 1 523 ? 4.840 23.736 -2.119 1.00 47.16 523 TYR A N 1
ATOM 4119 C CA . TYR A 1 523 ? 5.873 24.667 -2.546 1.00 47.16 523 TYR A CA 1
ATOM 4120 C C . TYR A 1 523 ? 6.022 25.832 -1.565 1.00 47.16 523 TYR A C 1
ATOM 4122 O O . TYR A 1 523 ? 5.723 26.985 -1.873 1.00 47.16 523 TYR A O 1
ATOM 4130 N N . SER A 1 524 ? 6.568 25.542 -0.378 1.00 34.34 524 SER A N 1
ATOM 4131 C CA . SER A 1 524 ? 7.310 26.567 0.351 1.00 34.34 524 SER A CA 1
ATOM 4132 C C . SER A 1 524 ? 8.282 27.202 -0.644 1.00 34.34 524 SER A C 1
ATOM 4134 O O . SER A 1 524 ? 9.200 26.543 -1.136 1.00 34.34 524 SER A O 1
ATOM 4136 N N . ARG A 1 525 ? 7.979 28.448 -1.029 1.00 32.25 525 ARG A N 1
ATOM 4137 C CA . ARG A 1 525 ? 8.789 29.282 -1.913 1.00 32.25 525 ARG A CA 1
ATOM 4138 C C . ARG A 1 525 ? 10.153 29.435 -1.244 1.00 32.25 525 ARG A C 1
ATOM 4140 O O . ARG A 1 525 ? 10.303 30.256 -0.341 1.00 32.25 525 ARG A O 1
ATOM 4147 N N . GLY A 1 526 ? 11.072 28.544 -1.603 1.00 27.45 526 GLY A N 1
ATOM 4148 C CA . GLY A 1 526 ? 12.490 28.615 -1.279 1.00 27.45 526 GLY A CA 1
ATOM 4149 C C . GLY A 1 526 ? 13.199 29.470 -2.304 1.00 27.45 526 GLY A C 1
ATOM 4150 O O . GLY A 1 526 ? 12.901 29.272 -3.503 1.00 27.45 526 GLY A O 1
#

Organism: Acidipropionibacterium acidipropionici (strain ATCC 4875 / DSM 20272 / JCM 6432 / NBRC 12425 / NCIMB 8070 / 4) (NCBI:txid1171373)

Sequence (526 aa):
MTVADRDLAWGVVPGYWASSRTEKNDELTYNYQFGVPTVPLVTNEVTTTSLVSILQSRRDGLSVAALAEPRLARDPWESDATTLSTWHVGASLRALSGPLSPTLVYPVPGQEGSHLDAGQTVTASYRYIVSPGSWEQIAATTMTDPYGVRRYLQLARAEDSLSHRIHRMHDFIVLPDSKWHTWEYQGKTLGAESGKPSDVGAMWMMAKLTDDPIIINDRLPYVRNYKLAQQESTSGPFGGAALGEYFKDNAFVSEIVWAGRSGKDYVSPIFTTFYTLADVGNILLFDSDDVELKTRLRAAADKLASWQHADGSFDVGYVRDSPTTLKYPQLKDYRATWYGFLCAHRVLGDSKYLKAARRGADWFIANAVATRNYLGVCDDTHLVRDFAVIFAAQALLDLYDVTHESRYRSAAVTVARQYLLHIYDHPTPTTKTKTFHGTEMPDWKTSQVGLNFEHAGYDGSANRSGPILLASHAGAFVRFYEITHQRIFLDLARAAARGRDAFVDPESGIPSYYWKTGNTEAYSRG

InterPro domains:
  IPR008928 Six-hairpin glycosidase superfamily [SSF48208] (335-517)
  IPR012341 Six-hairpin glycosidase-like superfamily [G3DSA:1.50.10.10] (337-452)

Secondary structure (DSSP, 8-state):
--B-GGGEEEEE-TTS-EESSEE--HHHHHTS--SEESS-----TTT-SSSEEEEEETTT-EEEEEEE-GGGS--TTSBSB--TT--S-EEEEE-TTSSEEEEEESSPTTSTT----TT------EEEEEEES-HHHHHHHHHHTTS-HHHHHHH---SS-HHHHHHHHHHHHTSGGG--EEEEETTEEEEESSS--S-HHHHHHHHHHH--HHHHHHTHHHHHHHHHHTB--SSSTTTTSB--SEEETTEEE-HHHHTT-SS--EE-HHHHIIIIIIHHHHHHHH-TT-HHHHHHHHHHHHHHHHH--TTS---S-EETTSTTSBS-TT----S-TTHHHHHHHHHH--HHHHHHHHHHHHHHIIIIITTT----S-TTTTT-SBTTHHHHHHHHHHHHHHH--HHHHHHHHHHHHHHGGGB---SPP-S-EEEETTEEEEGGGG--TT-B-SB-TTTSTHHHH--BS--THHHHHHHHHHHH--HHHHHHHHHHHSS-GGGB-TTT-PBPSBTTTTTTTTT---

pLDDT: mean 93.74, std 7.1, range [27.45, 98.94]